Protein AF-0000000076528884 (afdb_homodimer)

Solvent-accessible surface area (backbone atoms only — not comparable to full-atom values): 34694 Å² total; per-residue (Å²): 133,86,79,89,80,88,88,85,83,92,80,84,77,86,91,84,84,88,82,88,82,89,81,87,88,75,88,75,80,78,82,74,80,75,76,77,75,72,71,81,74,72,66,77,65,70,78,60,72,88,64,80,71,42,27,32,26,17,39,66,41,71,64,46,34,29,52,25,36,38,43,45,51,28,34,39,47,72,62,44,55,69,41,83,45,63,52,68,39,55,66,85,62,49,50,61,34,33,61,72,53,73,25,34,35,32,63,40,36,40,32,62,53,30,38,70,65,34,73,82,64,80,64,50,44,66,68,40,30,51,55,50,31,63,71,52,47,56,81,48,39,34,57,50,57,58,15,75,15,35,63,32,84,31,54,28,30,36,46,66,59,27,62,76,65,67,46,57,36,58,50,44,55,36,73,70,75,52,70,40,35,30,23,26,34,66,66,42,66,73,35,73,62,20,38,66,32,33,32,73,75,46,59,24,51,50,45,77,43,70,32,89,54,80,35,32,72,67,24,50,46,34,28,73,71,58,78,24,61,26,20,43,31,45,56,29,42,38,62,38,68,76,66,48,43,38,74,42,40,59,92,83,39,66,59,72,44,20,27,39,19,40,36,28,24,19,69,39,31,26,44,50,45,40,38,42,34,56,50,21,74,68,33,31,30,70,51,45,14,52,54,38,32,41,36,74,73,66,62,48,53,43,68,58,55,26,53,54,50,33,50,76,70,67,52,65,98,139,77,90,82,77,89,81,84,87,80,89,69,84,80,89,77,95,84,77,88,88,78,88,68,81,76,77,79,76,79,77,76,78,74,78,73,76,66,73,78,72,72,64,77,64,69,78,59,70,87,64,78,71,41,28,34,25,18,38,65,40,73,63,45,33,31,52,24,36,38,43,44,51,29,32,41,47,72,61,45,55,69,42,81,46,62,52,68,39,56,67,86,63,50,49,62,34,31,61,72,54,74,26,32,35,31,65,39,37,41,33,62,53,30,38,71,66,35,74,82,65,82,64,50,44,64,68,38,30,52,55,52,30,63,69,51,48,57,84,48,40,34,57,52,58,58,16,75,15,34,64,32,84,31,52,29,30,36,46,65,58,27,62,76,65,68,45,57,35,58,50,44,54,38,74,70,74,51,69,39,36,30,22,25,35,65,66,43,65,72,37,71,61,18,37,65,34,32,33,73,75,46,61,24,51,52,44,77,44,70,31,89,51,81,36,30,72,67,25,49,46,34,29,74,70,57,75,23,60,25,19,42,30,45,56,29,42,39,63,37,70,76,65,49,42,38,72,41,41,60,92,85,39,67,60,72,44,20,28,37,20,40,37,29,24,20,68,38,32,27,44,51,46,40,39,43,35,57,51,21,75,68,33,31,31,69,53,47,15,54,54,39,33,40,37,75,74,66,63,46,54,44,66,59,55,25,51,54,49,33,49,76,71,68,50,64,98

pLDDT: mean 85.41, std 26.11, range [17.08, 98.94]

Radius of gyration: 36.88 Å; Cα contacts (8 Å, |Δi|>4): 1150; chains: 2; bounding box: 79×85×181 Å

Organism: NCBI:txid131109

InterPro domains:
  IPR006311 Twin-arginine translocation pathway, signal sequence [PS51318] (1-44)
  IPR007210 ABC-type glycine betaine transport system, substrate-binding domain [PF04069] (53-311)

Foldseek 3Di:
DDDDDDDDDDDPDDDDDDDDDDDDDDPPPPPPPPPPPPVVPPCVPPPQVPDDAAEFEAALDQLQQLLSLLLQLLCVLLRGHYHYHYRQYDCVRCVVCQLVRVHFKGKFFQQVQLCVQPVPDPFFDPVSSQVSSQVSDDPQKG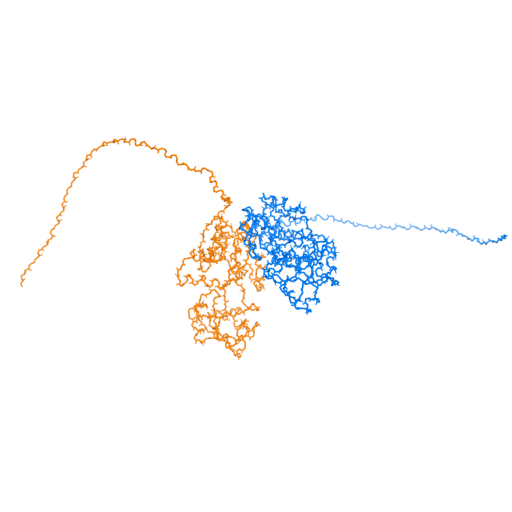WADFAQAFWFWFKKAAPVLCVVQVAAALLSQVVVVDAFEEEAAPCLCPDQLHQVVSCVQRVHHYDYDHDHPGQDPVQLCCRLVPVGGIYTHTLLALVCVVRVMDTHHYVRGSDGTGTTIMMGGPPPDVSSSVSSNLVRHPDHSVNSSVLVCCCPPVVDHSNVSSCVVCVVVVSND/DDDDDDDDDDPPDDDDDDDDDDDPPPPPPDPPPPPPPPVVPPCPPPVQVPDDAAEFEAALDQLQVLLSLLLQLLCVLLRGHYHYHYRQYDCVRCVVCQLVRVHFKGKFFQQVQLCVQPVPDPFFDDVSSQVSSQVSDPPQKGWADFAQAFWFWFKKAAPVLCVVQVAAALLSQVVVVDAFEEEAAPCLCPDQLHQVVSCVQRVHHYDYDHDHPGQDPVQLCCRLVPVGGIYTHTLLALVCVVRVMDTHHYVRGSDGTGTTIMMGGPPPDVSSSVSSNLVRHPDHSVNSSVLVCCCPPVVDHSNVSSCVVCVVVVSND

Structure (mmCIF, N/CA/C/O backbone):
data_AF-0000000076528884-model_v1
#
loop_
_entity.id
_entity.type
_entity.pdbx_description
1 polymer 'ABC transporter substrate-binding protein'
#
loop_
_atom_site.group_PDB
_atom_site.id
_atom_site.type_symbol
_atom_site.label_atom_id
_atom_site.label_alt_id
_atom_site.label_comp_id
_atom_site.label_asym_id
_atom_site.label_entity_id
_atom_site.label_seq_id
_atom_site.pdbx_PDB_ins_code
_atom_site.Cartn_x
_atom_site.Cartn_y
_atom_site.Cartn_z
_atom_site.occupancy
_atom_site.B_iso_or_equiv
_atom_site.auth_seq_id
_atom_site.auth_comp_id
_atom_site.auth_asym_id
_atom_site.auth_atom_id
_atom_site.pdbx_PDB_model_num
ATOM 1 N N . MET A 1 1 ? 0.941 37.281 92.375 1 19.09 1 MET A N 1
ATOM 2 C CA . MET A 1 1 ? 1.126 36.719 93.75 1 19.09 1 MET A CA 1
ATOM 3 C C . MET A 1 1 ? 1.912 35.406 93.688 1 19.09 1 MET A C 1
ATOM 5 O O . MET A 1 1 ? 2.076 34.812 92.625 1 19.09 1 MET A O 1
ATOM 9 N N . SER A 1 2 ? 1.498 34.406 94.25 1 19.16 2 SER A N 1
ATOM 10 C CA . SER A 1 2 ? 2.328 33.562 95.125 1 19.16 2 SER A CA 1
ATOM 11 C C . SER A 1 2 ? 3.031 32.469 94.375 1 19.16 2 SER A C 1
ATOM 13 O O . SER A 1 2 ? 2.672 32.188 93.188 1 19.16 2 SER A O 1
ATOM 15 N N . SER A 1 3 ? 2.775 31.188 94.5 1 19.7 3 SER A N 1
ATOM 16 C CA . SER A 1 3 ? 3.611 30.359 95.375 1 19.7 3 SER A CA 1
ATOM 17 C C . SER A 1 3 ? 4.391 29.328 94.562 1 19.7 3 SER A C 1
ATOM 19 O O . SER A 1 3 ? 5.605 29.188 94.688 1 19.7 3 SER A O 1
ATOM 21 N N . PRO A 1 4 ? 3.943 28.031 94.25 1 19.73 4 PRO A N 1
ATOM 22 C CA . PRO A 1 4 ? 4.641 26.984 95 1 19.73 4 PRO A CA 1
ATOM 23 C C . PRO A 1 4 ? 5.723 26.281 94.188 1 19.73 4 PRO A C 1
ATOM 25 O O . PRO A 1 4 ? 5.746 26.406 92.938 1 19.73 4 PRO A O 1
ATOM 28 N N . HIS A 1 5 ? 6.09 25.016 94.438 1 19.62 5 HIS A N 1
ATOM 29 C CA . HIS A 1 5 ? 7.238 24.344 95.062 1 19.62 5 HIS A CA 1
ATOM 30 C C . HIS A 1 5 ? 7.867 23.359 94.062 1 19.62 5 HIS A C 1
ATOM 32 O O . HIS A 1 5 ? 9.078 23.125 94.125 1 19.62 5 HIS A O 1
ATOM 38 N N . PRO A 1 6 ? 7.23 22.516 93 1 17.08 6 PRO A N 1
ATOM 39 C CA . PRO A 1 6 ? 7.52 21.172 93.5 1 17.08 6 PRO A CA 1
ATOM 40 C C . PRO A 1 6 ? 8.906 20.672 93.125 1 17.08 6 PRO A C 1
ATOM 42 O O . PRO A 1 6 ? 9.531 21.25 92.188 1 17.08 6 PRO A O 1
ATOM 45 N N . ALA A 1 7 ? 8.914 19.219 92.625 1 19.09 7 ALA A N 1
ATOM 46 C CA . ALA A 1 7 ? 9.586 18.047 93.188 1 19.09 7 ALA A CA 1
ATOM 47 C C . ALA A 1 7 ? 10.875 17.75 92.438 1 19.09 7 ALA A C 1
ATOM 49 O O . ALA A 1 7 ? 10.969 18 91.25 1 19.09 7 ALA A O 1
ATOM 50 N N . PRO A 1 8 ? 11.734 16.875 92.875 1 19.48 8 PRO A N 1
ATOM 51 C CA . PRO A 1 8 ? 13.188 16.781 93.062 1 19.48 8 PRO A CA 1
ATOM 52 C C . PRO A 1 8 ? 13.852 15.969 91.938 1 19.48 8 PRO A C 1
ATOM 54 O O . PRO A 1 8 ? 14.906 16.359 91.438 1 19.48 8 PRO A O 1
ATOM 57 N N . VAL A 1 9 ? 13.312 14.789 91.375 1 19.7 9 VAL A N 1
ATOM 58 C CA . VAL A 1 9 ? 14.094 13.68 91.938 1 19.7 9 VAL A CA 1
ATOM 59 C C . VAL A 1 9 ? 15.281 13.406 91 1 19.7 9 VAL A C 1
ATOM 61 O O . VAL A 1 9 ? 15.273 13.805 89.812 1 19.7 9 VAL A O 1
ATOM 64 N N . PRO A 1 10 ? 15.906 12.016 91 1 21.08 10 PRO A N 1
ATOM 65 C CA . PRO A 1 10 ? 17.234 11.555 91.375 1 21.08 10 PRO A CA 1
ATOM 66 C C . PRO A 1 10 ? 18.125 11.227 90.188 1 21.08 10 PRO A C 1
ATOM 68 O O . PRO A 1 10 ? 17.641 11.234 89.062 1 21.08 10 PRO A O 1
ATOM 71 N N . GLY A 1 11 ? 18.734 9.961 90.125 1 20.52 11 GLY A N 1
ATOM 72 C CA . GLY A 1 11 ? 20.078 9.43 90.312 1 20.52 11 GLY A CA 1
ATOM 73 C C . GLY A 1 11 ? 20.688 8.852 89.062 1 20.52 11 GLY A C 1
ATOM 74 O O . GLY A 1 11 ? 20.016 8.172 88.25 1 20.52 11 GLY A O 1
ATOM 75 N N . ALA A 1 12 ? 21.688 9.305 88.375 1 27.41 12 ALA A N 1
ATOM 76 C CA . ALA A 1 12 ? 22.344 9.094 87.125 1 27.41 12 ALA A CA 1
ATOM 77 C C . ALA A 1 12 ? 23.172 7.809 87.125 1 27.41 12 ALA A C 1
ATOM 79 O O . ALA A 1 12 ? 24.047 7.625 86.25 1 27.41 12 ALA A O 1
ATOM 80 N N . PRO A 1 13 ? 22.656 6.59 87.625 1 18.81 13 PRO A N 1
ATOM 81 C CA . PRO A 1 13 ? 23.844 5.824 88.062 1 18.81 13 PRO A CA 1
ATOM 82 C C . PRO A 1 13 ? 24.641 5.309 86.875 1 18.81 13 PRO A C 1
ATOM 84 O O . PRO A 1 13 ? 25.859 5.441 86.812 1 18.81 13 PRO A O 1
ATOM 87 N N . ALA A 1 14 ? 24.266 4.113 86.125 1 18.47 14 ALA A N 1
ATOM 88 C CA . ALA A 1 14 ? 24.812 2.801 86.438 1 18.47 14 ALA A CA 1
ATOM 89 C C . ALA A 1 14 ? 26.094 2.547 85.625 1 18.47 14 ALA A C 1
ATOM 91 O O . ALA A 1 14 ? 26.344 3.176 84.625 1 18.47 14 ALA A O 1
ATOM 92 N N . PRO A 1 15 ? 26.312 1.133 85.188 1 19.97 15 PRO A N 1
ATOM 93 C CA . PRO A 1 15 ? 27.344 0.16 85.625 1 19.97 15 PRO A CA 1
ATOM 94 C C . PRO A 1 15 ? 28.422 -0.014 84.562 1 19.97 15 PRO A C 1
ATOM 96 O O . PRO A 1 15 ? 28.281 0.492 83.438 1 19.97 15 PRO A O 1
ATOM 99 N N . GLY A 1 16 ? 29.031 -1.198 84.562 1 18.42 16 GLY A N 1
ATOM 100 C CA . GLY A 1 16 ? 30.281 -1.919 84.688 1 18.42 16 GLY A CA 1
ATOM 101 C C . GLY A 1 16 ? 30.875 -2.348 83.375 1 18.42 16 GLY A C 1
ATOM 102 O O . GLY A 1 16 ? 32.031 -2.041 83.062 1 18.42 16 GLY A O 1
ATOM 103 N N . ARG A 1 17 ? 30.703 -3.762 83.062 1 18.7 17 ARG A N 1
ATOM 104 C CA . ARG A 1 17 ? 31.734 -4.793 83 1 18.7 17 ARG A CA 1
ATOM 105 C C . ARG A 1 17 ? 32.312 -4.953 81.625 1 18.7 17 ARG A C 1
ATOM 107 O O . ARG A 1 17 ? 33.531 -4.949 81.438 1 18.7 17 ARG A O 1
ATOM 114 N N . ARG A 1 18 ? 31.734 -5.945 80.75 1 18.72 18 ARG A N 1
ATOM 115 C CA . ARG A 1 18 ? 32.344 -7.25 80.562 1 18.72 18 ARG A CA 1
ATOM 116 C C . ARG A 1 18 ? 33.281 -7.215 79.375 1 18.72 18 ARG A C 1
ATOM 118 O O . ARG A 1 18 ? 33.156 -6.363 78.5 1 18.72 18 ARG A O 1
ATOM 125 N N . SER A 1 19 ? 34 -8.312 79.188 1 19.52 19 SER A N 1
ATOM 126 C CA . SER A 1 19 ? 35.281 -8.977 78.875 1 19.52 19 SER A CA 1
ATOM 127 C C . SER A 1 19 ? 35.406 -9.266 77.375 1 19.52 19 SER A C 1
ATOM 129 O O . SER A 1 19 ? 36.469 -9.078 76.812 1 19.52 19 SER A O 1
ATOM 131 N N . LEU A 1 20 ? 34.469 -9.992 76.688 1 20.36 20 LEU A N 1
ATOM 132 C CA . LEU A 1 20 ? 34.906 -11.297 76.188 1 20.36 20 LEU A CA 1
ATOM 133 C C . LEU A 1 20 ? 35.688 -11.156 74.875 1 20.36 20 LEU A C 1
ATOM 135 O O . LEU A 1 20 ? 35.531 -10.18 74.188 1 20.36 20 LEU A O 1
ATOM 139 N N . LEU A 1 21 ? 36.438 -12.297 74.5 1 21.06 21 LEU A N 1
ATOM 140 C CA . LEU A 1 21 ? 37.625 -12.977 73.938 1 21.06 21 LEU A CA 1
ATOM 141 C C . LEU A 1 21 ? 37.5 -13.156 72.438 1 21.06 21 LEU A C 1
ATOM 143 O O . LEU A 1 21 ? 38.5 -13.047 71.75 1 21.06 21 LEU A O 1
ATOM 147 N N . ALA A 1 22 ? 36.344 -13.383 71.75 1 20.62 22 ALA A N 1
ATOM 148 C CA . ALA A 1 22 ? 36.438 -14.617 70.938 1 20.62 22 ALA A CA 1
ATOM 149 C C . ALA A 1 22 ? 37.312 -14.422 69.75 1 20.62 22 ALA A C 1
ATOM 151 O O . ALA A 1 22 ? 37.375 -13.32 69.188 1 20.62 22 ALA A O 1
ATOM 152 N N . LEU A 1 23 ? 37.719 -15.633 69 1 21.98 23 LEU A N 1
ATOM 153 C CA . LEU A 1 23 ? 38.719 -16.469 68.375 1 21.98 23 LEU A CA 1
ATOM 154 C C . LEU A 1 23 ? 38.688 -16.25 66.875 1 21.98 23 LEU A C 1
ATOM 156 O O . LEU A 1 23 ? 39.75 -16.25 66.188 1 21.98 23 LEU A O 1
ATOM 160 N N . GLY A 1 24 ? 37.531 -16.203 66.062 1 20 24 GLY A N 1
ATOM 161 C CA . GLY A 1 24 ? 37.5 -17.25 65.062 1 20 24 GLY A CA 1
ATOM 162 C C . GLY A 1 24 ? 38.406 -16.984 63.875 1 20 24 GLY A C 1
ATOM 163 O O . GLY A 1 24 ? 38.844 -15.844 63.656 1 20 24 GLY A O 1
ATOM 164 N N . GLY A 1 25 ? 38.406 -18.031 62.75 1 22.3 25 GLY A N 1
ATOM 165 C CA . GLY A 1 25 ? 39.125 -18.891 61.812 1 22.3 25 GLY A CA 1
ATOM 166 C C . GLY A 1 25 ? 39.438 -18.219 60.5 1 22.3 25 GLY A C 1
ATOM 167 O O . GLY A 1 25 ? 38.906 -17.156 60.188 1 22.3 25 GLY A O 1
ATOM 168 N N . ALA A 1 26 ? 39.719 -19.125 59.438 1 24.5 26 ALA A N 1
ATOM 169 C CA . ALA A 1 26 ? 40.719 -19.531 58.438 1 24.5 26 ALA A CA 1
ATOM 170 C C . ALA A 1 26 ? 40.344 -19 57.031 1 24.5 26 ALA A C 1
ATOM 172 O O . ALA A 1 26 ? 41.156 -19.078 56.125 1 24.5 26 ALA A O 1
ATOM 173 N N . LEU A 1 27 ? 39.188 -18.453 56.594 1 24.31 27 LEU A N 1
ATOM 174 C CA . LEU A 1 27 ? 38.781 -18.953 55.281 1 24.31 27 LEU A CA 1
ATOM 175 C C . LEU A 1 27 ? 39.656 -18.375 54.188 1 24.31 27 LEU A C 1
ATOM 177 O O . LEU A 1 27 ? 39.781 -17.141 54.031 1 24.31 27 LEU A O 1
ATOM 181 N N . ALA A 1 28 ? 40.625 -19.219 53.688 1 25.8 28 ALA A N 1
ATOM 182 C CA . ALA A 1 28 ? 41.594 -19.125 52.594 1 25.8 28 ALA A CA 1
ATOM 183 C C . ALA A 1 28 ? 40.906 -18.953 51.25 1 25.8 28 ALA A C 1
ATOM 185 O O . ALA A 1 28 ? 40.375 -19.906 50.688 1 25.8 28 ALA A O 1
ATOM 186 N N . LEU A 1 29 ? 39.969 -18.062 50.969 1 27.11 29 LEU A N 1
ATOM 187 C CA . LEU A 1 29 ? 39.281 -18.109 49.688 1 27.11 29 LEU A CA 1
ATOM 188 C C . LEU A 1 29 ? 40.25 -17.938 48.531 1 27.11 29 LEU A C 1
ATOM 190 O O . LEU A 1 29 ? 40.969 -16.938 48.469 1 27.11 29 LEU A O 1
ATOM 194 N N . GLY A 1 30 ? 40.688 -19.109 47.906 1 27.39 30 GLY A N 1
ATOM 195 C CA . GLY A 1 30 ? 41.5 -19.344 46.719 1 27.39 30 GLY A CA 1
ATOM 196 C C . GLY A 1 30 ? 40.938 -18.641 45.469 1 27.39 30 GLY A C 1
ATOM 197 O O . GLY A 1 30 ? 39.75 -18.766 45.156 1 27.39 30 GLY A O 1
ATOM 198 N N . ALA A 1 31 ? 41.5 -17.531 45.062 1 31.42 31 ALA A N 1
ATOM 199 C CA . ALA A 1 31 ? 41.219 -16.719 43.875 1 31.42 31 ALA A CA 1
ATOM 200 C C . ALA A 1 31 ? 41.438 -17.5 42.594 1 31.42 31 ALA A C 1
ATOM 202 O O . ALA A 1 31 ? 42.562 -17.828 42.219 1 31.42 31 ALA A O 1
ATOM 203 N N . ALA A 1 32 ? 40.625 -18.641 42.344 1 29.02 32 ALA A N 1
ATOM 204 C CA . ALA A 1 32 ? 40.719 -19.406 41.125 1 29.02 32 ALA A CA 1
ATOM 205 C C . ALA A 1 32 ? 40.656 -18.484 39.906 1 29.02 32 ALA A C 1
ATOM 207 O O . ALA A 1 32 ? 39.906 -17.516 39.875 1 29.02 32 ALA A O 1
ATOM 208 N N . ALA A 1 33 ? 41.719 -18.5 39.062 1 34.47 33 ALA A N 1
ATOM 209 C CA . ALA A 1 33 ? 42.031 -18.016 37.719 1 34.47 33 ALA A CA 1
ATOM 210 C C . ALA A 1 33 ? 40.969 -18.391 36.719 1 34.47 33 ALA A C 1
ATOM 212 O O . ALA A 1 33 ? 40.844 -19.578 36.375 1 34.47 33 ALA A O 1
ATOM 213 N N . ALA A 1 34 ? 39.688 -18 36.906 1 30.31 34 ALA A N 1
ATOM 214 C CA . ALA A 1 34 ? 38.656 -18.344 35.938 1 30.31 34 ALA A CA 1
ATOM 215 C C . ALA A 1 34 ? 39.094 -18.047 34.5 1 30.31 34 ALA A C 1
ATOM 217 O O . ALA A 1 34 ? 39.5 -16.922 34.188 1 30.31 34 ALA A O 1
ATOM 218 N N . CYS A 1 35 ? 39.656 -19 33.781 1 32.31 35 CYS A N 1
ATOM 219 C CA . CYS A 1 35 ? 39.906 -19.141 32.344 1 32.31 35 CYS A CA 1
ATOM 220 C C . CYS A 1 35 ? 38.688 -18.672 31.547 1 32.31 35 CYS A C 1
ATOM 222 O O . CYS A 1 35 ? 37.625 -19.266 31.625 1 32.31 35 CYS A O 1
ATOM 224 N N . SER A 1 36 ? 38.469 -17.344 31.484 1 32.06 36 SER A N 1
ATOM 225 C CA . SER A 1 36 ? 37.438 -16.719 30.641 1 32.06 36 SER A CA 1
ATOM 226 C C . SER A 1 36 ? 37.438 -17.312 29.25 1 32.06 36 SER A C 1
ATOM 228 O O . SER A 1 36 ? 38.406 -17.203 28.5 1 32.06 36 SER A O 1
ATOM 230 N N . ASN A 1 37 ? 36.875 -18.516 29.141 1 28.45 37 ASN A N 1
ATOM 231 C CA . ASN A 1 37 ? 36.656 -19.172 27.859 1 28.45 37 ASN A CA 1
ATOM 232 C C . ASN A 1 37 ? 35.875 -18.266 26.906 1 28.45 37 ASN A C 1
ATOM 234 O O . ASN A 1 37 ? 34.625 -18.141 27.031 1 28.45 37 ASN A O 1
ATOM 238 N N . ARG A 1 38 ? 36.344 -17.078 26.625 1 33.62 38 ARG A N 1
ATOM 239 C CA . ARG A 1 38 ? 35.75 -16.312 25.516 1 33.62 38 ARG A CA 1
ATOM 240 C C . ARG A 1 38 ? 35.594 -17.188 24.281 1 33.62 38 ARG A C 1
ATOM 242 O O . ARG A 1 38 ? 36.562 -17.766 23.797 1 33.62 38 ARG A O 1
ATOM 249 N N . ASP A 1 39 ? 34.375 -17.844 24.188 1 32.03 39 ASP A N 1
ATOM 250 C CA . ASP A 1 39 ? 34.094 -18.594 22.969 1 32.03 39 ASP A CA 1
ATOM 251 C C . ASP A 1 39 ? 34.344 -17.75 21.734 1 32.03 39 ASP A C 1
ATOM 253 O O . ASP A 1 39 ? 33.688 -16.719 21.547 1 32.03 39 ASP A O 1
ATOM 257 N N . PRO A 1 40 ? 35.438 -17.75 21.062 1 32.62 40 PRO A N 1
ATOM 258 C CA . PRO A 1 40 ? 35.812 -16.969 19.891 1 32.62 40 PRO A CA 1
ATOM 259 C C . PRO A 1 40 ? 34.844 -17.094 18.734 1 32.62 40 PRO A C 1
ATOM 261 O O . PRO A 1 40 ? 34.938 -16.391 17.734 1 32.62 40 PRO A O 1
ATOM 264 N N . PHE A 1 41 ? 34.062 -18.172 18.688 1 32.5 41 PHE A N 1
ATOM 265 C CA . PHE A 1 41 ? 33.281 -18.469 17.5 1 32.5 41 PHE A CA 1
ATOM 266 C C . PHE A 1 41 ? 31.984 -17.641 17.484 1 32.5 41 PHE A C 1
ATOM 268 O O . PHE A 1 41 ? 31.141 -17.828 16.609 1 32.5 41 PHE A O 1
ATOM 275 N N . ALA A 1 42 ? 31.547 -17.109 18.469 1 32.53 42 ALA A N 1
ATOM 276 C CA . ALA A 1 42 ? 30.281 -16.406 18.297 1 32.53 42 ALA A CA 1
ATOM 277 C C . ALA A 1 42 ? 30.422 -15.258 17.312 1 32.53 42 ALA A C 1
ATOM 279 O O . ALA A 1 42 ? 30.906 -14.188 17.672 1 32.53 42 ALA A O 1
ATOM 280 N N . GLN A 1 43 ? 30.719 -15.602 16.078 1 29.06 43 GLN A N 1
ATOM 281 C CA . GLN A 1 43 ? 30.625 -14.562 15.055 1 29.06 43 GLN A CA 1
ATOM 282 C C . GLN A 1 43 ? 29.266 -13.859 15.102 1 29.06 43 GLN A C 1
ATOM 284 O O . GLN A 1 43 ? 28.234 -14.469 14.805 1 29.06 43 GLN A O 1
ATOM 289 N N . GLU A 1 44 ? 29 -13.094 16.062 1 33.25 44 GLU A N 1
ATOM 290 C CA . GLU A 1 44 ? 27.812 -12.234 15.984 1 33.25 44 GLU A CA 1
ATOM 291 C C . GLU A 1 44 ? 27.719 -11.547 14.625 1 33.25 44 GLU A C 1
ATOM 293 O O . GLU A 1 44 ? 28.344 -10.5 14.406 1 33.25 44 GLU A O 1
ATOM 298 N N . GLY A 1 45 ? 27.938 -12.305 13.555 1 30.16 45 GLY A N 1
ATOM 299 C CA . GLY A 1 45 ? 27.922 -11.797 12.195 1 30.16 45 GLY A CA 1
ATOM 300 C C . GLY A 1 45 ? 26.641 -11.055 11.852 1 30.16 45 GLY A C 1
ATOM 301 O O . GLY A 1 45 ? 25.766 -11.594 11.172 1 30.16 45 GLY A O 1
ATOM 302 N N . GLY A 1 46 ? 25.922 -10.508 12.789 1 33.53 46 GLY A N 1
ATOM 303 C CA . GLY A 1 46 ? 24.891 -9.75 12.094 1 33.53 46 GLY A CA 1
ATOM 304 C C . GLY A 1 46 ? 25.438 -8.875 10.984 1 33.53 46 GLY A C 1
ATOM 305 O O . GLY A 1 46 ? 26.438 -8.18 11.18 1 33.53 46 GLY A O 1
ATOM 306 N N . ALA A 1 47 ? 25.484 -9.25 9.727 1 31.41 47 ALA A N 1
ATOM 307 C CA . ALA A 1 47 ? 25.906 -8.484 8.555 1 31.41 47 ALA A CA 1
ATOM 308 C C . ALA A 1 47 ? 25.5 -7.016 8.688 1 31.41 47 ALA A C 1
ATOM 310 O O . ALA A 1 47 ? 24.328 -6.68 8.594 1 31.41 47 ALA A O 1
ATOM 311 N N . VAL A 1 48 ? 26.016 -6.211 9.508 1 35.12 48 VAL A N 1
ATOM 312 C CA . VAL A 1 48 ? 25.953 -4.758 9.414 1 35.12 48 VAL A CA 1
ATOM 313 C C . VAL A 1 48 ? 26.188 -4.324 7.965 1 35.12 48 VAL A C 1
ATOM 315 O O . VAL A 1 48 ? 27.219 -4.633 7.375 1 35.12 48 VAL A O 1
ATOM 318 N N . VAL A 1 49 ? 25.234 -4.27 7.051 1 38.47 49 VAL A N 1
ATOM 319 C CA . VAL A 1 49 ? 25.453 -3.541 5.809 1 38.47 49 VAL A CA 1
ATOM 320 C C . VAL A 1 49 ? 26.391 -2.359 6.059 1 38.47 49 VAL A C 1
ATOM 322 O O . VAL A 1 49 ? 26.109 -1.516 6.918 1 38.47 49 VAL A O 1
ATOM 325 N N . GLU A 1 50 ? 27.531 -2.389 6.086 1 45.06 50 GLU A N 1
ATOM 326 C CA . GLU A 1 50 ? 28.516 -1.314 6.191 1 45.06 50 GLU A CA 1
ATOM 327 C C . GLU A 1 50 ? 27.953 -0 5.652 1 45.06 50 GLU A C 1
ATOM 329 O O . GLU A 1 50 ? 28.25 0.387 4.52 1 45.06 50 GLU A O 1
ATOM 334 N N . GLY A 1 51 ? 26.578 0.198 5.457 1 56 51 GLY A N 1
ATOM 335 C CA . GLY A 1 51 ? 26 1.351 4.793 1 56 51 GLY A CA 1
ATOM 336 C C . GLY A 1 51 ? 26.141 2.637 5.586 1 56 51 GLY A C 1
ATOM 337 O O . GLY A 1 51 ? 26.516 2.607 6.762 1 56 51 GLY A O 1
ATOM 338 N N . ARG A 1 52 ? 26.203 3.908 4.961 1 77.5 52 ARG A N 1
ATOM 339 C CA . ARG A 1 52 ? 26.188 5.297 5.414 1 77.5 52 ARG A CA 1
ATOM 340 C C . ARG A 1 52 ? 25.047 5.551 6.383 1 77.5 52 ARG A C 1
ATOM 342 O O . ARG A 1 52 ? 23.984 4.941 6.266 1 77.5 52 ARG A O 1
ATOM 349 N N . THR A 1 53 ? 25.375 6.141 7.555 1 96 53 THR A N 1
ATOM 350 C CA . THR A 1 53 ? 24.406 6.613 8.531 1 96 53 THR A CA 1
ATOM 351 C C . THR A 1 53 ? 23.25 7.344 7.844 1 96 53 THR A C 1
ATOM 353 O O . THR A 1 53 ? 23.484 8.18 6.969 1 96 53 THR A O 1
ATOM 356 N N . ILE A 1 54 ? 22.047 6.871 8.086 1 98.5 54 ILE A N 1
ATOM 357 C CA . ILE A 1 54 ? 20.859 7.535 7.547 1 98.5 54 ILE A CA 1
ATOM 358 C C . ILE A 1 54 ? 20.438 8.656 8.492 1 98.5 54 ILE A C 1
ATOM 360 O O . ILE A 1 54 ? 20.188 8.422 9.672 1 98.5 54 ILE A O 1
ATOM 364 N N . VAL A 1 55 ? 20.359 9.875 8.016 1 98.81 55 VAL A N 1
ATOM 365 C CA . VAL A 1 55 ? 19.891 11.008 8.805 1 98.81 55 VAL A CA 1
ATOM 366 C C . VAL A 1 55 ? 18.391 11.203 8.609 1 98.81 55 VAL A C 1
ATOM 368 O O . VAL A 1 55 ? 17.922 11.367 7.477 1 98.81 55 VAL A O 1
ATOM 371 N N . VAL A 1 56 ? 17.625 11.117 9.703 1 98.88 56 VAL A N 1
ATOM 372 C CA . VAL A 1 56 ? 16.188 11.359 9.711 1 98.88 56 VAL A CA 1
ATOM 373 C C . VAL A 1 56 ? 15.898 12.734 10.305 1 98.88 56 VAL A C 1
ATOM 375 O O . VAL A 1 56 ? 16.344 13.047 11.406 1 98.88 56 VAL A O 1
ATOM 378 N N . GLY A 1 57 ? 15.188 13.562 9.539 1 98.62 57 GLY A N 1
ATOM 379 C CA . GLY A 1 57 ? 14.828 14.898 10.008 1 98.62 57 GLY A CA 1
ATOM 380 C C . GLY A 1 57 ? 13.352 15.031 10.328 1 98.62 57 GLY A C 1
ATOM 381 O O . GLY A 1 57 ? 12.555 14.156 9.984 1 98.62 57 GLY A O 1
ATOM 382 N N . SER A 1 58 ? 13.016 16.156 11.039 1 98.12 58 SER A N 1
ATOM 383 C CA . SER A 1 58 ? 11.617 16.5 11.266 1 98.12 58 SER A CA 1
ATOM 384 C C . SER A 1 58 ? 11.414 18.016 11.211 1 98.12 58 SER A C 1
ATOM 386 O O . SER A 1 58 ? 12.359 18.781 11.398 1 98.12 58 SER A O 1
ATOM 388 N N . GLN A 1 59 ? 10.188 18.359 10.883 1 95 59 GLN A N 1
ATOM 389 C CA . GLN A 1 59 ? 9.75 19.734 11.07 1 95 59 GLN A CA 1
ATOM 390 C C . GLN A 1 59 ? 9.703 20.094 12.555 1 95 59 GLN A C 1
ATOM 392 O O . GLN A 1 59 ? 9.75 19.219 13.414 1 95 59 GLN A O 1
ATOM 397 N N . GLN A 1 60 ? 9.734 21.438 12.773 1 91.69 60 GLN A N 1
ATOM 398 C CA . GLN A 1 60 ? 9.516 21.906 14.141 1 91.69 60 GLN A CA 1
ATOM 399 C C . GLN A 1 60 ? 8.031 21.859 14.5 1 91.6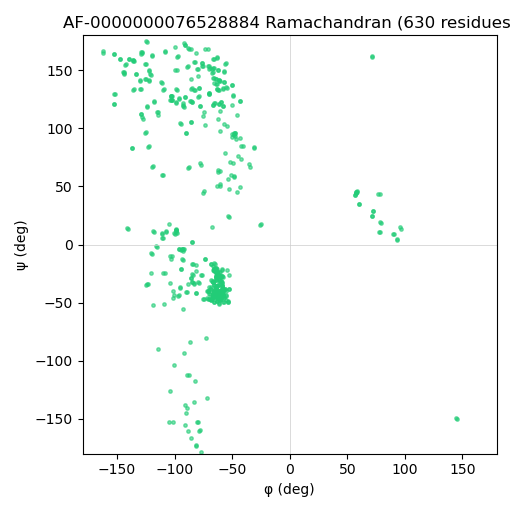9 60 GLN A C 1
ATOM 401 O O . GLN A 1 60 ? 7.383 22.906 14.633 1 91.69 60 GLN A O 1
ATOM 406 N N . TYR A 1 61 ? 7.496 20.734 14.641 1 91.75 61 TYR A N 1
ATOM 407 C CA . TYR A 1 61 ? 6.117 20.375 14.945 1 91.75 61 TYR A CA 1
ATOM 408 C C . TYR A 1 61 ? 6.047 19.031 15.656 1 91.75 61 TYR A C 1
ATO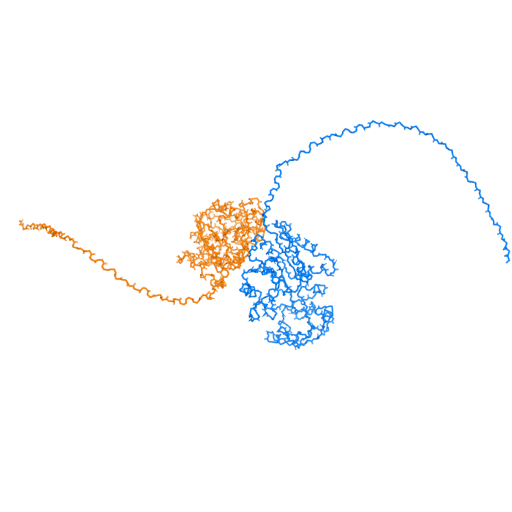M 410 O O . TYR A 1 61 ? 6.547 18.031 15.148 1 91.75 61 TYR A O 1
ATOM 418 N N . TYR A 1 62 ? 5.523 18.953 16.812 1 94.19 62 TYR A N 1
ATOM 419 C CA . TYR A 1 62 ? 5.613 17.797 17.703 1 94.19 62 TYR A CA 1
ATOM 420 C C . TYR A 1 62 ? 5.109 16.531 17 1 94.19 62 TYR A C 1
ATOM 422 O O . TYR A 1 62 ? 5.711 15.469 17.125 1 94.19 62 TYR A O 1
ATOM 430 N N . SER A 1 63 ? 3.984 16.688 16.312 1 97.12 63 SER A N 1
ATOM 431 C CA . SER A 1 63 ? 3.414 15.523 15.633 1 97.12 63 SER A CA 1
ATOM 432 C C . SER A 1 63 ? 4.352 15 14.547 1 97.12 63 SER A C 1
ATOM 434 O O . SER A 1 63 ? 4.543 13.797 14.414 1 97.12 63 SER A O 1
ATOM 436 N N . ASN A 1 64 ? 4.902 15.906 13.828 1 97.94 64 ASN A N 1
ATOM 437 C CA . ASN A 1 64 ? 5.867 15.547 12.797 1 97.94 64 ASN A CA 1
ATOM 438 C C . ASN A 1 64 ? 7.094 14.859 13.391 1 97.94 64 ASN A C 1
ATOM 440 O O . ASN A 1 64 ? 7.613 13.898 12.82 1 97.94 64 ASN A O 1
ATOM 444 N N . GLU A 1 65 ? 7.551 15.359 14.523 1 98.06 65 GLU A N 1
ATOM 445 C CA . GLU A 1 65 ? 8.695 14.758 15.203 1 98.06 65 GLU A CA 1
ATOM 446 C C . GLU A 1 65 ? 8.391 13.328 15.633 1 98.06 65 GLU A C 1
ATOM 448 O O . GLU A 1 65 ? 9.25 12.453 15.547 1 98.06 65 GLU A O 1
ATOM 453 N N . ILE A 1 66 ? 7.207 13.062 16.109 1 98.75 66 ILE A N 1
ATOM 454 C CA . ILE A 1 66 ? 6.805 11.719 16.5 1 98.75 66 ILE A CA 1
ATOM 455 C C . ILE A 1 66 ? 6.863 10.789 15.297 1 98.75 66 ILE A C 1
ATOM 457 O O . ILE A 1 66 ? 7.379 9.672 15.391 1 98.75 66 ILE A O 1
ATOM 461 N N . ILE A 1 67 ? 6.379 11.234 14.164 1 98.88 67 ILE A N 1
ATOM 462 C CA . ILE A 1 67 ? 6.402 10.445 12.938 1 98.88 67 ILE A CA 1
ATOM 463 C C . ILE A 1 67 ? 7.848 10.172 12.523 1 98.88 67 ILE A C 1
ATOM 465 O O . ILE A 1 67 ? 8.195 9.047 12.148 1 98.88 67 ILE A O 1
ATOM 469 N N . ALA A 1 68 ? 8.688 11.219 12.617 1 98.88 68 ALA A N 1
ATOM 470 C CA . ALA A 1 68 ? 10.102 11.062 12.289 1 98.88 68 ALA A CA 1
ATOM 471 C C . ALA A 1 68 ? 10.758 10.023 13.195 1 98.88 68 ALA A C 1
ATOM 473 O O . ALA A 1 68 ? 11.578 9.219 12.742 1 98.88 68 ALA A O 1
ATOM 474 N N . GLU A 1 69 ? 10.383 10.07 14.422 1 98.88 69 GLU A N 1
ATOM 475 C CA . GLU A 1 69 ? 10.914 9.094 15.367 1 98.88 69 GLU A CA 1
ATOM 476 C C . GLU A 1 69 ? 10.453 7.684 15.023 1 98.88 69 GLU A C 1
ATOM 478 O O . GLU A 1 69 ? 11.219 6.727 15.148 1 98.88 69 GLU A O 1
ATOM 483 N N . LEU A 1 70 ? 9.211 7.512 14.609 1 98.94 70 LEU A N 1
ATOM 484 C CA . LEU A 1 70 ? 8.742 6.223 14.125 1 98.94 70 LEU A CA 1
ATOM 485 C C . LEU A 1 70 ? 9.641 5.699 13.008 1 98.94 70 LEU A C 1
ATOM 487 O O . LEU A 1 70 ? 10.047 4.535 13.031 1 98.94 70 LEU A O 1
ATOM 491 N N . TYR A 1 71 ? 9.922 6.559 12.047 1 98.88 71 TYR A N 1
ATOM 492 C CA . TYR A 1 71 ? 10.781 6.164 10.938 1 98.88 71 TYR A CA 1
ATOM 493 C C . TYR A 1 71 ? 12.172 5.789 11.43 1 98.88 71 TYR A C 1
ATOM 495 O O . TYR A 1 71 ? 12.727 4.77 11.016 1 98.88 71 TYR A O 1
ATOM 503 N N . ALA A 1 72 ? 12.75 6.621 12.305 1 98.81 72 ALA A N 1
ATOM 504 C CA . ALA A 1 72 ? 14.094 6.387 12.82 1 98.81 72 ALA A CA 1
ATOM 505 C C . ALA A 1 72 ? 14.195 5.02 13.492 1 98.81 72 ALA A C 1
ATOM 507 O O . ALA A 1 72 ? 15.102 4.238 13.195 1 98.81 72 ALA A O 1
ATOM 508 N N . GLN A 1 73 ? 13.281 4.738 14.359 1 98.81 73 GLN A N 1
ATOM 509 C CA . GLN A 1 73 ? 13.32 3.477 15.086 1 98.81 73 GLN A CA 1
ATOM 510 C C . GLN A 1 73 ? 13.039 2.295 14.164 1 98.81 73 GLN A C 1
ATOM 512 O O . GLN A 1 73 ? 13.641 1.227 14.312 1 98.81 73 GLN A O 1
ATOM 517 N N . ALA A 1 74 ? 12.133 2.459 13.242 1 98.56 74 ALA A N 1
ATOM 518 C CA . ALA A 1 74 ? 11.891 1.397 12.266 1 98.56 74 ALA A CA 1
ATOM 519 C C . ALA A 1 74 ? 13.164 1.069 11.492 1 98.56 74 ALA A C 1
ATOM 521 O O . ALA A 1 74 ? 13.461 -0.101 11.234 1 98.56 74 ALA A O 1
ATOM 522 N N . LEU A 1 75 ? 13.906 2.088 11.078 1 98.44 75 LEU A N 1
ATOM 523 C CA . LEU A 1 75 ? 15.172 1.901 10.383 1 98.44 75 LEU A CA 1
ATOM 524 C C . LEU A 1 75 ? 16.172 1.175 11.266 1 98.44 75 LEU A C 1
ATOM 526 O O . LEU A 1 75 ? 16.875 0.274 10.805 1 98.44 75 LEU A O 1
ATOM 530 N N . GLU A 1 76 ? 16.234 1.584 12.523 1 98.12 76 GLU A N 1
ATOM 531 C CA . GLU A 1 76 ? 17.141 0.934 13.461 1 98.12 76 GLU A CA 1
ATOM 532 C C . GLU A 1 76 ? 16.781 -0.538 13.648 1 98.12 76 GLU A C 1
ATOM 534 O O . GLU A 1 76 ? 17.672 -1.397 13.68 1 98.12 76 GLU A O 1
ATOM 539 N N . HIS A 1 77 ? 15.5 -0.818 13.758 1 96.44 77 HIS A N 1
ATOM 540 C CA . HIS A 1 77 ? 15.055 -2.201 13.883 1 96.44 77 HIS A CA 1
ATOM 541 C C . HIS A 1 77 ? 15.414 -3.01 12.641 1 96.44 77 HIS A C 1
ATOM 543 O O . HIS A 1 77 ? 15.609 -4.223 12.719 1 96.44 77 HIS A O 1
ATOM 549 N N . ALA A 1 78 ? 15.539 -2.352 11.523 1 94.69 78 ALA A N 1
ATOM 550 C CA . ALA A 1 78 ? 15.922 -3.002 10.273 1 94.69 78 ALA A CA 1
ATOM 551 C C . ALA A 1 78 ? 17.438 -3.111 10.148 1 94.69 78 ALA A C 1
ATOM 553 O O . ALA A 1 78 ? 17.953 -3.5 9.102 1 94.69 78 ALA A O 1
ATOM 554 N N . GLY A 1 79 ? 18.188 -2.67 11.164 1 94.38 79 GLY A N 1
ATOM 555 C CA . GLY A 1 79 ? 19.625 -2.889 11.234 1 94.38 79 GLY A CA 1
ATOM 556 C C . GLY A 1 79 ? 20.438 -1.715 10.719 1 94.38 79 GLY A C 1
ATOM 557 O O . GLY A 1 79 ? 21.641 -1.835 10.5 1 94.38 79 GLY A O 1
ATOM 558 N N . MET A 1 80 ? 19.844 -0.578 10.523 1 96.81 80 MET A N 1
ATOM 559 C CA . MET A 1 80 ? 20.547 0.574 9.969 1 96.81 80 MET A CA 1
ATOM 560 C C . MET A 1 80 ? 21 1.527 11.07 1 96.81 80 MET A C 1
ATOM 562 O O . MET A 1 80 ? 20.344 1.623 12.117 1 96.81 80 MET A O 1
ATOM 566 N N . GLU A 1 81 ? 22.062 2.199 10.836 1 97.5 81 GLU A N 1
ATOM 567 C CA . GLU A 1 81 ? 22.484 3.287 11.711 1 97.5 81 GLU A CA 1
ATOM 568 C C . GLU A 1 81 ? 21.75 4.582 11.375 1 97.5 81 GLU A C 1
ATOM 570 O O . GLU A 1 81 ? 21.672 4.98 10.211 1 97.5 81 GLU A O 1
ATOM 575 N N . VAL A 1 82 ? 21.25 5.223 12.445 1 98.5 82 VAL A N 1
ATOM 576 C CA . VAL A 1 82 ? 20.406 6.387 12.219 1 98.5 82 VAL A CA 1
ATOM 577 C C . VAL A 1 82 ? 20.906 7.562 13.055 1 98.5 82 VAL A C 1
ATOM 579 O O . VAL A 1 82 ? 21.281 7.395 14.219 1 98.5 82 VAL A O 1
ATOM 582 N N . GLN A 1 83 ? 21 8.68 12.445 1 98.69 83 GLN A N 1
ATOM 583 C CA . GLN A 1 83 ? 21.188 9.953 13.141 1 98.69 83 GLN A CA 1
ATOM 584 C C . GLN A 1 83 ? 19.922 10.805 13.055 1 98.69 83 GLN A C 1
ATOM 586 O O . GLN A 1 83 ? 19.312 10.922 11.992 1 98.69 83 GLN A O 1
ATOM 591 N N . ARG A 1 84 ? 19.531 11.359 14.211 1 98.56 84 ARG A N 1
ATOM 592 C CA . ARG A 1 84 ? 18.328 12.195 14.281 1 98.56 84 ARG A CA 1
ATOM 593 C C . ARG A 1 84 ? 18.688 13.672 14.18 1 98.56 84 ARG A C 1
ATOM 595 O O . ARG A 1 84 ? 19.594 14.148 14.875 1 98.56 84 ARG A O 1
ATOM 602 N N . GLN A 1 85 ? 18.109 14.359 13.289 1 98.12 85 GLN A N 1
ATOM 603 C CA . GLN A 1 85 ? 18.109 15.82 13.211 1 98.12 85 GLN A CA 1
ATOM 604 C C . GLN A 1 85 ? 16.688 16.359 13.219 1 98.12 85 GLN A C 1
ATOM 606 O O . GLN A 1 85 ? 16.141 16.688 12.164 1 98.12 85 GLN A O 1
ATOM 611 N N . PHE A 1 86 ? 16.219 16.5 14.406 1 97.69 86 PHE A N 1
ATOM 612 C CA . PHE A 1 86 ? 14.805 16.828 14.555 1 97.69 86 PHE A CA 1
ATOM 613 C C . PHE A 1 86 ? 14.633 18.328 14.766 1 97.69 86 PHE A C 1
ATOM 615 O O . PHE A 1 86 ? 15.602 19.047 15.062 1 97.69 86 PHE A O 1
ATOM 622 N N . GLN A 1 87 ? 13.422 18.734 14.531 1 95.81 87 GLN A N 1
ATOM 623 C CA . GLN A 1 87 ? 13 20.109 14.789 1 95.81 87 GLN A CA 1
ATOM 624 C C . GLN A 1 87 ? 13.852 21.094 14.016 1 95.81 87 GLN A C 1
ATOM 626 O O . GLN A 1 87 ? 14.336 22.078 14.578 1 95.81 87 GLN A O 1
ATOM 631 N N . ILE A 1 88 ? 14.086 20.797 12.797 1 93.5 88 ILE A N 1
ATOM 632 C CA . ILE A 1 88 ? 14.977 21.578 11.945 1 93.5 88 ILE A CA 1
ATOM 633 C C . ILE A 1 88 ? 14.375 22.969 11.703 1 93.5 88 ILE A C 1
ATOM 635 O O . ILE A 1 88 ? 15.086 23.969 11.695 1 93.5 88 ILE A O 1
ATOM 639 N N . GLY A 1 89 ? 13.148 23.125 11.453 1 90.31 89 GLY A N 1
ATOM 640 C CA . GLY A 1 89 ? 12.453 24.359 11.109 1 90.31 89 GLY A CA 1
ATOM 641 C C . GLY A 1 89 ? 11.328 24.141 10.109 1 90.31 89 GLY A C 1
ATOM 642 O O . GLY A 1 89 ? 10.648 23.125 10.141 1 90.31 89 GLY A O 1
ATOM 643 N N . GLN A 1 90 ? 11.141 25.219 9.32 1 87.81 90 GLN A N 1
ATOM 644 C CA . GLN A 1 90 ? 10.078 25.172 8.328 1 87.81 90 GLN A CA 1
ATOM 645 C C . GLN A 1 90 ? 10.578 24.578 7.012 1 87.81 90 GLN A C 1
ATOM 647 O O . GLN A 1 90 ? 11.781 24.344 6.848 1 87.81 90 GLN A O 1
ATOM 652 N N . ARG A 1 91 ? 9.734 24.266 6.109 1 91.31 91 ARG A N 1
ATOM 653 C CA . ARG A 1 91 ? 9.992 23.531 4.871 1 91.31 91 ARG A CA 1
ATOM 654 C C . ARG A 1 91 ? 11.133 24.172 4.082 1 91.31 91 ARG A C 1
ATOM 656 O O . ARG A 1 91 ? 12 23.469 3.564 1 91.31 91 ARG A O 1
ATOM 663 N N . GLU A 1 92 ? 11.195 25.469 4.074 1 90.62 92 GLU A N 1
ATOM 664 C CA . GLU A 1 92 ? 12.203 26.188 3.303 1 90.62 92 GLU A CA 1
ATOM 665 C C . GLU A 1 92 ? 13.609 25.922 3.844 1 90.62 92 GLU A C 1
ATOM 667 O O . GLU A 1 92 ? 14.594 26.078 3.123 1 90.62 92 GLU A O 1
ATOM 672 N N . VAL A 1 93 ? 13.602 25.484 5.082 1 90.44 93 VAL A N 1
ATOM 673 C CA . VAL A 1 93 ? 14.891 25.234 5.727 1 90.44 93 VAL A CA 1
ATOM 674 C C . VAL A 1 93 ? 15.328 23.797 5.473 1 90.44 93 VAL A C 1
ATOM 676 O O . VAL A 1 93 ? 16.484 23.547 5.121 1 90.44 93 VAL A O 1
ATOM 679 N N . TYR A 1 94 ? 14.391 22.828 5.543 1 94.94 94 TYR A N 1
ATOM 680 C CA . TYR A 1 94 ? 14.836 21.438 5.527 1 94.94 94 TYR A CA 1
ATOM 681 C C . TYR A 1 94 ? 14.797 20.875 4.109 1 94.94 94 TYR A C 1
ATOM 683 O O . TYR A 1 94 ? 15.438 19.859 3.824 1 94.94 94 TYR A O 1
ATOM 691 N N . LEU A 1 95 ? 14.047 21.438 3.191 1 95.81 95 LEU A N 1
ATOM 692 C CA . LEU A 1 95 ? 13.922 20.844 1.864 1 95.81 95 LEU A CA 1
ATOM 693 C C . LEU A 1 95 ? 15.258 20.891 1.126 1 95.81 95 LEU A C 1
ATOM 695 O O . LEU A 1 95 ? 15.656 19.906 0.504 1 95.81 95 LEU A O 1
ATOM 699 N N . PRO A 1 96 ? 16 22.062 1.21 1 95.19 96 PRO A N 1
ATOM 700 C CA . PRO A 1 96 ? 17.328 22.062 0.596 1 95.19 96 PRO A CA 1
ATOM 701 C C . PRO A 1 96 ? 18.25 20.984 1.188 1 95.19 96 PRO A C 1
ATOM 703 O O . PRO A 1 96 ? 19.078 20.422 0.478 1 95.19 96 PRO A O 1
ATOM 706 N N . GLU A 1 97 ? 18.078 20.703 2.459 1 95.69 97 GLU A N 1
ATOM 707 C CA . GLU A 1 97 ? 18.875 19.656 3.104 1 95.69 97 GLU A CA 1
ATOM 708 C C . GLU A 1 97 ? 18.516 18.281 2.584 1 95.69 97 GLU A C 1
ATOM 710 O O . GLU A 1 97 ? 19.375 17.406 2.43 1 95.69 97 GLU A O 1
ATOM 715 N N . LEU A 1 98 ? 17.297 18 2.297 1 96.75 98 LEU A N 1
ATOM 716 C CA . LEU A 1 98 ? 16.844 16.766 1.684 1 96.75 98 LEU A CA 1
ATOM 717 C C . LEU A 1 98 ? 17.391 16.625 0.264 1 96.75 98 LEU A C 1
ATOM 719 O O . LEU A 1 98 ? 17.906 15.578 -0.113 1 96.75 98 LEU A O 1
ATOM 723 N N . GLU A 1 99 ? 17.312 17.719 -0.472 1 96.62 99 GLU A N 1
ATOM 724 C CA . GLU A 1 99 ? 17.703 17.719 -1.877 1 96.62 99 GLU A CA 1
ATOM 725 C C . GLU A 1 99 ? 19.219 17.516 -2.025 1 96.62 99 GLU A C 1
ATOM 727 O O . GLU A 1 99 ? 19.672 16.906 -2.986 1 96.62 99 GLU A O 1
ATOM 732 N N . SER A 1 100 ? 19.938 18 -1.043 1 95.69 100 SER A N 1
ATOM 733 C CA . SER A 1 100 ? 21.391 17.891 -1.101 1 95.69 100 SER A CA 1
ATOM 734 C C . SER A 1 100 ? 21.875 16.547 -0.579 1 95.69 100 SER A C 1
ATOM 736 O O . SER A 1 100 ? 23.031 16.172 -0.754 1 95.69 100 SER A O 1
ATOM 738 N N . GLY A 1 101 ? 20.969 15.883 0.14 1 95 101 GLY A N 1
ATOM 739 C CA . GLY A 1 101 ? 21.328 14.586 0.685 1 95 101 GLY A CA 1
ATOM 740 C C . GLY A 1 101 ? 21.875 14.664 2.098 1 95 101 GLY A C 1
ATOM 741 O O . GLY A 1 101 ? 22.281 13.648 2.672 1 95 101 GLY A O 1
ATOM 742 N N . THR A 1 102 ? 21.875 15.852 2.695 1 96.06 102 THR A N 1
ATOM 743 C CA . THR A 1 102 ? 22.266 16 4.09 1 96.06 102 THR A CA 1
ATOM 744 C C . THR A 1 102 ? 21.312 15.242 5.008 1 96.06 102 THR A C 1
ATOM 746 O O . THR A 1 102 ? 21.734 14.648 6.004 1 96.06 102 THR A O 1
ATOM 749 N N . ILE A 1 103 ? 20.062 15.312 4.695 1 97.69 103 ILE A N 1
ATOM 750 C CA . ILE A 1 103 ? 19 14.531 5.301 1 97.69 103 ILE A CA 1
ATOM 751 C C . ILE A 1 103 ? 18.453 13.539 4.277 1 97.69 103 ILE A C 1
ATOM 753 O O . ILE A 1 103 ? 18.281 13.875 3.102 1 97.69 103 ILE A O 1
ATOM 757 N N . GLN A 1 104 ? 18.156 12.32 4.734 1 98.62 104 GLN A N 1
ATOM 758 C CA . GLN A 1 104 ? 17.75 11.312 3.76 1 98.62 104 GLN A CA 1
ATOM 759 C C . GLN A 1 104 ? 16.266 10.984 3.904 1 98.62 104 GLN A C 1
ATOM 761 O O . GLN A 1 104 ? 15.656 10.438 2.982 1 98.62 104 GLN A O 1
ATOM 766 N N . VAL A 1 105 ? 15.75 11.219 5.109 1 98.88 105 VAL A N 1
ATOM 767 C CA . VAL A 1 105 ? 14.359 10.844 5.371 1 98.88 105 VAL A CA 1
ATOM 768 C C . VAL A 1 105 ? 13.656 11.977 6.121 1 98.88 105 VAL A C 1
ATOM 770 O O . VAL A 1 105 ? 14.188 12.508 7.098 1 98.88 105 VAL A O 1
ATOM 773 N N . LEU A 1 106 ? 12.484 12.336 5.703 1 98.75 106 LEU A N 1
ATOM 774 C CA . LEU A 1 106 ? 11.664 13.336 6.383 1 98.75 106 LEU A CA 1
ATOM 775 C C . LEU A 1 106 ? 10.18 13.086 6.125 1 98.75 106 LEU A C 1
ATOM 777 O O . LEU A 1 106 ? 9.773 12.859 4.984 1 98.75 106 LEU A O 1
ATOM 781 N N . PRO A 1 107 ? 9.352 13.055 7.18 1 98.81 107 PRO A N 1
ATOM 782 C CA . PRO A 1 107 ? 7.91 13.031 6.945 1 98.81 107 PRO A CA 1
ATOM 783 C C . PRO A 1 107 ? 7.383 14.352 6.398 1 98.81 107 PRO A C 1
ATOM 785 O O . PRO A 1 107 ? 7.734 15.422 6.906 1 98.81 107 PRO A O 1
ATOM 788 N N . GLU A 1 108 ? 6.633 14.266 5.367 1 98.5 108 GLU A N 1
ATOM 789 C CA . GLU A 1 108 ? 5.965 15.414 4.758 1 98.5 108 GLU A CA 1
ATOM 790 C C . GLU A 1 108 ? 4.461 15.188 4.66 1 98.5 108 GLU A C 1
ATOM 792 O O . GLU A 1 108 ? 3.959 14.125 5.047 1 98.5 108 GLU A O 1
ATOM 797 N N . TYR A 1 109 ? 3.811 16.188 4.238 1 98.06 109 TYR A N 1
ATOM 798 C CA . TYR A 1 109 ? 2.379 16.172 3.961 1 98.06 109 TYR A CA 1
ATOM 799 C C . TYR A 1 109 ? 2.109 16.391 2.477 1 98.06 109 TYR A C 1
ATOM 801 O O . TYR A 1 109 ? 2.379 17.469 1.94 1 98.06 109 TYR A O 1
ATOM 809 N N . GLY A 1 110 ? 1.59 15.375 1.851 1 98.12 110 GLY A N 1
ATOM 810 C CA . GLY A 1 110 ? 1.619 15.211 0.406 1 98.12 110 GLY A CA 1
ATOM 811 C C . GLY A 1 110 ? 1.054 16.406 -0.341 1 98.12 110 GLY A C 1
ATOM 812 O O . GLY A 1 110 ? 1.685 16.922 -1.267 1 98.12 110 GLY A O 1
ATOM 813 N N . GLY A 1 111 ? -0.114 16.859 0.058 1 96.75 111 GLY A N 1
ATOM 814 C CA . GLY A 1 111 ? -0.766 17.953 -0.644 1 96.75 111 GLY A CA 1
ATOM 815 C C . GLY A 1 111 ? 0.023 19.25 -0.593 1 96.75 111 GLY A C 1
ATOM 816 O O . GLY A 1 111 ? 0.25 19.891 -1.625 1 96.75 111 GLY A O 1
ATOM 817 N N . ASN A 1 112 ? 0.457 19.625 0.622 1 93.31 112 ASN A N 1
ATOM 818 C CA . ASN A 1 112 ? 1.248 20.844 0.799 1 93.31 112 ASN A CA 1
ATOM 819 C C . ASN A 1 112 ? 2.574 20.766 0.05 1 93.31 112 ASN A C 1
ATOM 821 O O . ASN A 1 112 ? 2.998 21.734 -0.579 1 93.31 112 ASN A O 1
ATOM 825 N N . LEU A 1 113 ? 3.189 19.594 0.119 1 97.25 113 LEU A N 1
ATOM 826 C CA . LEU A 1 113 ? 4.461 19.438 -0.578 1 97.25 113 LEU A CA 1
ATOM 827 C C . LEU A 1 113 ? 4.27 19.547 -2.088 1 97.25 113 LEU A C 1
ATOM 829 O O . LEU A 1 113 ? 5.082 20.156 -2.779 1 97.25 113 LEU A O 1
ATOM 833 N N . LEU A 1 114 ? 3.17 18.922 -2.578 1 98.06 114 LEU A N 1
ATOM 834 C CA . LEU A 1 114 ? 2.875 19.016 -4.004 1 98.06 114 LEU A CA 1
ATOM 835 C C . LEU A 1 114 ? 2.699 20.469 -4.426 1 98.06 114 LEU A C 1
ATOM 837 O O . LEU A 1 114 ? 3.262 20.906 -5.434 1 98.06 114 LEU A O 1
ATOM 841 N N . GLN A 1 115 ? 2.012 21.234 -3.645 1 94.31 115 GLN A N 1
ATOM 842 C CA . GLN A 1 115 ? 1.782 22.641 -3.969 1 94.31 115 GLN A CA 1
ATOM 843 C C . GLN A 1 115 ? 3.084 23.438 -3.92 1 94.31 115 GLN A C 1
ATOM 845 O O . GLN A 1 115 ? 3.256 24.406 -4.664 1 94.31 115 GLN A O 1
ATOM 850 N N . TYR A 1 116 ? 3.982 23.062 -3.074 1 94.56 116 TYR A N 1
ATOM 851 C CA . TYR A 1 116 ? 5.293 23.703 -3.021 1 94.56 116 TYR A CA 1
ATOM 852 C C . TYR A 1 116 ? 6.031 23.531 -4.348 1 94.56 116 TYR A C 1
ATOM 854 O O . TYR A 1 116 ? 6.566 24.516 -4.883 1 94.56 116 TYR A O 1
ATOM 862 N N . TYR A 1 117 ? 6.031 22.328 -4.898 1 97 117 TYR A N 1
ATOM 863 C CA . TYR A 1 117 ? 6.789 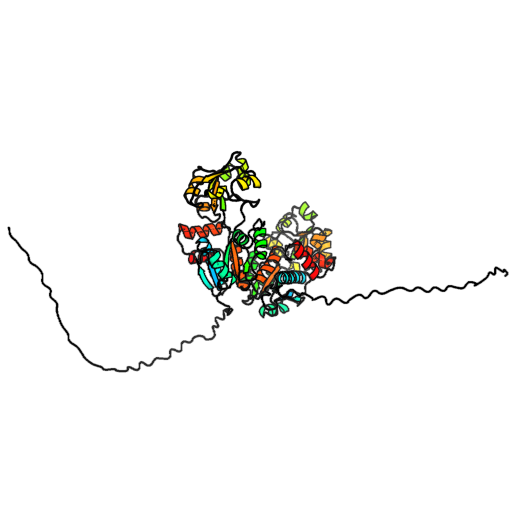22.031 -6.109 1 97 117 TYR A CA 1
ATOM 864 C C . TYR A 1 117 ? 5.98 22.375 -7.355 1 97 117 TYR A C 1
ATOM 866 O O . TYR A 1 117 ? 6.551 22.656 -8.414 1 97 117 TYR A O 1
ATOM 874 N N . ASP A 1 118 ? 4.68 22.297 -7.242 1 96.94 118 ASP A N 1
ATOM 875 C CA . ASP A 1 118 ? 3.768 22.594 -8.344 1 96.94 118 ASP A CA 1
ATOM 876 C C . ASP A 1 118 ? 2.58 23.422 -7.863 1 96.94 118 ASP A C 1
ATOM 878 O O . ASP A 1 118 ? 1.477 22.891 -7.699 1 96.94 118 ASP A O 1
ATOM 882 N N . PRO A 1 119 ? 2.725 24.703 -7.766 1 92.12 119 PRO A N 1
ATOM 883 C CA . PRO A 1 119 ? 1.679 25.578 -7.23 1 92.12 119 PRO A CA 1
ATOM 884 C C . PRO A 1 119 ? 0.415 25.578 -8.094 1 92.12 119 PRO A C 1
ATOM 886 O O . PRO A 1 119 ? -0.648 26 -7.629 1 92.12 119 PRO A O 1
ATOM 889 N N . ARG A 1 120 ? 0.472 25.188 -9.375 1 94.12 120 ARG A N 1
ATOM 890 C CA . ARG A 1 120 ? -0.674 25.219 -10.273 1 94.12 120 ARG A CA 1
ATOM 891 C C . ARG A 1 120 ? -1.327 23.859 -10.398 1 94.12 120 ARG A C 1
ATOM 893 O O . ARG A 1 120 ? -2.156 23.625 -11.281 1 94.12 120 ARG A O 1
ATOM 900 N N . THR A 1 121 ? -0.961 22.953 -9.516 1 94.69 121 THR A N 1
ATOM 901 C CA . THR A 1 121 ? -1.472 21.594 -9.594 1 94.69 121 THR A CA 1
ATOM 902 C C . THR A 1 121 ? -2.998 21.578 -9.547 1 94.69 121 THR A C 1
ATOM 904 O O . THR A 1 121 ? -3.607 22.406 -8.875 1 94.69 121 THR A O 1
ATOM 907 N N . THR A 1 122 ? -3.6 20.609 -10.219 1 94 122 THR A N 1
ATOM 908 C CA . THR A 1 122 ? -5.039 20.359 -10.18 1 94 122 THR A CA 1
ATOM 909 C C . THR A 1 122 ? -5.344 18.984 -9.602 1 94 122 THR A C 1
ATOM 911 O O . THR A 1 122 ? -6.473 18.5 -9.711 1 94 122 THR A O 1
ATOM 914 N N . ALA A 1 123 ? -4.273 18.406 -9.047 1 94.38 123 ALA A N 1
ATOM 915 C CA . ALA A 1 123 ? -4.438 17.078 -8.477 1 94.38 123 ALA A CA 1
ATOM 916 C C . ALA A 1 123 ? -5.449 17.094 -7.332 1 94.38 123 ALA A C 1
ATOM 918 O O . ALA A 1 123 ? -5.547 18.062 -6.594 1 94.38 123 ALA A O 1
ATOM 919 N N . SER A 1 124 ? -6.207 16.078 -7.277 1 92.12 124 SER A N 1
ATOM 920 C CA . SER A 1 124 ? -7.176 15.883 -6.203 1 92.12 124 SER A CA 1
ATOM 921 C C . SER A 1 124 ? -7.168 14.445 -5.695 1 92.12 124 SER A C 1
ATOM 923 O O . SER A 1 124 ? -6.676 13.547 -6.375 1 92.12 124 SER A O 1
ATOM 925 N N . GLY A 1 125 ? -7.656 14.336 -4.504 1 93.88 125 GLY A N 1
ATOM 926 C CA . GLY A 1 125 ? -7.66 13.008 -3.916 1 93.88 125 GLY A CA 1
ATOM 927 C C . GLY A 1 125 ? -6.273 12.523 -3.531 1 93.88 125 GLY A C 1
ATOM 928 O O . GLY A 1 125 ? -5.27 13.039 -4.027 1 93.88 125 GLY A O 1
ATOM 929 N N . SER A 1 126 ? -6.227 11.547 -2.693 1 95.38 126 SER A N 1
ATOM 930 C CA . SER A 1 126 ? -4.953 11.062 -2.162 1 95.38 126 SER A CA 1
ATOM 931 C C . SER A 1 126 ? -4.094 10.453 -3.26 1 95.38 126 SER A C 1
ATOM 933 O O . SER A 1 126 ? -2.896 10.734 -3.35 1 95.38 126 SER A O 1
ATOM 935 N N . SER A 1 127 ? -4.652 9.617 -4.145 1 94.62 127 SER A N 1
ATOM 936 C CA . SER A 1 127 ? -3.898 8.977 -5.219 1 94.62 127 SER A CA 1
ATOM 937 C C . SER A 1 127 ? -3.408 10 -6.234 1 94.62 127 SER A C 1
ATOM 939 O O . SER A 1 127 ? -2.275 9.914 -6.715 1 94.62 127 SER A O 1
ATOM 941 N N . GLY A 1 128 ? -4.289 10.93 -6.559 1 95.88 128 GLY A N 1
ATOM 942 C CA . GLY A 1 128 ? -3.898 11.984 -7.48 1 95.88 128 GLY A CA 1
ATOM 943 C C . GLY A 1 128 ? -2.758 12.836 -6.961 1 95.88 128 GLY A C 1
ATOM 944 O O . GLY A 1 128 ? -1.829 13.164 -7.703 1 95.88 128 GLY A O 1
ATOM 945 N N . VAL A 1 129 ? -2.846 13.172 -5.715 1 97.5 129 VAL A N 1
ATOM 946 C CA . VAL A 1 129 ? -1.797 13.961 -5.078 1 97.5 129 VAL A CA 1
ATOM 947 C C . VAL A 1 129 ? -0.48 13.188 -5.105 1 97.5 129 VAL A C 1
ATOM 949 O O . VAL A 1 129 ? 0.566 13.75 -5.445 1 97.5 129 VAL A O 1
ATOM 952 N N . TYR A 1 130 ? -0.518 11.93 -4.781 1 97.88 130 TYR A N 1
ATOM 953 C CA . TYR A 1 130 ? 0.693 11.117 -4.762 1 97.88 130 TYR A CA 1
ATOM 954 C C . TYR A 1 130 ? 1.311 11.023 -6.152 1 97.88 130 TYR A C 1
ATOM 956 O O . TYR A 1 130 ? 2.52 11.211 -6.316 1 97.88 130 TYR A O 1
ATOM 964 N N . ASP A 1 131 ? 0.479 10.781 -7.148 1 95.44 131 ASP A N 1
ATOM 965 C CA . ASP A 1 131 ? 0.964 10.672 -8.523 1 95.44 131 ASP A CA 1
ATOM 966 C C . ASP A 1 131 ? 1.603 11.977 -8.992 1 95.44 131 ASP A C 1
ATOM 968 O O . ASP A 1 131 ? 2.695 11.969 -9.555 1 95.44 131 ASP A O 1
ATOM 972 N N . ALA A 1 132 ? 0.941 13.031 -8.75 1 96.94 132 ALA A N 1
ATOM 973 C CA . ALA A 1 132 ? 1.457 14.336 -9.148 1 96.94 132 ALA A CA 1
ATOM 974 C C . ALA A 1 132 ? 2.746 14.672 -8.406 1 96.94 132 ALA A C 1
ATOM 976 O O . ALA A 1 132 ? 3.66 15.266 -8.977 1 96.94 132 ALA A O 1
ATOM 977 N N . LEU A 1 133 ? 2.768 14.266 -7.145 1 98.06 133 LEU A N 1
ATOM 978 C CA . LEU A 1 133 ? 3.949 14.531 -6.332 1 98.06 133 LEU A CA 1
ATOM 979 C C . LEU A 1 133 ? 5.168 13.812 -6.895 1 98.06 133 LEU A C 1
ATOM 981 O O . LEU A 1 133 ? 6.254 14.391 -6.98 1 98.06 133 LEU A O 1
ATOM 985 N N . LEU A 1 134 ? 5.027 12.578 -7.262 1 96.62 134 LEU A N 1
ATOM 986 C CA . LEU A 1 134 ? 6.133 11.805 -7.812 1 96.62 134 LEU A CA 1
ATOM 987 C C . LEU A 1 134 ? 6.672 12.461 -9.086 1 96.62 134 LEU A C 1
ATOM 989 O O . LEU A 1 134 ? 7.871 12.383 -9.367 1 96.62 134 LEU A O 1
ATOM 993 N N . THR A 1 135 ? 5.828 13.117 -9.82 1 94.88 135 THR A N 1
ATOM 994 C CA . THR A 1 135 ? 6.234 13.789 -11.047 1 94.88 135 THR A CA 1
ATOM 995 C C . THR A 1 135 ? 6.906 15.125 -10.734 1 94.88 135 THR A C 1
ATOM 997 O O . THR A 1 135 ? 7.852 15.523 -11.422 1 94.88 135 THR A O 1
ATOM 1000 N N . ALA A 1 136 ? 6.473 15.758 -9.68 1 97.31 136 ALA A N 1
ATOM 1001 C CA . ALA A 1 136 ? 6.902 17.125 -9.367 1 97.31 136 ALA A CA 1
ATOM 1002 C C . ALA A 1 136 ? 8.227 17.125 -8.602 1 97.31 136 ALA A C 1
ATOM 1004 O O . ALA A 1 136 ? 8.969 18.109 -8.633 1 97.31 136 ALA A O 1
ATOM 1005 N N . LEU A 1 137 ? 8.508 16.047 -7.91 1 97.69 137 LEU A N 1
ATOM 1006 C CA . LEU A 1 137 ? 9.703 16 -7.074 1 97.69 137 LEU A CA 1
ATOM 1007 C C . LEU A 1 137 ? 10.969 16.047 -7.926 1 97.69 137 LEU A C 1
ATOM 1009 O O . LEU A 1 137 ? 11.008 15.461 -9.016 1 97.69 137 LEU A O 1
ATOM 1013 N N . PRO A 1 138 ? 12 16.75 -7.398 1 96.88 138 PRO A N 1
ATOM 1014 C CA . PRO A 1 138 ? 13.289 16.656 -8.086 1 96.88 138 PRO A CA 1
ATOM 1015 C C . PRO A 1 138 ? 13.859 15.234 -8.086 1 96.88 138 PRO A C 1
ATOM 1017 O O . PRO A 1 138 ? 13.492 14.422 -7.238 1 96.88 138 PRO A O 1
ATOM 1020 N N . ALA A 1 139 ? 14.766 14.945 -8.945 1 94.62 139 ALA A N 1
ATOM 1021 C CA . ALA A 1 139 ? 15.297 13.602 -9.18 1 94.62 139 ALA A CA 1
ATOM 1022 C C . ALA A 1 139 ? 16.016 13.07 -7.941 1 94.62 139 ALA A C 1
ATOM 1024 O O . ALA A 1 139 ? 16.094 11.859 -7.738 1 94.62 139 ALA A O 1
ATOM 1025 N N . ALA A 1 140 ? 16.484 13.93 -7.117 1 97.25 140 ALA A N 1
ATOM 1026 C CA . ALA A 1 140 ? 17.25 13.539 -5.93 1 97.25 140 ALA A CA 1
ATOM 1027 C C . ALA A 1 140 ? 16.328 12.945 -4.863 1 97.25 140 ALA A C 1
ATOM 1029 O O . ALA A 1 140 ? 16.812 12.336 -3.9 1 97.25 140 ALA A O 1
ATOM 1030 N N . LEU A 1 141 ? 15.031 13.133 -5.094 1 98.56 141 LEU A N 1
ATOM 1031 C CA . LEU A 1 141 ? 14.07 12.711 -4.074 1 98.56 141 LEU A CA 1
ATOM 1032 C C . LEU A 1 141 ? 13.031 11.766 -4.664 1 98.56 141 LEU A C 1
ATOM 1034 O O . LEU A 1 141 ? 12.805 11.758 -5.879 1 98.56 141 LEU A O 1
ATOM 1038 N N . THR A 1 142 ? 12.477 10.977 -3.832 1 98.38 142 THR A N 1
ATOM 1039 C CA . THR A 1 142 ? 11.258 10.242 -4.125 1 98.38 142 THR A CA 1
ATOM 1040 C C . THR A 1 142 ? 10.336 10.219 -2.908 1 98.38 142 THR A C 1
ATOM 1042 O O . THR A 1 142 ? 10.75 10.57 -1.803 1 98.38 142 THR A O 1
ATOM 1045 N N . ALA A 1 143 ? 9.086 9.969 -3.17 1 98.81 143 ALA A N 1
ATOM 1046 C CA . ALA A 1 143 ? 8.102 9.781 -2.104 1 98.81 143 ALA A CA 1
ATOM 1047 C C . ALA A 1 143 ? 7.766 8.305 -1.923 1 98.81 143 ALA A C 1
ATOM 1049 O O . ALA A 1 143 ? 7.531 7.586 -2.9 1 98.81 143 ALA A O 1
ATOM 1050 N N . LEU A 1 144 ? 7.875 7.848 -0.661 1 98.81 144 LEU A N 1
ATOM 1051 C CA . LEU A 1 144 ? 7.449 6.484 -0.36 1 98.81 144 LEU A CA 1
ATOM 1052 C C . LEU A 1 144 ? 5.938 6.418 -0.166 1 98.81 144 LEU A C 1
ATOM 1054 O O . LEU A 1 144 ? 5.223 7.371 -0.484 1 98.81 144 LEU A O 1
ATOM 1058 N N . THR A 1 145 ? 5.438 5.289 0.25 1 97.38 145 THR A N 1
ATOM 1059 C CA . THR A 1 145 ? 4 5.074 0.368 1 97.38 145 THR A CA 1
ATOM 1060 C C . THR A 1 145 ? 3.387 6.043 1.374 1 97.38 145 THR A C 1
ATOM 1062 O O . THR A 1 145 ? 3.781 6.066 2.543 1 97.38 145 THR A O 1
ATOM 1065 N N . PRO A 1 146 ? 2.441 6.844 0.91 1 98.5 146 PRO A N 1
ATOM 1066 C CA . PRO A 1 146 ? 1.749 7.691 1.884 1 98.5 146 PRO A CA 1
ATOM 1067 C C . PRO A 1 146 ? 0.961 6.887 2.914 1 98.5 146 PRO A C 1
ATOM 1069 O O . PRO A 1 146 ? 0.374 5.855 2.576 1 98.5 146 PRO A O 1
ATOM 1072 N N . ALA A 1 147 ? 0.978 7.379 4.145 1 98.75 147 ALA A N 1
ATOM 1073 C CA . ALA A 1 147 ? 0.112 6.789 5.16 1 98.75 147 ALA A CA 1
ATOM 1074 C C . ALA A 1 147 ? -1.338 7.227 4.965 1 98.75 147 ALA A C 1
ATOM 1076 O O . ALA A 1 147 ? -1.604 8.289 4.398 1 98.75 147 ALA A O 1
ATOM 1077 N N . PRO A 1 148 ? -2.271 6.367 5.449 1 97.88 148 PRO A N 1
ATOM 1078 C CA . PRO A 1 148 ? -3.646 6.871 5.535 1 97.88 148 PRO A CA 1
ATOM 1079 C C . PRO A 1 148 ? -3.777 8.07 6.465 1 97.88 148 PRO A C 1
ATOM 1081 O O . PRO A 1 148 ? -4.684 8.891 6.301 1 97.88 148 PRO A O 1
ATOM 1084 N N . ALA A 1 149 ? -2.914 8.219 7.367 1 98.56 149 ALA A N 1
ATOM 1085 C CA . ALA A 1 149 ? -2.945 9.32 8.32 1 98.56 149 ALA A CA 1
ATOM 1086 C C . ALA A 1 149 ? -2.811 10.664 7.613 1 98.56 149 ALA A C 1
ATOM 1088 O O . ALA A 1 149 ? -1.973 10.82 6.723 1 98.56 149 ALA A O 1
ATOM 1089 N N . THR A 1 150 ? -3.68 11.508 8.031 1 98.12 150 THR A N 1
ATOM 1090 C CA . THR A 1 150 ? -3.594 12.883 7.539 1 98.12 150 THR A CA 1
ATOM 1091 C C . THR A 1 150 ? -3.451 13.859 8.703 1 98.12 150 THR A C 1
ATOM 1093 O O . THR A 1 150 ? -3.834 13.555 9.828 1 98.12 150 THR A O 1
ATOM 1096 N N . ASP A 1 151 ? -2.824 14.891 8.469 1 97 151 ASP A N 1
ATOM 1097 C CA . ASP A 1 151 ? -2.836 16.094 9.289 1 97 151 ASP A CA 1
ATOM 1098 C C . ASP A 1 151 ? -3.205 17.328 8.453 1 97 151 ASP A C 1
ATOM 1100 O O . ASP A 1 151 ? -2.338 17.938 7.828 1 97 151 ASP A O 1
ATOM 1104 N N . GLN A 1 152 ? -4.465 17.641 8.516 1 96.25 152 GLN A N 1
ATOM 1105 C CA . GLN A 1 152 ? -5.086 18.625 7.625 1 96.25 152 GLN A CA 1
ATOM 1106 C C . GLN A 1 152 ? -6.289 19.281 8.297 1 96.25 152 GLN A C 1
ATOM 1108 O O . GLN A 1 152 ? -6.773 18.812 9.32 1 96.25 152 GLN A O 1
ATOM 1113 N N . ASP A 1 153 ? -6.66 20.406 7.668 1 95.56 153 ASP A N 1
ATOM 1114 C CA . ASP A 1 153 ? -7.957 20.953 8.07 1 95.56 153 ASP A CA 1
ATOM 1115 C C . ASP A 1 153 ? -9.062 19.906 7.879 1 95.56 153 ASP A C 1
ATOM 1117 O O . ASP A 1 153 ? -9.055 19.156 6.902 1 95.56 153 ASP A O 1
ATOM 1121 N N . SER A 1 154 ? -9.953 19.875 8.82 1 97.81 154 SER A N 1
ATOM 1122 C CA . SER A 1 154 ? -11.117 19 8.719 1 97.81 154 SER A CA 1
ATOM 1123 C C . SER A 1 154 ? -12.352 19.656 9.328 1 97.81 154 SER A C 1
ATOM 1125 O O . SER A 1 154 ? -12.234 20.547 10.172 1 97.81 154 SER A O 1
ATOM 1127 N N . LEU A 1 155 ? -13.461 19.328 8.766 1 98.56 155 LEU A N 1
ATOM 1128 C CA . LEU A 1 155 ? -14.734 19.781 9.305 1 98.56 155 LEU A CA 1
ATOM 1129 C C . LEU A 1 155 ? -15.305 18.75 10.281 1 98.56 155 LEU A C 1
ATOM 1131 O O . LEU A 1 155 ? -15.602 17.625 9.898 1 98.56 155 LEU A O 1
ATOM 1135 N N . VAL A 1 156 ? -15.469 19.219 11.531 1 98.62 156 VAL A N 1
ATOM 1136 C CA . VAL A 1 156 ? -15.828 18.281 12.594 1 98.62 156 VAL A CA 1
ATOM 1137 C C . VAL A 1 156 ? -17.156 18.719 13.227 1 98.62 156 VAL A C 1
ATOM 1139 O O . VAL A 1 156 ? -17.438 19.906 13.32 1 98.62 156 VAL A O 1
ATOM 1142 N N . VAL A 1 157 ? -17.953 17.781 13.656 1 98.75 157 VAL A N 1
ATOM 1143 C CA . VAL A 1 157 ? -19.203 17.969 14.391 1 98.75 157 VAL A CA 1
ATOM 1144 C C . VAL A 1 157 ? -19.203 17.094 15.641 1 98.75 157 VAL A C 1
ATOM 1146 O O . VAL A 1 157 ? -18.344 16.219 15.797 1 98.75 157 VAL A O 1
ATOM 1149 N N . THR A 1 158 ? -20.094 17.391 16.547 1 98.44 158 THR A N 1
ATOM 1150 C CA . THR A 1 158 ? -20.25 16.484 17.672 1 98.44 158 THR A CA 1
ATOM 1151 C C . THR A 1 158 ? -20.875 15.172 17.25 1 98.44 158 THR A C 1
ATOM 1153 O O . THR A 1 158 ? -21.578 15.117 16.234 1 98.44 158 THR A O 1
ATOM 1156 N N . ARG A 1 159 ? -20.594 14.109 18 1 98.31 159 ARG A N 1
ATOM 1157 C CA . ARG A 1 159 ? -21.234 12.828 17.734 1 98.31 159 ARG A CA 1
ATOM 1158 C C . ARG A 1 159 ? -22.75 12.961 17.797 1 98.31 159 ARG A C 1
ATOM 1160 O O . ARG A 1 159 ? -23.453 12.367 16.969 1 98.31 159 ARG A O 1
ATOM 1167 N N . ALA A 1 160 ? -23.266 13.719 18.703 1 97.69 160 ALA A N 1
ATOM 1168 C CA . ALA A 1 160 ? -24.703 13.945 18.844 1 97.69 160 ALA A CA 1
ATOM 1169 C C . ALA A 1 160 ? -25.281 14.586 17.578 1 97.69 160 ALA A C 1
ATOM 1171 O O . ALA A 1 160 ? -26.328 14.156 17.078 1 97.69 160 ALA A O 1
ATOM 1172 N N . THR A 1 161 ? -24.625 15.602 17.125 1 97.44 161 THR A N 1
ATOM 1173 C CA . THR A 1 161 ? -25.078 16.297 15.922 1 97.44 161 THR A CA 1
ATOM 1174 C C . THR A 1 161 ? -25.047 15.352 14.719 1 97.44 161 THR A C 1
ATOM 1176 O O . THR A 1 161 ? -25.984 15.344 13.914 1 97.44 161 THR A O 1
ATOM 1179 N N . ALA A 1 162 ? -23.953 14.555 14.531 1 98.38 162 ALA A N 1
ATOM 1180 C CA . ALA A 1 162 ? -23.828 13.609 13.43 1 98.38 162 ALA A CA 1
ATOM 1181 C C . ALA A 1 162 ? -24.969 12.594 13.445 1 98.38 162 ALA A C 1
ATOM 1183 O O . ALA A 1 162 ? -25.547 12.289 12.406 1 98.38 162 ALA A O 1
ATOM 1184 N N . GLN A 1 163 ? -25.281 12.086 14.609 1 97.88 163 GLN A N 1
ATOM 1185 C CA . GLN A 1 163 ? -26.328 11.07 14.758 1 97.88 163 GLN A CA 1
ATOM 1186 C C . GLN A 1 163 ? -27.719 11.664 14.539 1 97.88 163 GLN A C 1
ATOM 1188 O O . GLN A 1 163 ? -28.531 11.07 13.836 1 97.88 163 GLN A O 1
ATOM 1193 N N . GLU A 1 164 ? -27.969 12.766 15.141 1 96.94 164 GLU A N 1
ATOM 1194 C CA . GLU A 1 164 ? -29.266 13.414 15.047 1 96.94 164 GLU A CA 1
ATOM 1195 C C . GLU A 1 164 ? -29.625 13.711 13.594 1 96.94 164 GLU A C 1
ATOM 1197 O O . GLU A 1 164 ? -30.781 13.562 13.195 1 96.94 164 GLU A O 1
ATOM 1202 N N . HIS A 1 165 ? -28.641 14.102 12.859 1 97.31 165 HIS A N 1
ATOM 1203 C CA . HIS A 1 165 ? -28.922 14.57 11.508 1 97.31 165 HIS A CA 1
ATOM 1204 C C . HIS A 1 165 ? -28.375 13.602 10.469 1 97.31 165 HIS A C 1
ATOM 1206 O O . HIS A 1 165 ? -28.344 13.914 9.273 1 97.31 165 HIS A O 1
ATOM 1212 N N . SER A 1 166 ? -27.828 12.438 10.836 1 97.88 166 SER A N 1
ATOM 1213 C CA . SER A 1 166 ? -27.297 11.406 9.961 1 97.88 166 SER A CA 1
ATOM 1214 C C . SER A 1 166 ? -26.188 11.961 9.062 1 97.88 166 SER A C 1
ATOM 1216 O O . SER A 1 166 ? -26.203 11.766 7.852 1 97.88 166 SER A O 1
ATOM 1218 N N . LEU A 1 167 ? -25.281 12.734 9.68 1 98.31 167 LEU A N 1
ATOM 1219 C CA . LEU A 1 167 ? -24.172 13.344 8.953 1 98.31 167 LEU A CA 1
ATOM 1220 C C . LEU A 1 167 ? -22.984 12.375 8.867 1 98.31 167 LEU A C 1
ATOM 1222 O O . LEU A 1 167 ? -22.484 11.922 9.891 1 98.31 167 LEU A O 1
ATOM 1226 N N . THR A 1 168 ? -22.547 12.102 7.586 1 98.44 168 THR A N 1
ATOM 1227 C CA . THR A 1 168 ? -21.359 11.289 7.359 1 98.44 168 THR A CA 1
ATOM 1228 C C . THR A 1 168 ? -20.344 12.047 6.492 1 98.44 168 THR A C 1
ATOM 1230 O O . THR A 1 168 ? -19.141 11.938 6.699 1 98.44 168 THR A O 1
ATOM 1233 N N . THR A 1 169 ? -20.859 12.82 5.574 1 98.56 169 THR A N 1
ATOM 1234 C CA . THR A 1 169 ? -20.031 13.57 4.641 1 98.56 169 THR A CA 1
ATOM 1235 C C . THR A 1 169 ? -20.281 15.07 4.785 1 98.56 169 THR A C 1
ATOM 1237 O O . THR A 1 169 ? -21.297 15.484 5.367 1 98.56 169 THR A O 1
ATOM 1240 N N . ILE A 1 170 ? -19.375 15.852 4.266 1 98.56 170 ILE A N 1
ATOM 1241 C CA . ILE A 1 170 ? -19.531 17.297 4.254 1 98.56 170 ILE A CA 1
ATOM 1242 C C . ILE A 1 170 ? -20.797 17.688 3.506 1 98.56 170 ILE A C 1
ATOM 1244 O O . ILE A 1 170 ? -21.516 18.594 3.92 1 98.56 170 ILE A O 1
ATOM 1248 N N . GLY A 1 171 ? -21.109 16.938 2.488 1 98.19 171 GLY A N 1
ATOM 1249 C CA . GLY A 1 171 ? -22.297 17.219 1.709 1 98.19 171 GLY A CA 1
ATOM 1250 C C . GLY A 1 171 ? -23.594 17.062 2.504 1 98.19 171 GLY A C 1
ATOM 1251 O O . GLY A 1 171 ? -24.594 17.719 2.211 1 98.19 171 GLY A O 1
ATOM 1252 N N . ASP A 1 172 ? -23.578 16.219 3.498 1 98.38 172 ASP A N 1
ATOM 1253 C CA . ASP A 1 172 ? -24.766 15.977 4.32 1 98.38 172 ASP A CA 1
ATOM 1254 C C . ASP A 1 172 ? -25.141 17.219 5.113 1 98.38 172 ASP A C 1
ATOM 1256 O O . ASP A 1 172 ? -26.281 17.328 5.602 1 98.38 172 ASP A O 1
ATOM 1260 N N . LEU A 1 173 ? -24.281 18.188 5.254 1 98.38 173 LEU A N 1
ATOM 1261 C CA . LEU A 1 173 ? -24.562 19.406 5.996 1 98.38 173 LEU A CA 1
ATOM 1262 C C . LEU A 1 173 ? -25.672 20.219 5.32 1 98.38 173 LEU A C 1
ATOM 1264 O O . LEU A 1 173 ? -26.312 21.047 5.965 1 98.38 173 LEU A O 1
ATOM 1268 N N . ALA A 1 174 ? -25.844 20 4.066 1 96.94 174 ALA A N 1
ATOM 1269 C CA . ALA A 1 174 ? -26.891 20.688 3.328 1 96.94 174 ALA A CA 1
ATOM 1270 C C . ALA A 1 174 ? -28.266 20.312 3.85 1 96.94 174 ALA A C 1
ATOM 1272 O O . ALA A 1 174 ? -29.219 21.094 3.73 1 96.94 174 ALA A O 1
ATOM 1273 N N . SER A 1 175 ? -28.359 19.188 4.395 1 95.44 175 SER A N 1
ATOM 1274 C CA . SER A 1 175 ? -29.641 18.672 4.844 1 95.44 175 SER A CA 1
ATOM 1275 C C . SER A 1 175 ? -30.172 19.469 6.035 1 95.44 175 SER A C 1
ATOM 1277 O O . SER A 1 175 ? -31.344 19.375 6.383 1 95.44 175 SER A O 1
ATOM 1279 N N . LEU A 1 176 ? -29.312 20.203 6.652 1 95.62 176 LEU A N 1
ATOM 1280 C CA . LEU A 1 176 ? -29.75 21.016 7.781 1 95.62 176 LEU A CA 1
ATOM 1281 C C . LEU A 1 176 ? -30.719 22.109 7.32 1 95.62 176 LEU A C 1
ATOM 1283 O O . LEU A 1 176 ? -31.438 22.672 8.133 1 95.62 176 LEU A O 1
ATOM 1287 N N . GLY A 1 177 ? -30.688 22.469 6.074 1 94.25 177 GLY A N 1
ATOM 1288 C CA . GLY A 1 177 ? -31.703 23.328 5.484 1 94.25 177 GLY A CA 1
ATOM 1289 C C . GLY A 1 177 ? -31.5 24.797 5.844 1 94.25 177 GLY A C 1
ATOM 1290 O O . GLY A 1 177 ? -32.438 25.594 5.73 1 94.25 177 GLY A O 1
ATOM 1291 N N . ARG A 1 178 ? -30.422 25.078 6.395 1 96.19 178 ARG A N 1
ATOM 1292 C CA . ARG A 1 178 ? -30.016 26.438 6.762 1 96.19 178 ARG A CA 1
ATOM 1293 C C . ARG A 1 178 ? -28.516 26.609 6.648 1 96.19 178 ARG A C 1
ATOM 1295 O O . ARG A 1 178 ? -27.781 25.625 6.578 1 96.19 178 ARG A O 1
ATOM 1302 N N . PRO A 1 179 ? -28.062 27.875 6.535 1 97.5 179 PRO A N 1
ATOM 1303 C CA . PRO A 1 179 ? -26.609 28.062 6.598 1 97.5 179 PRO A CA 1
ATOM 1304 C C . PRO A 1 179 ? -26 27.531 7.895 1 97.5 179 PRO A C 1
ATOM 1306 O O . PRO A 1 179 ? -26.531 27.781 8.977 1 97.5 179 PRO A O 1
ATOM 1309 N N . ILE A 1 180 ? -24.953 26.844 7.703 1 98.25 180 ILE A N 1
ATOM 1310 C CA . ILE A 1 180 ? -24.312 26.297 8.891 1 98.25 180 ILE A CA 1
ATOM 1311 C C . ILE A 1 180 ? -23.297 27.297 9.438 1 98.25 180 ILE A C 1
ATOM 1313 O O . ILE A 1 180 ? -22.766 28.125 8.688 1 98.25 180 ILE A O 1
ATOM 1317 N N . SER A 1 181 ? -23.062 27.219 10.742 1 98.44 181 SER A N 1
ATOM 1318 C CA . SER A 1 181 ? -22.031 28 11.398 1 98.44 181 SER A CA 1
ATOM 1319 C C . SER A 1 181 ? -20.75 27.188 11.602 1 98.44 181 SER A C 1
ATOM 1321 O O . SER A 1 181 ? -20.828 26.031 12.055 1 98.44 181 SER A O 1
ATOM 1323 N N . ILE A 1 182 ? -19.609 27.812 11.242 1 98.69 182 ILE A N 1
ATOM 1324 C CA . ILE A 1 182 ? -18.344 27.125 11.352 1 98.69 182 ILE A CA 1
ATOM 1325 C C . ILE A 1 182 ? -17.375 27.922 12.227 1 98.69 182 ILE A C 1
ATOM 1327 O O . ILE A 1 182 ? -17.078 29.078 11.922 1 98.69 182 ILE A O 1
ATOM 1331 N N . ALA A 1 183 ? -16.953 27.328 13.344 1 98.69 183 ALA A N 1
ATOM 1332 C CA . ALA A 1 183 ? -15.875 27.938 14.117 1 98.69 183 ALA A CA 1
ATOM 1333 C C . ALA A 1 183 ? -14.516 27.672 13.469 1 98.69 183 ALA A C 1
ATOM 1335 O O . ALA A 1 183 ? -14.109 26.531 13.312 1 98.69 183 ALA A O 1
ATOM 1336 N N . ALA A 1 184 ? -13.82 28.734 13.094 1 97.81 184 ALA A N 1
ATOM 1337 C CA . ALA A 1 184 ? -12.508 28.656 12.453 1 97.81 184 ALA A CA 1
ATOM 1338 C C . ALA A 1 184 ? -11.789 30 12.539 1 97.81 184 ALA A C 1
ATOM 1340 O O . ALA A 1 184 ? -12.375 31 12.961 1 97.81 184 ALA A O 1
ATOM 1341 N N . ASN A 1 185 ? -10.453 29.984 12.242 1 95.62 185 ASN A N 1
ATOM 1342 C CA . ASN A 1 185 ? -9.766 31.25 12.062 1 95.62 185 ASN A CA 1
ATOM 1343 C C . ASN A 1 185 ? -10.438 32.094 10.984 1 95.62 185 ASN A C 1
ATOM 1345 O O . ASN A 1 185 ? -11.016 31.562 10.047 1 95.62 185 ASN A O 1
ATOM 1349 N N . SER A 1 186 ? -10.258 33.375 11.07 1 95.56 186 SER A N 1
ATOM 1350 C CA . SER A 1 186 ? -10.898 34.281 10.148 1 95.56 186 SER A CA 1
ATOM 1351 C C . SER A 1 186 ? -10.469 34.031 8.703 1 95.56 186 SER A C 1
ATOM 1353 O O . SER A 1 186 ? -11.258 34.219 7.773 1 95.56 186 SER A O 1
ATOM 1355 N N . GLU A 1 187 ? -9.312 33.594 8.5 1 93.75 187 GLU A N 1
ATOM 1356 C CA . GLU A 1 187 ? -8.773 33.344 7.164 1 93.75 187 GLU A CA 1
ATOM 1357 C C . GLU A 1 187 ? -9.547 32.25 6.457 1 93.75 187 GLU A C 1
ATOM 1359 O O . GLU A 1 187 ? -9.516 32.156 5.227 1 93.75 187 GLU A O 1
ATOM 1364 N N . PHE A 1 188 ? -10.234 31.469 7.223 1 94.94 188 PHE A N 1
ATOM 1365 C CA . PHE A 1 188 ? -11.039 30.391 6.66 1 94.94 188 PHE A CA 1
ATOM 1366 C C . PHE A 1 188 ? -12.062 30.953 5.672 1 94.94 188 PHE A C 1
ATOM 1368 O O . PHE A 1 188 ? -12.422 30.281 4.703 1 94.94 188 PHE A O 1
ATOM 1375 N N . ASN A 1 189 ? -12.484 32.156 5.844 1 95.44 189 ASN A N 1
ATOM 1376 C CA . ASN A 1 189 ? -13.492 32.812 5.012 1 95.44 189 ASN A CA 1
ATOM 1377 C C . ASN A 1 189 ? -13.055 32.875 3.553 1 95.44 189 ASN A C 1
ATOM 1379 O O . ASN A 1 189 ? -13.891 32.844 2.646 1 95.44 189 ASN A O 1
ATOM 1383 N N . THR A 1 190 ? -11.75 32.875 3.385 1 94.19 190 THR A N 1
ATOM 1384 C CA . THR A 1 190 ? -11.266 33.094 2.029 1 94.19 190 THR A CA 1
ATOM 1385 C C . THR A 1 190 ? -10.516 31.891 1.505 1 94.19 190 THR A C 1
ATOM 1387 O O . THR A 1 190 ? -9.984 31.906 0.393 1 94.19 190 THR A O 1
ATOM 1390 N N . ARG A 1 191 ? -10.391 30.891 2.309 1 92.06 191 ARG A N 1
ATOM 1391 C CA . ARG A 1 191 ? -9.742 29.672 1.849 1 92.06 191 ARG A CA 1
ATOM 1392 C C . ARG A 1 191 ? -10.57 28.969 0.774 1 92.06 191 ARG A C 1
ATOM 1394 O O . ARG A 1 191 ? -11.805 29.062 0.781 1 92.06 191 ARG A O 1
ATOM 1401 N N . PRO A 1 192 ? -9.906 28.234 -0.116 1 90.06 192 PRO A N 1
ATOM 1402 C CA . PRO A 1 192 ? -10.641 27.5 -1.148 1 90.06 192 PRO A CA 1
ATOM 1403 C C . PRO A 1 192 ? -11.625 26.484 -0.564 1 90.06 192 PRO A C 1
ATOM 1405 O O . PRO A 1 192 ? -12.641 26.188 -1.193 1 90.06 192 PRO A O 1
ATOM 1408 N N . TYR A 1 193 ? -11.367 26 0.594 1 93.75 193 TYR A N 1
ATOM 1409 C CA . TYR A 1 193 ? -12.25 25.031 1.221 1 93.75 193 TYR A CA 1
ATOM 1410 C C . TYR A 1 193 ? -13.172 25.688 2.232 1 93.75 193 TYR A C 1
ATOM 1412 O O . TYR A 1 193 ? -13.844 25.016 3.012 1 93.75 193 TYR A O 1
ATOM 1420 N N . GLY A 1 194 ? -13.25 27.062 2.219 1 96.56 194 GLY A N 1
ATOM 1421 C CA . GLY A 1 194 ? -14.164 27.812 3.055 1 96.56 194 GLY A CA 1
ATOM 1422 C C . GLY A 1 194 ? -15.578 27.859 2.5 1 96.56 194 GLY A C 1
ATOM 1423 O O . GLY A 1 194 ? -16 26.953 1.787 1 96.56 194 GLY A O 1
ATOM 1424 N N . PRO A 1 195 ? -16.312 28.953 2.859 1 97.69 195 PRO A N 1
ATOM 1425 C CA . PRO A 1 195 ? -17.734 29.047 2.502 1 97.69 195 PRO A CA 1
ATOM 1426 C C . PRO A 1 195 ? -17.969 28.969 0.996 1 97.69 195 PRO A C 1
ATOM 1428 O O . PRO A 1 195 ? -18.906 28.297 0.547 1 97.69 195 PRO A O 1
ATOM 1431 N N . GLN A 1 196 ? -17.156 29.641 0.219 1 96.75 196 GLN A N 1
ATOM 1432 C CA . GLN A 1 196 ? -17.344 29.609 -1.229 1 96.75 196 GLN A CA 1
ATOM 1433 C C . GLN A 1 196 ? -17.125 28.203 -1.781 1 96.75 196 GLN A C 1
ATOM 1435 O O . GLN A 1 196 ? -17.875 27.75 -2.654 1 96.75 196 GLN A O 1
ATOM 1440 N N . GLY A 1 197 ? -16.125 27.547 -1.323 1 97 197 GLY A N 1
ATOM 1441 C CA . GLY A 1 197 ? -15.883 26.172 -1.739 1 97 197 GLY A CA 1
ATOM 1442 C C . GLY A 1 197 ? -16.984 25.219 -1.312 1 97 197 GLY A C 1
ATOM 1443 O O . GLY A 1 197 ? -17.391 24.359 -2.088 1 97 197 GLY A O 1
ATOM 1444 N N . LEU A 1 198 ? -17.453 25.375 -0.076 1 98.19 198 LEU A N 1
ATOM 1445 C CA . LEU A 1 198 ? -18.531 24.547 0.447 1 98.19 198 LEU A CA 1
ATOM 1446 C C . LEU A 1 198 ? -19.781 24.672 -0.417 1 98.19 198 LEU A C 1
ATOM 1448 O O . LEU A 1 198 ? -20.438 23.672 -0.731 1 98.19 198 LEU A O 1
ATOM 1452 N N . ARG A 1 199 ? -20.047 25.891 -0.812 1 97.81 199 ARG A N 1
ATOM 1453 C CA . ARG A 1 199 ? -21.219 26.141 -1.658 1 97.81 199 ARG A CA 1
ATOM 1454 C C . ARG A 1 199 ? -21.016 25.531 -3.045 1 97.81 199 ARG A C 1
ATOM 1456 O O . ARG A 1 199 ? -21.906 24.844 -3.553 1 97.81 199 ARG A O 1
ATOM 1463 N N . ARG A 1 200 ? -19.922 25.75 -3.65 1 97.31 200 ARG A N 1
ATOM 1464 C CA . ARG A 1 200 ? -19.641 25.328 -5.023 1 97.31 200 ARG A CA 1
ATOM 1465 C C . ARG A 1 200 ? -19.609 23.812 -5.137 1 97.31 200 ARG A C 1
ATOM 1467 O O . ARG A 1 200 ? -20.125 23.25 -6.098 1 97.31 200 ARG A O 1
ATOM 1474 N N . ILE A 1 201 ? -19.031 23.125 -4.18 1 96.75 201 ILE A N 1
ATOM 1475 C CA . ILE A 1 201 ? -18.719 21.703 -4.316 1 96.75 201 ILE A CA 1
ATOM 1476 C C . ILE A 1 201 ? -19.844 20.859 -3.705 1 96.75 201 ILE A C 1
ATOM 1478 O O . ILE A 1 201 ? -20.219 19.828 -4.25 1 96.75 201 ILE A O 1
ATOM 1482 N N . TYR A 1 202 ? -20.422 21.344 -2.568 1 97.94 202 TYR A N 1
ATOM 1483 C CA . TYR A 1 202 ? -21.344 20.5 -1.831 1 97.94 202 TYR A CA 1
ATOM 1484 C C . TYR A 1 202 ? -22.734 21.141 -1.738 1 97.94 202 TYR A C 1
ATOM 1486 O O . TYR A 1 202 ? -23.688 20.516 -1.264 1 97.94 202 TYR A O 1
ATOM 1494 N N . GLY A 1 203 ? -22.828 22.391 -2.182 1 97.69 203 GLY A N 1
ATOM 1495 C CA . GLY A 1 203 ? -24.094 23.094 -2.041 1 97.69 203 GLY A CA 1
ATOM 1496 C C . GLY A 1 203 ? -24.422 23.469 -0.605 1 97.69 203 GLY A C 1
ATOM 1497 O O . GLY A 1 203 ? -25.594 23.656 -0.256 1 97.69 203 GLY A O 1
ATOM 1498 N N . VAL A 1 204 ? -23.453 23.594 0.229 1 98.31 204 VAL A N 1
ATOM 1499 C CA . VAL A 1 204 ? -23.625 23.906 1.645 1 98.31 204 VAL A CA 1
ATOM 1500 C C . VAL A 1 204 ? -23.391 25.406 1.879 1 98.31 204 VAL A C 1
ATOM 1502 O O . VAL A 1 204 ? -22.328 25.922 1.538 1 98.31 204 VAL A O 1
ATOM 1505 N N . GLU A 1 205 ? -24.344 26.078 2.412 1 98 205 GLU A N 1
ATOM 1506 C CA . GLU A 1 205 ? -24.156 27.453 2.836 1 98 205 GLU A CA 1
ATOM 1507 C C . GLU A 1 205 ? -23.562 27.531 4.242 1 98 205 GLU A C 1
ATOM 1509 O O . GLU A 1 205 ? -24 26.812 5.141 1 98 205 GLU A O 1
ATOM 1514 N N . ALA A 1 206 ? -22.578 28.391 4.348 1 98.31 206 ALA A N 1
ATOM 1515 C CA . ALA A 1 206 ? -21.891 28.438 5.637 1 98.31 206 ALA A CA 1
ATOM 1516 C C . ALA A 1 206 ? -21.469 29.859 5.988 1 98.31 206 ALA A C 1
ATOM 1518 O O . ALA A 1 206 ? -21.219 30.672 5.102 1 98.31 206 ALA A O 1
ATOM 1519 N N . ALA A 1 207 ? -21.484 30.141 7.254 1 97.69 207 ALA A N 1
ATOM 1520 C CA . ALA A 1 207 ? -20.938 31.359 7.812 1 97.69 207 ALA A CA 1
ATOM 1521 C C . ALA A 1 207 ? -19.859 31.062 8.859 1 97.69 207 ALA A C 1
ATOM 1523 O O . ALA A 1 207 ? -20.016 30.125 9.656 1 97.69 207 ALA A O 1
ATOM 1524 N N . VAL A 1 208 ? -18.828 31.859 8.844 1 98.25 208 VAL A N 1
ATOM 1525 C CA . VAL A 1 208 ? -17.719 31.625 9.758 1 98.25 208 VAL A CA 1
ATOM 1526 C C . VAL A 1 208 ? -17.938 32.406 11.055 1 98.25 208 VAL A C 1
ATOM 1528 O O . VAL A 1 208 ? -18.297 33.562 11.023 1 98.25 208 VAL A O 1
ATOM 1531 N N . THR A 1 209 ? -17.875 31.719 12.125 1 98.12 209 THR A N 1
ATOM 1532 C CA . THR A 1 209 ? -17.703 32.312 13.445 1 98.12 209 THR A CA 1
ATOM 1533 C C . THR A 1 209 ? -16.219 32.344 13.836 1 98.12 209 THR A C 1
ATOM 1535 O O . THR A 1 209 ? -15.656 31.328 14.219 1 98.12 209 THR A O 1
ATOM 1538 N N . PRO A 1 210 ? -15.656 33.469 13.75 1 97.56 210 PRO A N 1
ATOM 1539 C CA . PRO A 1 210 ? -14.203 33.531 13.906 1 97.56 210 PRO A CA 1
ATOM 1540 C C . PRO A 1 210 ? -13.742 33.156 15.32 1 97.56 210 PRO A C 1
ATOM 1542 O O . PRO A 1 210 ? -14.266 33.719 16.297 1 97.56 210 PRO A O 1
ATOM 1545 N N . VAL A 1 211 ? -12.906 32.156 15.406 1 96.75 211 VAL A N 1
ATOM 1546 C CA . VAL A 1 211 ? -12.164 31.797 16.594 1 96.75 211 VAL A CA 1
ATOM 1547 C C . VAL A 1 211 ? -10.672 31.672 16.266 1 96.75 211 VAL A C 1
ATOM 1549 O O . VAL A 1 211 ? -10.25 30.719 15.602 1 96.75 211 VAL A O 1
ATOM 1552 N N . GLU A 1 212 ? -9.883 32.625 16.766 1 94.94 212 GLU A N 1
ATOM 1553 C CA . GLU A 1 212 ? -8.492 32.75 16.344 1 94.94 212 GLU A CA 1
ATOM 1554 C C . GLU A 1 212 ? -7.578 31.891 17.219 1 94.94 212 GLU A C 1
ATOM 1556 O O . GLU A 1 212 ? -6.684 32.406 17.891 1 94.94 212 GLU A O 1
ATOM 1561 N N . ASP A 1 213 ? -7.688 30.531 17.188 1 94.06 213 ASP A N 1
ATOM 1562 C CA . ASP A 1 213 ? -6.828 29.688 18 1 94.06 213 ASP A CA 1
ATOM 1563 C C . ASP A 1 213 ? -6.422 28.422 17.234 1 94.06 213 ASP A C 1
ATOM 1565 O O . ASP A 1 213 ? -6.078 27.406 17.844 1 94.06 213 ASP A O 1
ATOM 1569 N N . SER A 1 214 ? -6.652 28.438 15.891 1 91.56 214 SER A N 1
ATOM 1570 C CA . SER A 1 214 ? -6.18 27.406 14.969 1 91.56 214 SER A CA 1
ATOM 1571 C C . SER A 1 214 ? -6.707 26.031 15.359 1 91.56 214 SER A C 1
ATOM 1573 O O . SER A 1 214 ? -5.945 25.062 15.43 1 91.56 214 SER A O 1
ATOM 1575 N N . GLY A 1 215 ? -8.023 26.031 15.656 1 94.44 215 GLY A N 1
ATOM 1576 C CA . GLY A 1 215 ? -8.648 24.781 16.031 1 94.44 215 GLY A CA 1
ATOM 1577 C C . GLY A 1 215 ? -8.375 24.359 17.453 1 94.44 215 GLY A C 1
ATOM 1578 O O . GLY A 1 215 ? -8.562 23.203 17.828 1 94.44 215 GLY A O 1
ATOM 1579 N N . GLY A 1 216 ? -7.961 25.312 18.312 1 94.94 216 GLY A N 1
ATOM 1580 C CA . GLY A 1 216 ? -7.605 25.062 19.703 1 94.94 216 GLY A CA 1
ATOM 1581 C C . GLY A 1 216 ? -8.805 24.922 20.609 1 94.94 216 GLY A C 1
ATOM 1582 O O . GLY A 1 216 ? -9.906 24.594 20.141 1 94.94 216 GLY A O 1
ATOM 1583 N N . PRO A 1 217 ? -8.586 25.094 21.891 1 96.31 217 PRO A N 1
ATOM 1584 C CA . PRO A 1 217 ? -9.609 24.828 22.906 1 96.31 217 PRO A CA 1
ATOM 1585 C C . PRO A 1 217 ? -10.875 25.656 22.703 1 96.31 217 PRO A C 1
ATOM 1587 O O . PRO A 1 217 ? -11.977 25.172 22.984 1 96.31 217 PRO A O 1
ATOM 1590 N N . LEU A 1 218 ? -10.727 26.906 22.234 1 97.88 21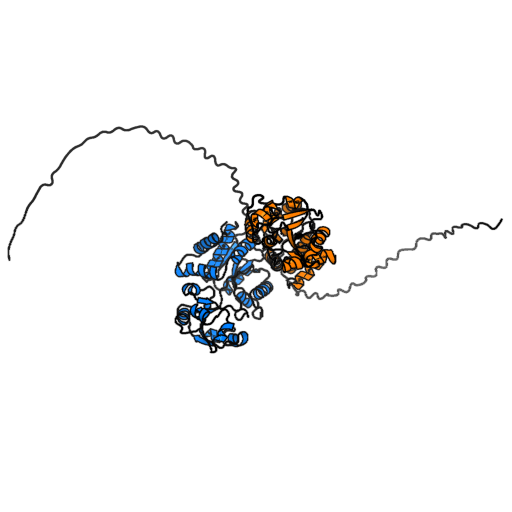8 LEU A N 1
ATOM 1591 C CA . LEU A 1 218 ? -11.891 27.75 22.047 1 97.88 218 LEU A CA 1
ATOM 1592 C C . LEU A 1 218 ? -12.734 27.281 20.875 1 97.88 218 LEU A C 1
ATOM 1594 O O . LEU A 1 218 ? -13.961 27.344 20.922 1 97.88 218 LEU A O 1
ATOM 1598 N N . THR A 1 219 ? -12.086 26.891 19.844 1 98.06 219 THR A N 1
ATOM 1599 C CA . THR A 1 219 ? -12.781 26.312 18.688 1 98.06 219 THR A CA 1
ATOM 1600 C C . THR A 1 219 ? -13.508 25.031 19.078 1 98.06 219 THR A C 1
ATOM 1602 O O . THR A 1 219 ? -14.672 24.844 18.719 1 98.06 219 THR A O 1
ATOM 1605 N N . VAL A 1 220 ? -12.852 24.188 19.828 1 98.44 220 VAL A N 1
ATOM 1606 C CA . VAL A 1 220 ? -13.438 22.938 20.297 1 98.44 220 VAL A CA 1
ATOM 1607 C C . VAL A 1 220 ? -14.648 23.234 21.172 1 98.44 220 VAL A C 1
ATOM 1609 O O . VAL A 1 220 ? -15.695 22.594 21.031 1 98.44 220 VAL A O 1
ATOM 1612 N N . LYS A 1 221 ? -14.516 24.188 22.047 1 98.25 221 LYS A N 1
ATOM 1613 C CA . LYS A 1 221 ? -15.617 24.562 22.922 1 98.25 221 LYS A CA 1
ATOM 1614 C C . LYS A 1 221 ? -16.812 25.062 22.125 1 98.25 221 LYS A C 1
ATOM 1616 O O . LYS A 1 221 ? -17.969 24.75 22.453 1 98.25 221 LYS A O 1
ATOM 1621 N N . ALA A 1 222 ? -16.547 25.844 21.109 1 98.31 222 ALA A N 1
ATOM 1622 C CA . ALA A 1 222 ? -17.609 26.422 20.297 1 98.31 222 ALA A CA 1
ATOM 1623 C C . ALA A 1 222 ? -18.484 25.312 19.672 1 98.31 222 ALA A C 1
ATOM 1625 O O . ALA A 1 222 ? -19.703 25.453 19.594 1 98.31 222 ALA A O 1
ATOM 1626 N N . VAL A 1 223 ? -17.891 24.234 19.234 1 98.62 223 VAL A N 1
ATOM 1627 C CA . VAL A 1 223 ? -18.672 23.172 18.609 1 98.62 223 VAL A CA 1
ATOM 1628 C C . VAL A 1 223 ? -19.281 22.266 19.672 1 98.62 223 VAL A C 1
ATOM 1630 O O . VAL A 1 223 ? -20.422 21.812 19.531 1 98.62 223 VAL A O 1
ATOM 1633 N N . THR A 1 224 ? -18.609 22.047 20.812 1 98.31 224 THR A N 1
ATOM 1634 C CA . THR A 1 224 ? -19.094 21.109 21.812 1 98.31 224 THR A CA 1
ATOM 1635 C C . THR A 1 224 ? -20.234 21.719 22.625 1 98.31 224 THR A C 1
ATOM 1637 O O . THR A 1 224 ? -21.109 21 23.125 1 98.31 224 THR A O 1
ATOM 1640 N N . ASP A 1 225 ? -20.234 23.047 22.703 1 97.25 225 ASP A N 1
ATOM 1641 C CA . ASP A 1 225 ? -21.312 23.688 23.469 1 97.25 225 ASP A CA 1
ATOM 1642 C C . ASP A 1 225 ? -22.469 24.078 22.578 1 97.25 225 ASP A C 1
ATOM 1644 O O . ASP A 1 225 ? -23.469 24.625 23.047 1 97.25 225 ASP A O 1
ATOM 1648 N N . GLY A 1 226 ? -22.312 23.875 21.359 1 96.38 226 GLY A N 1
ATOM 1649 C CA . GLY A 1 226 ? -23.422 24.078 20.453 1 96.38 226 GLY A CA 1
ATOM 1650 C C . GLY A 1 226 ? -23.5 25.5 19.922 1 96.38 226 GLY A C 1
ATOM 1651 O O . GLY A 1 226 ? -24.469 25.875 19.25 1 96.38 226 GLY A O 1
ATOM 1652 N N . THR A 1 227 ? -22.5 26.266 20.188 1 97.5 227 THR A N 1
ATOM 1653 C CA . THR A 1 227 ? -22.438 27.625 19.656 1 97.5 227 THR A CA 1
ATOM 1654 C C . THR A 1 227 ? -22.375 27.609 18.141 1 97.5 227 THR A C 1
ATOM 1656 O O . THR A 1 227 ? -22.906 28.5 17.469 1 97.5 227 THR A O 1
ATOM 1659 N N . VAL A 1 228 ? -21.688 26.625 17.594 1 98.56 228 VAL A N 1
ATOM 1660 C CA . VAL A 1 228 ? -21.609 26.453 16.156 1 98.56 228 VAL A CA 1
ATOM 1661 C C . VAL A 1 228 ? -21.984 25.016 15.781 1 98.56 228 VAL A C 1
ATOM 1663 O O . VAL A 1 228 ? -22.016 24.141 16.641 1 98.56 228 VAL A O 1
ATOM 1666 N N . ASP A 1 229 ? -22.234 24.828 14.469 1 98.25 229 ASP A N 1
ATOM 1667 C CA . ASP A 1 229 ? -22.562 23.5 13.961 1 98.25 229 ASP A CA 1
ATOM 1668 C C . ASP A 1 229 ? -21.312 22.672 13.734 1 98.25 229 ASP A C 1
ATOM 1670 O O . ASP A 1 229 ? -21.312 21.469 13.977 1 98.25 229 ASP A O 1
ATOM 1674 N N . VAL A 1 230 ? -20.344 23.359 13.188 1 98.75 230 VAL A N 1
ATOM 1675 C CA . VAL A 1 230 ? -19.141 22.703 12.664 1 98.75 230 VAL A CA 1
ATOM 1676 C C . VAL A 1 230 ? -17.906 23.453 13.148 1 98.75 230 VAL A C 1
ATOM 1678 O O . VAL A 1 230 ? -17.938 24.656 13.391 1 98.75 230 VAL A O 1
ATOM 1681 N N . ALA A 1 231 ? -16.828 22.75 13.375 1 98.75 231 ALA A N 1
ATOM 1682 C CA . ALA A 1 231 ? -15.539 23.359 13.688 1 98.75 231 ALA A CA 1
ATOM 1683 C C . ALA A 1 231 ? -14.453 22.891 12.727 1 98.75 231 ALA A C 1
ATOM 1685 O O . ALA A 1 231 ? -14.461 21.734 12.305 1 98.75 231 ALA A O 1
ATOM 1686 N N . ASP A 1 232 ? -13.562 23.797 12.359 1 98.31 232 ASP A N 1
ATOM 1687 C CA . ASP A 1 232 ? -12.336 23.453 11.641 1 98.31 232 ASP A CA 1
ATOM 1688 C C . ASP A 1 232 ? -11.227 23.062 12.617 1 98.31 232 ASP A C 1
ATOM 1690 O O . ASP A 1 232 ? -10.656 23.922 13.297 1 98.31 232 ASP A O 1
ATOM 1694 N N . ILE A 1 233 ? -10.945 21.812 12.695 1 97.06 233 ILE A N 1
ATOM 1695 C CA . ILE A 1 233 ? -9.922 21.25 13.57 1 97.06 233 ILE A CA 1
ATOM 1696 C C . ILE A 1 233 ? -9.016 20.312 12.758 1 97.06 233 ILE A C 1
ATOM 1698 O O . ILE A 1 233 ? -9.477 19.625 11.852 1 97.06 233 ILE A O 1
ATOM 1702 N N . TYR A 1 234 ? -7.723 20.328 13.039 1 96.38 234 TYR A N 1
ATOM 1703 C CA . TYR A 1 234 ? -6.812 19.453 12.32 1 96.38 234 TYR A CA 1
ATOM 1704 C C . TYR A 1 234 ? -7.188 17.984 12.531 1 96.38 234 TYR A C 1
ATOM 1706 O O . TYR A 1 234 ? -7.527 17.578 13.641 1 96.38 234 TYR A O 1
ATOM 1714 N N . SER A 1 235 ? -7.09 17.172 11.516 1 97.5 235 SER A N 1
ATOM 1715 C CA . SER A 1 235 ? -7.562 15.797 11.523 1 97.5 235 SER A CA 1
ATOM 1716 C C . SER A 1 235 ? -6.82 14.969 12.555 1 97.5 235 SER A C 1
ATOM 1718 O O . SER A 1 235 ? -7.363 13.992 13.086 1 97.5 235 SER A O 1
ATOM 1720 N N . SER A 1 236 ? -5.602 15.359 12.883 1 97.25 236 SER A N 1
ATOM 1721 C CA . SER A 1 236 ? -4.801 14.57 13.812 1 97.25 236 SER A CA 1
ATOM 1722 C C . SER A 1 236 ? -4.82 15.172 15.211 1 97.25 236 SER A C 1
ATOM 1724 O O . SER A 1 236 ? -4.066 14.75 16.094 1 97.25 236 SER A O 1
ATOM 1726 N N . ASP A 1 237 ? -5.672 16.156 15.453 1 96.81 237 ASP A N 1
ATOM 1727 C CA . ASP A 1 237 ? -5.766 16.812 16.75 1 96.81 237 ASP A CA 1
ATOM 1728 C C . ASP A 1 237 ? -6.367 15.875 17.797 1 96.81 237 ASP A C 1
ATOM 1730 O O . ASP A 1 237 ? -7.469 15.352 17.609 1 96.81 237 ASP A O 1
ATOM 1734 N N . PRO A 1 238 ? -5.742 15.734 18.922 1 96.62 238 PRO A N 1
ATOM 1735 C CA . PRO A 1 238 ? -6.207 14.797 19.938 1 96.62 238 PRO A CA 1
ATOM 1736 C C . PRO A 1 238 ? -7.566 15.18 20.531 1 96.62 238 PRO A C 1
ATOM 1738 O O . PRO A 1 238 ? -8.258 14.336 21.109 1 96.62 238 PRO A O 1
ATOM 1741 N N . SER A 1 239 ? -7.93 16.453 20.422 1 96.75 239 SER A N 1
ATOM 1742 C CA . SER A 1 239 ? -9.195 16.891 21 1 96.75 239 SER A CA 1
ATOM 1743 C C . SER A 1 239 ? -10.383 16.203 20.328 1 96.75 239 SER A C 1
ATOM 1745 O O . SER A 1 239 ? -11.461 16.125 20.922 1 96.75 239 SER A O 1
ATOM 1747 N N . ILE A 1 240 ? -10.188 15.742 19.125 1 97.5 240 ILE A N 1
ATOM 1748 C CA . ILE A 1 240 ? -11.258 15.07 18.406 1 97.5 240 ILE A CA 1
ATOM 1749 C C . ILE A 1 240 ? -11.68 13.812 19.172 1 97.5 240 ILE A C 1
ATOM 1751 O O . ILE A 1 240 ? -12.867 13.625 19.469 1 97.5 240 ILE A O 1
ATOM 1755 N N . ALA A 1 241 ? -10.766 13.016 19.516 1 95.88 241 ALA A N 1
ATOM 1756 C CA . ALA A 1 241 ? -11.062 11.805 20.281 1 95.88 241 ALA A CA 1
ATOM 1757 C C . ALA A 1 241 ? -11.484 12.148 21.703 1 95.88 241 ALA A C 1
ATOM 1759 O O . ALA A 1 241 ? -12.414 11.539 22.25 1 95.88 241 ALA A O 1
ATOM 1760 N N . ALA A 1 242 ? -10.828 13.117 22.281 1 95.88 242 ALA A N 1
ATOM 1761 C CA . ALA A 1 242 ? -11.07 13.469 23.688 1 95.88 242 ALA A CA 1
ATOM 1762 C C . ALA A 1 242 ? -12.5 13.969 23.875 1 95.88 242 ALA A C 1
ATOM 1764 O O . ALA A 1 242 ? -13.078 13.805 24.953 1 95.88 242 ALA A O 1
ATOM 1765 N N . ASN A 1 243 ? -13.047 14.578 22.859 1 97.38 243 ASN A N 1
ATOM 1766 C CA . ASN A 1 243 ? -14.375 15.164 22.969 1 97.38 243 ASN A CA 1
ATOM 1767 C C . ASN A 1 243 ? -15.398 14.398 22.125 1 97.38 243 ASN A C 1
ATOM 1769 O O . ASN A 1 243 ? -16.5 14.891 21.891 1 97.38 243 ASN A O 1
ATOM 1773 N N . ASP A 1 244 ? -14.969 13.234 21.594 1 97.06 244 ASP A N 1
ATOM 1774 C CA . ASP A 1 244 ? -15.812 12.344 20.812 1 97.06 244 ASP A CA 1
ATOM 1775 C C . ASP A 1 244 ? -16.406 13.078 19.609 1 97.06 244 ASP A C 1
ATOM 1777 O O . ASP A 1 244 ? -17.625 13 19.375 1 97.06 244 ASP A O 1
ATOM 1781 N N . LEU A 1 245 ? -15.594 13.867 18.969 1 98.38 245 LEU A N 1
ATOM 1782 C CA . LEU A 1 245 ? -16 14.586 17.766 1 98.38 245 LEU A CA 1
ATOM 1783 C C . LEU A 1 245 ? -15.891 13.688 16.547 1 98.38 245 LEU A C 1
ATOM 1785 O O . LEU A 1 245 ? -15.18 12.68 16.562 1 98.38 245 LEU A O 1
ATOM 1789 N N . VAL A 1 246 ? -16.656 14.047 15.523 1 98.44 246 VAL A N 1
ATOM 1790 C CA . VAL A 1 246 ? -16.719 13.258 14.297 1 98.44 246 VAL A CA 1
ATOM 1791 C C . VAL A 1 246 ? -16.219 14.094 13.117 1 98.44 246 VAL A C 1
ATOM 1793 O O . VAL A 1 246 ? -16.734 15.188 12.859 1 98.44 246 VAL A O 1
ATOM 1796 N N . ILE A 1 247 ? -15.219 13.586 12.438 1 98.38 247 ILE A N 1
ATOM 1797 C CA . ILE A 1 247 ? -14.758 14.211 11.203 1 98.38 247 ILE A CA 1
ATOM 1798 C C . ILE A 1 247 ? -15.688 13.828 10.055 1 98.38 247 ILE A C 1
ATOM 1800 O O . ILE A 1 247 ? -15.922 12.641 9.812 1 98.38 247 ILE A O 1
ATOM 1804 N N . LEU A 1 248 ? -16.188 14.789 9.336 1 98.56 248 LEU A N 1
ATOM 1805 C CA . LEU A 1 248 ? -17 14.516 8.156 1 98.56 248 LEU A CA 1
ATOM 1806 C C . LEU A 1 248 ? -16.125 14.148 6.965 1 98.56 248 LEU A C 1
ATOM 1808 O O . LEU A 1 248 ? -15.094 14.781 6.734 1 98.56 248 LEU A O 1
ATOM 1812 N N . GLU A 1 249 ? -16.531 13.094 6.266 1 97.75 249 GLU A N 1
ATOM 1813 C CA . GLU A 1 249 ? -15.797 12.664 5.078 1 97.75 249 GLU A CA 1
ATOM 1814 C C . GLU A 1 249 ? -15.906 13.695 3.959 1 97.75 249 GLU A C 1
ATOM 1816 O O . GLU A 1 249 ? -16.922 14.398 3.85 1 97.75 249 GLU A O 1
ATOM 1821 N N . ASP A 1 250 ? -14.922 13.82 3.17 1 97.19 250 ASP A N 1
ATOM 1822 C CA . ASP A 1 250 ? -14.828 14.766 2.062 1 97.19 250 ASP A CA 1
ATOM 1823 C C . ASP A 1 250 ? -14.664 14.039 0.729 1 97.19 250 ASP A C 1
ATOM 1825 O O . ASP A 1 250 ? -13.648 14.195 0.049 1 97.19 250 ASP A O 1
ATOM 1829 N N . PRO A 1 251 ? -15.68 13.305 0.261 1 95.88 251 PRO A N 1
ATOM 1830 C CA . PRO A 1 251 ? -15.523 12.438 -0.914 1 95.88 251 PRO A CA 1
ATOM 1831 C C . PRO A 1 251 ? -15.289 13.234 -2.197 1 95.88 251 PRO A C 1
ATOM 1833 O O . PRO A 1 251 ? -14.734 12.703 -3.164 1 95.88 251 PRO A O 1
ATOM 1836 N N . GLU A 1 252 ? -15.672 14.484 -2.223 1 94.62 252 GLU A N 1
ATOM 1837 C CA . GLU A 1 252 ? -15.516 15.273 -3.439 1 94.62 252 GLU A CA 1
ATOM 1838 C C . GLU A 1 252 ? -14.188 16.031 -3.436 1 94.62 252 GLU A C 1
ATOM 1840 O O . GLU A 1 252 ? -13.859 16.719 -4.402 1 94.62 252 GLU A O 1
ATOM 1845 N N . GLY A 1 253 ? -13.484 15.977 -2.402 1 93.62 253 GLY A N 1
ATOM 1846 C CA . GLY A 1 253 ? -12.133 16.516 -2.354 1 93.62 253 GLY A CA 1
ATOM 1847 C C . GLY A 1 253 ? -12.094 18.016 -2.205 1 93.62 253 GLY A C 1
ATOM 1848 O O . GLY A 1 253 ? -11.336 18.703 -2.906 1 93.62 253 GLY A O 1
ATOM 1849 N N . LEU A 1 254 ? -12.914 18.531 -1.363 1 94.94 254 LEU A N 1
ATOM 1850 C CA . LEU A 1 254 ? -12.898 19.969 -1.055 1 94.94 254 LEU A CA 1
ATOM 1851 C C . LEU A 1 254 ? -11.539 20.391 -0.503 1 94.94 254 LEU A C 1
ATOM 1853 O O . LEU A 1 254 ? -11.016 21.438 -0.881 1 94.94 254 LEU A O 1
ATOM 1857 N N . ILE A 1 255 ? -11.039 19.609 0.388 1 95.19 255 ILE A N 1
ATOM 1858 C CA . ILE A 1 255 ? -9.75 19.859 1.022 1 95.19 255 ILE A CA 1
ATOM 1859 C C . ILE A 1 255 ? -8.68 18.953 0.406 1 95.19 255 ILE A C 1
ATOM 1861 O O . ILE A 1 255 ? -8.867 17.75 0.315 1 95.19 255 ILE A O 1
ATOM 1865 N N . LEU A 1 256 ? -7.598 19.578 -0.098 1 95.38 256 LEU A N 1
ATOM 1866 C CA . LEU A 1 256 ? -6.488 18.781 -0.629 1 95.38 256 LEU A CA 1
ATOM 1867 C C . LEU A 1 256 ? -5.906 17.875 0.444 1 95.38 256 LEU A C 1
ATOM 1869 O O . LEU A 1 256 ? -5.492 18.344 1.506 1 95.38 256 LEU A O 1
ATOM 1873 N N . PRO A 1 257 ? -5.902 16.578 0.153 1 96.94 257 PRO A N 1
ATOM 1874 C CA . PRO A 1 257 ? -5.457 15.641 1.188 1 96.94 257 PRO A CA 1
ATOM 1875 C C . PRO A 1 257 ? -3.994 15.852 1.577 1 96.94 257 PRO A C 1
ATOM 1877 O O . PRO A 1 257 ? -3.137 16.016 0.707 1 96.94 257 PRO A O 1
ATOM 1880 N N . GLN A 1 258 ? -3.742 15.867 2.898 1 97.75 258 GLN A N 1
ATOM 1881 C CA . GLN A 1 258 ? -2.408 15.992 3.477 1 97.75 258 GLN A CA 1
ATOM 1882 C C . GLN A 1 258 ? -1.973 14.695 4.152 1 97.75 258 GLN A C 1
ATOM 1884 O O . GLN A 1 258 ? -1.668 14.688 5.348 1 97.75 258 GLN A O 1
ATOM 1889 N N . ASN A 1 259 ? -1.922 13.656 3.352 1 98.69 259 ASN A N 1
ATOM 1890 C CA . ASN A 1 259 ? -1.427 12.391 3.889 1 98.69 259 ASN A CA 1
ATOM 1891 C C . ASN A 1 259 ? 0.035 12.5 4.316 1 98.69 259 ASN A C 1
ATOM 1893 O O . ASN A 1 259 ? 0.84 13.133 3.631 1 98.69 259 ASN A O 1
ATOM 1897 N N . VAL A 1 260 ? 0.285 11.875 5.492 1 98.88 260 VAL A N 1
ATOM 1898 C CA . VAL A 1 260 ? 1.686 11.727 5.875 1 98.88 260 VAL A CA 1
ATOM 1899 C C . VAL A 1 260 ? 2.441 10.961 4.793 1 98.88 260 VAL A C 1
ATOM 1901 O O . VAL A 1 260 ? 2.094 9.82 4.473 1 98.88 260 VAL A O 1
ATOM 1904 N N . THR A 1 261 ? 3.434 11.609 4.211 1 98.88 261 THR A N 1
ATOM 1905 C CA . THR A 1 261 ? 4.168 11.055 3.078 1 98.88 261 THR A CA 1
ATOM 1906 C C . THR A 1 261 ? 5.672 11.109 3.328 1 98.88 261 THR A C 1
ATOM 1908 O O . THR A 1 261 ? 6.262 12.195 3.346 1 98.88 261 THR A O 1
ATOM 1911 N N . PRO A 1 262 ? 6.32 9.922 3.482 1 98.94 262 PRO A N 1
ATOM 1912 C CA . PRO A 1 262 ? 7.777 9.945 3.623 1 98.94 262 PRO A CA 1
ATOM 1913 C C . PRO A 1 262 ? 8.484 10.406 2.348 1 98.94 262 PRO A C 1
ATOM 1915 O O . PRO A 1 262 ? 8.305 9.797 1.289 1 98.94 262 PRO A O 1
ATOM 1918 N N . VAL A 1 263 ? 9.203 11.453 2.441 1 98.88 263 VAL A N 1
ATOM 1919 C CA . VAL A 1 263 ? 10.078 11.906 1.364 1 98.88 263 VAL A CA 1
ATOM 1920 C C . VAL A 1 263 ? 11.523 11.547 1.696 1 98.88 263 VAL A C 1
ATOM 1922 O O . VAL A 1 263 ? 12.008 11.844 2.793 1 98.88 263 VAL A O 1
ATOM 1925 N N . VAL A 1 264 ? 12.156 10.883 0.729 1 98.81 264 VAL A N 1
ATOM 1926 C CA . VAL A 1 264 ? 13.477 10.32 1.013 1 98.81 264 VAL A CA 1
ATOM 1927 C C . VAL A 1 264 ? 14.422 10.609 -0.15 1 98.81 264 VAL A C 1
ATOM 1929 O O . VAL A 1 264 ? 13.977 10.898 -1.262 1 98.81 264 VAL A O 1
ATOM 1932 N N . ALA A 1 265 ? 15.727 10.57 0.193 1 98.12 265 ALA A N 1
ATOM 1933 C CA . ALA A 1 265 ? 16.719 10.555 -0.881 1 98.12 265 ALA A CA 1
ATOM 1934 C C . ALA A 1 265 ? 16.453 9.414 -1.859 1 98.12 265 ALA A C 1
ATOM 1936 O O . ALA A 1 265 ? 16.203 8.281 -1.447 1 98.12 265 ALA A O 1
ATOM 1937 N N . ALA A 1 266 ? 16.531 9.742 -3.133 1 97.5 266 ALA A N 1
ATOM 1938 C CA . ALA A 1 266 ? 16.25 8.758 -4.18 1 97.5 266 ALA A CA 1
ATOM 1939 C C . ALA A 1 266 ? 17.188 7.555 -4.062 1 97.5 266 ALA A C 1
ATOM 1941 O O . ALA A 1 266 ? 16.828 6.449 -4.48 1 97.5 266 ALA A O 1
ATOM 1942 N N . THR A 1 267 ? 18.281 7.688 -3.439 1 96.69 267 THR A N 1
ATOM 1943 C CA . THR A 1 267 ? 19.312 6.66 -3.361 1 96.69 267 THR A CA 1
ATOM 1944 C C . THR A 1 267 ? 19.188 5.852 -2.076 1 96.69 267 THR A C 1
ATOM 1946 O O . THR A 1 267 ? 19.984 4.945 -1.82 1 96.69 267 THR A O 1
ATOM 1949 N N . LEU A 1 268 ? 18.219 6.262 -1.214 1 97.75 268 LEU A N 1
ATOM 1950 C CA . LEU A 1 268 ? 17.984 5.484 -0.001 1 97.75 268 LEU A CA 1
ATOM 1951 C C . LEU A 1 268 ? 17.828 4.004 -0.326 1 97.75 268 LEU A C 1
ATOM 1953 O O . LEU A 1 268 ? 17.141 3.643 -1.285 1 97.75 268 LEU A O 1
ATOM 1957 N N . PRO A 1 269 ? 18.438 3.133 0.458 1 97.69 269 PRO A N 1
ATOM 1958 C CA . PRO A 1 269 ? 18.328 1.703 0.167 1 97.69 269 PRO A CA 1
ATOM 1959 C C . PRO A 1 269 ? 16.875 1.199 0.258 1 97.69 269 PRO A C 1
ATOM 1961 O O . PRO A 1 269 ? 16.125 1.647 1.118 1 97.69 269 PRO A O 1
ATOM 1964 N N . ALA A 1 270 ? 16.594 0.181 -0.547 1 98.19 270 ALA A N 1
ATOM 1965 C CA . ALA A 1 270 ? 15.25 -0.389 -0.601 1 98.19 270 ALA A CA 1
ATOM 1966 C C . ALA A 1 270 ? 14.852 -0.979 0.748 1 98.19 270 ALA A C 1
ATOM 1968 O O . ALA A 1 270 ? 13.68 -0.926 1.132 1 98.19 270 ALA A O 1
ATOM 1969 N N . ALA A 1 271 ? 15.82 -1.541 1.448 1 97.81 271 ALA A N 1
ATOM 1970 C CA . ALA A 1 271 ? 15.516 -2.08 2.771 1 97.81 271 ALA A CA 1
ATOM 1971 C C . ALA A 1 271 ? 14.984 -0.99 3.697 1 97.81 271 ALA A C 1
ATOM 1973 O O . ALA A 1 271 ? 14.094 -1.238 4.512 1 97.81 271 ALA A O 1
ATOM 1974 N N . ALA A 1 272 ? 15.57 0.213 3.586 1 98.44 272 ALA A N 1
ATOM 1975 C CA . ALA A 1 272 ? 15.094 1.349 4.371 1 98.44 272 ALA A CA 1
ATOM 1976 C C . ALA A 1 272 ? 13.688 1.761 3.943 1 98.44 272 ALA A C 1
ATOM 1978 O O . ALA A 1 272 ? 12.82 2.006 4.785 1 98.44 272 ALA A O 1
ATOM 1979 N N . ALA A 1 273 ? 13.492 1.808 2.631 1 98.56 273 ALA A N 1
ATOM 1980 C CA . ALA A 1 273 ? 12.172 2.146 2.104 1 98.56 273 ALA A CA 1
ATOM 1981 C C . ALA A 1 273 ? 11.117 1.161 2.594 1 98.56 273 ALA A C 1
ATOM 1983 O O . ALA A 1 273 ? 10.016 1.562 2.975 1 98.56 273 ALA A O 1
ATOM 1984 N N . THR A 1 274 ? 11.461 -0.109 2.59 1 98.38 274 THR A N 1
ATOM 1985 C CA . THR A 1 274 ? 10.555 -1.149 3.053 1 98.38 274 THR A CA 1
ATOM 1986 C C . THR A 1 274 ? 10.188 -0.938 4.52 1 98.38 274 THR A C 1
ATOM 1988 O O . THR A 1 274 ? 9.016 -1.017 4.891 1 98.38 274 THR A O 1
ATOM 1991 N N . ALA A 1 275 ? 11.156 -0.65 5.332 1 98 275 ALA A N 1
ATOM 1992 C CA . ALA A 1 275 ? 10.922 -0.427 6.754 1 98 275 ALA A CA 1
ATOM 1993 C C . ALA A 1 275 ? 9.977 0.752 6.977 1 98 275 ALA A C 1
ATOM 1995 O O . ALA A 1 275 ? 9.055 0.673 7.793 1 98 275 ALA A O 1
ATOM 1996 N N . ILE A 1 276 ? 10.195 1.824 6.262 1 98.75 276 ILE A N 1
ATOM 1997 C CA . ILE A 1 276 ? 9.406 3.037 6.414 1 98.75 276 ILE A CA 1
ATOM 1998 C C . ILE A 1 276 ? 7.988 2.793 5.891 1 98.75 276 ILE A C 1
ATOM 2000 O O . ILE A 1 276 ? 7.012 3.225 6.508 1 98.75 276 ILE A O 1
ATOM 2004 N N . ASN A 1 277 ? 7.887 2.109 4.746 1 98.5 277 ASN A N 1
ATOM 2005 C CA . ASN A 1 277 ? 6.578 1.816 4.172 1 98.5 277 ASN A CA 1
ATOM 2006 C C . ASN A 1 277 ? 5.73 0.973 5.117 1 98.5 277 ASN A C 1
ATOM 2008 O O . ASN A 1 277 ? 4.508 1.123 5.16 1 98.5 277 ASN A O 1
ATOM 2012 N N . ARG A 1 278 ? 6.34 0.116 5.906 1 97.44 278 ARG A N 1
ATOM 2013 C CA . ARG A 1 278 ? 5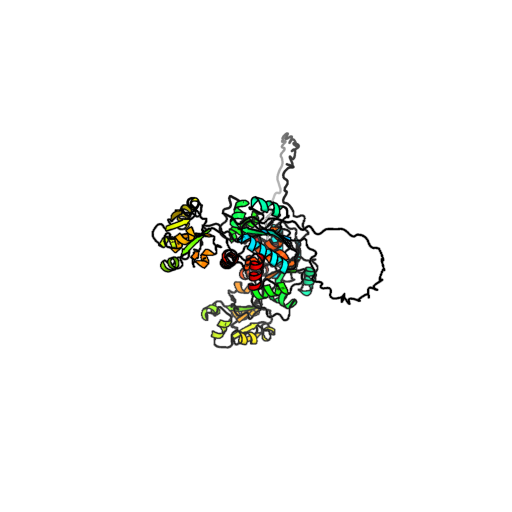.594 -0.693 6.863 1 97.44 278 ARG A CA 1
ATOM 2014 C C . ARG A 1 278 ? 4.961 0.18 7.941 1 97.44 278 ARG A C 1
ATOM 2016 O O . ARG A 1 278 ? 3.859 -0.112 8.414 1 97.44 278 ARG A O 1
ATOM 2023 N N . VAL A 1 279 ? 5.664 1.222 8.297 1 98.5 279 VAL A N 1
ATOM 2024 C CA . VAL A 1 279 ? 5.105 2.182 9.242 1 98.5 279 VAL A CA 1
ATOM 2025 C C . VAL A 1 279 ? 3.9 2.883 8.617 1 98.5 279 VAL A C 1
ATOM 2027 O O . VAL A 1 279 ? 2.832 2.959 9.227 1 98.5 279 VAL A O 1
ATOM 2030 N N . SER A 1 280 ? 4.121 3.365 7.41 1 98.19 280 SER A N 1
ATOM 2031 C CA . SER A 1 280 ? 3.066 4.098 6.715 1 98.19 280 SER A CA 1
ATOM 2032 C C . SER A 1 280 ? 1.799 3.262 6.594 1 98.19 280 SER A C 1
ATOM 2034 O O . SER A 1 280 ? 0.69 3.775 6.762 1 98.19 280 SER A O 1
ATOM 2036 N N . GLU A 1 281 ? 1.955 2.027 6.363 1 95.94 281 GLU A N 1
ATOM 2037 C CA . GLU A 1 281 ? 0.819 1.139 6.137 1 95.94 281 GLU A CA 1
ATOM 2038 C C . GLU A 1 281 ? -0.055 1.034 7.383 1 95.94 281 GLU A C 1
ATOM 2040 O O . GLU A 1 281 ? -1.26 0.79 7.285 1 95.94 281 GLU A O 1
ATOM 2045 N N . ARG A 1 282 ? 0.521 1.218 8.523 1 97.31 282 ARG A N 1
ATOM 2046 C CA . ARG A 1 282 ? -0.185 0.994 9.781 1 97.31 282 ARG A CA 1
ATOM 2047 C C . ARG A 1 282 ? -0.62 2.314 10.406 1 97.31 282 ARG A C 1
ATOM 2049 O O . ARG A 1 282 ? -1.408 2.328 11.352 1 97.31 282 ARG A O 1
ATOM 2056 N N . LEU A 1 283 ? -0.143 3.43 9.875 1 98.69 283 LEU A N 1
ATOM 2057 C CA . LEU A 1 283 ? -0.382 4.73 10.492 1 98.69 283 LEU A CA 1
ATOM 2058 C C . LEU A 1 283 ? -1.658 5.363 9.945 1 98.69 283 LEU A C 1
ATOM 2060 O O . LEU A 1 283 ? -1.622 6.082 8.945 1 98.69 283 LEU A O 1
ATOM 2064 N N . THR A 1 284 ? -2.74 5.176 10.68 1 98.19 284 THR A N 1
ATOM 2065 C CA . THR A 1 284 ? -4.016 5.805 10.344 1 98.19 284 THR A CA 1
ATOM 2066 C C . THR A 1 284 ? -4.152 7.152 11.039 1 98.19 284 THR A C 1
ATOM 2068 O O . THR A 1 284 ? -3.344 7.496 11.906 1 98.19 284 THR A O 1
ATOM 2071 N N . THR A 1 285 ? -5.184 7.828 10.641 1 97.81 285 THR A N 1
ATOM 2072 C CA . THR A 1 285 ? -5.426 9.109 11.289 1 97.81 285 THR A CA 1
ATOM 2073 C C . THR A 1 285 ? -5.754 8.914 12.766 1 97.81 285 THR A C 1
ATOM 2075 O O . THR A 1 285 ? -5.316 9.695 13.617 1 97.81 285 THR A O 1
ATOM 2078 N N . GLU A 1 286 ? -6.523 7.887 13.047 1 96.94 286 GLU A N 1
ATOM 2079 C CA . GLU A 1 286 ? -6.852 7.57 14.43 1 96.94 286 GLU A CA 1
ATOM 2080 C C . GLU A 1 286 ? -5.602 7.219 15.234 1 96.94 286 GLU A C 1
ATOM 2082 O O . GLU A 1 286 ? -5.445 7.656 16.375 1 96.94 286 GLU A O 1
ATOM 2087 N N . GLU A 1 287 ? -4.691 6.457 14.633 1 98.06 287 GLU A N 1
ATOM 2088 C CA . GLU A 1 287 ? -3.426 6.133 15.281 1 98.06 287 GLU A CA 1
ATOM 2089 C C . GLU A 1 287 ? -2.598 7.387 15.547 1 98.06 287 GLU A C 1
ATOM 2091 O O . GLU A 1 287 ? -2.023 7.547 16.625 1 98.06 287 GLU A O 1
ATOM 2096 N N . LEU A 1 288 ? -2.541 8.242 14.555 1 98.5 288 LEU A N 1
ATOM 2097 C CA . LEU A 1 288 ? -1.764 9.469 14.719 1 98.5 288 LEU A CA 1
ATOM 2098 C C . LEU A 1 288 ? -2.338 10.336 15.828 1 98.5 288 LEU A C 1
ATOM 2100 O O . LEU A 1 288 ? -1.589 10.93 16.609 1 98.5 288 LEU A O 1
ATOM 2104 N N . ARG A 1 289 ? -3.672 10.43 15.938 1 97.44 289 ARG A N 1
ATOM 2105 C CA . ARG A 1 289 ? -4.305 11.172 17.031 1 97.44 289 ARG A CA 1
ATOM 2106 C C . ARG A 1 289 ? -3.92 10.586 18.375 1 97.44 289 ARG A C 1
ATOM 2108 O O . ARG A 1 289 ? -3.662 11.32 19.328 1 97.44 289 ARG A O 1
ATOM 2115 N N . SER A 1 290 ? -3.926 9.289 18.406 1 97.44 290 SER A N 1
ATOM 2116 C CA . SER A 1 290 ? -3.557 8.625 19.656 1 97.44 290 SER A CA 1
ATOM 2117 C C . SER A 1 290 ? -2.105 8.914 20.016 1 97.44 290 SER A C 1
ATOM 2119 O O . SER A 1 290 ? -1.796 9.156 21.188 1 97.44 290 SER A O 1
ATOM 2121 N N . LEU A 1 291 ? -1.236 8.891 19.047 1 98.56 291 LEU A N 1
ATOM 2122 C CA . LEU A 1 291 ? 0.162 9.227 19.281 1 98.56 291 LEU A CA 1
ATOM 2123 C C . LEU A 1 291 ? 0.298 10.664 19.781 1 98.56 291 LEU A C 1
ATOM 2125 O O . LEU A 1 291 ? 1.018 10.93 20.734 1 98.56 291 LEU A O 1
ATOM 2129 N N . ASN A 1 292 ? -0.406 11.531 19.141 1 98 292 ASN A N 1
ATOM 2130 C CA . ASN A 1 292 ? -0.355 12.945 19.5 1 98 292 ASN A CA 1
ATOM 2131 C C . ASN A 1 292 ? -0.892 13.188 20.906 1 98 292 ASN A C 1
ATOM 2133 O O . ASN A 1 292 ? -0.376 14.039 21.625 1 98 292 ASN A O 1
ATOM 2137 N N . ALA A 1 293 ? -1.888 12.461 21.328 1 97.25 293 ALA A N 1
ATOM 2138 C CA . ALA A 1 293 ? -2.451 12.586 22.656 1 97.25 293 ALA A CA 1
ATOM 2139 C C . ALA A 1 293 ? -1.425 12.211 23.734 1 97.25 293 ALA A C 1
ATOM 2141 O O . ALA A 1 293 ? -1.368 12.828 24.797 1 97.25 293 ALA A O 1
ATOM 2142 N N . ARG A 1 294 ? -0.66 11.258 23.422 1 97.62 294 ARG A N 1
ATOM 2143 C CA . ARG A 1 294 ? 0.358 10.828 24.375 1 97.62 294 ARG A CA 1
ATOM 2144 C C . ARG A 1 294 ? 1.415 11.906 24.578 1 97.62 294 ARG A C 1
ATOM 2146 O O . ARG A 1 294 ? 1.993 12.023 25.656 1 97.62 294 ARG A O 1
ATOM 2153 N N . SER A 1 295 ? 1.654 12.609 23.578 1 96.56 295 SER A N 1
ATOM 2154 C CA . SER A 1 295 ? 2.609 13.711 23.672 1 96.56 295 SER A CA 1
ATOM 2155 C C . SER A 1 295 ? 2.016 14.898 24.422 1 96.56 295 SER A C 1
ATOM 2157 O O . SER A 1 295 ? 2.619 15.398 25.375 1 96.56 295 SER A O 1
ATOM 2159 N N . THR A 1 296 ? 0.809 15.297 24.094 1 94 296 THR A N 1
ATOM 2160 C CA . THR A 1 296 ? 0.249 16.547 24.578 1 94 296 THR A CA 1
ATOM 2161 C C . THR A 1 296 ? -0.389 16.359 25.953 1 94 296 THR A C 1
ATOM 2163 O O . THR A 1 296 ? -0.365 17.281 26.781 1 94 296 THR A O 1
ATOM 2166 N N . ARG A 1 297 ? -0.916 15.234 26.203 1 92.19 297 ARG A N 1
ATOM 2167 C CA . ARG A 1 297 ? -1.619 15.008 27.453 1 92.19 297 ARG A CA 1
ATOM 2168 C C . ARG A 1 297 ? -0.71 14.328 28.469 1 92.19 297 ARG A C 1
ATOM 2170 O O . ARG A 1 297 ? -0.649 14.75 29.641 1 92.19 297 ARG A O 1
ATOM 2177 N N . GLU A 1 298 ? 0.026 13.32 27.984 1 93.38 298 GLU A N 1
ATOM 2178 C CA . GLU A 1 298 ? 0.88 12.562 28.891 1 93.38 298 GLU A CA 1
ATOM 2179 C C . GLU A 1 298 ? 2.293 13.141 28.922 1 93.38 298 GLU A C 1
ATOM 2181 O O . GLU A 1 298 ? 3.102 12.766 29.781 1 93.38 298 GLU A O 1
ATOM 2186 N N . GLN A 1 299 ? 2.609 13.984 28.016 1 94.88 299 GLN A N 1
ATOM 2187 C CA . GLN A 1 299 ? 3.889 14.68 27.938 1 94.88 299 GLN A CA 1
ATOM 2188 C C . GLN A 1 299 ? 5.047 13.695 27.797 1 94.88 299 GLN A C 1
ATOM 2190 O O . GLN A 1 299 ? 6.102 13.883 28.406 1 94.88 299 GLN A O 1
ATOM 2195 N N . LEU A 1 300 ? 4.781 12.641 27.109 1 96.88 300 LEU A N 1
ATOM 2196 C CA . LEU A 1 300 ? 5.832 11.656 26.859 1 96.88 300 LEU A CA 1
ATOM 2197 C C . LEU A 1 300 ? 6.73 12.109 25.719 1 96.88 300 LEU A C 1
ATOM 2199 O O . LEU A 1 300 ? 6.285 12.828 24.812 1 96.88 300 LEU A O 1
ATOM 2203 N N . ASP A 1 301 ? 7.926 11.703 25.781 1 97.5 301 ASP A N 1
ATOM 2204 C CA . ASP A 1 301 ? 8.852 12.07 24.703 1 97.5 301 ASP A CA 1
ATOM 2205 C C . ASP A 1 301 ? 8.594 11.242 23.453 1 97.5 301 ASP A C 1
ATOM 2207 O O . ASP A 1 301 ? 8.117 10.109 23.531 1 97.5 301 ASP A O 1
ATOM 2211 N N . PRO A 1 302 ? 8.969 11.75 22.312 1 98 302 PRO A N 1
ATOM 2212 C CA . PRO A 1 302 ? 8.711 11.07 21.031 1 98 302 PRO A CA 1
ATOM 2213 C C . PRO A 1 302 ? 9.328 9.672 20.984 1 98 302 PRO A C 1
ATOM 2215 O O . PRO A 1 302 ? 8.742 8.758 20.391 1 98 302 PRO A O 1
ATOM 2218 N N . ALA A 1 303 ? 10.516 9.5 21.547 1 98.44 303 ALA A N 1
ATOM 2219 C CA . ALA A 1 303 ? 11.188 8.203 21.5 1 98.44 303 ALA A CA 1
ATOM 2220 C C . ALA A 1 303 ? 10.359 7.133 22.188 1 98.44 303 ALA A C 1
ATOM 2222 O O . ALA A 1 303 ? 10.219 6.02 21.672 1 98.44 303 ALA A O 1
ATOM 2223 N N . THR A 1 304 ? 9.797 7.477 23.281 1 98.62 304 THR A N 1
ATOM 2224 C CA . THR A 1 304 ? 8.961 6.547 24.047 1 98.62 304 THR A CA 1
ATOM 2225 C C . THR A 1 304 ? 7.656 6.273 23.297 1 98.62 304 THR A C 1
ATOM 2227 O O . THR A 1 304 ? 7.234 5.121 23.188 1 98.62 304 THR A O 1
ATOM 2230 N N . ILE A 1 305 ? 7.031 7.305 22.828 1 98.69 305 ILE A N 1
ATOM 2231 C CA . ILE A 1 305 ? 5.773 7.188 22.094 1 98.69 305 ILE A CA 1
ATOM 2232 C C . ILE A 1 305 ? 5.965 6.273 20.891 1 98.69 305 ILE A C 1
ATOM 2234 O O . ILE A 1 305 ? 5.168 5.355 20.672 1 98.69 305 ILE A O 1
ATOM 2238 N N . ALA A 1 306 ? 7.027 6.504 20.203 1 98.75 306 ALA A N 1
ATOM 2239 C CA . ALA A 1 306 ? 7.305 5.742 18.984 1 98.75 306 ALA A CA 1
ATOM 2240 C C . ALA A 1 306 ? 7.59 4.277 19.312 1 98.75 306 ALA A C 1
ATOM 2242 O O . ALA A 1 306 ? 7.055 3.375 18.656 1 98.75 306 ALA A O 1
ATOM 2243 N N . ALA A 1 307 ? 8.383 4.027 20.297 1 98.5 307 ALA A N 1
ATOM 2244 C CA . ALA A 1 307 ? 8.742 2.664 20.688 1 98.5 307 ALA A CA 1
ATOM 2245 C C . ALA A 1 307 ? 7.5 1.859 21.062 1 98.5 307 ALA A C 1
ATOM 2247 O O . ALA A 1 307 ? 7.336 0.717 20.625 1 98.5 307 ALA A O 1
ATOM 2248 N N . ASP A 1 308 ? 6.648 2.461 21.875 1 98.44 308 ASP A N 1
ATOM 2249 C CA . ASP A 1 308 ? 5.43 1.794 22.312 1 98.44 308 ASP A CA 1
ATOM 2250 C C . ASP A 1 308 ? 4.531 1.446 21.141 1 98.44 308 ASP A C 1
ATOM 2252 O O . ASP A 1 308 ? 3.973 0.348 21.078 1 98.44 308 ASP A O 1
ATOM 2256 N N . TRP A 1 309 ? 4.379 2.367 20.266 1 98.62 309 TRP A N 1
ATOM 2257 C CA . TRP A 1 309 ? 3.484 2.152 19.125 1 98.62 309 TRP A CA 1
ATOM 2258 C C . TRP A 1 309 ? 4.035 1.08 18.203 1 98.62 309 TRP A C 1
ATOM 2260 O O . TRP A 1 309 ? 3.301 0.196 17.75 1 98.62 309 TRP A O 1
ATOM 2270 N N . LEU A 1 310 ? 5.344 1.151 17.859 1 98.5 310 LEU A N 1
ATOM 2271 C CA . LEU A 1 310 ? 5.953 0.152 16.984 1 98.5 310 LEU A CA 1
ATOM 2272 C C . LEU A 1 310 ? 5.812 -1.245 17.594 1 98.5 310 LEU A C 1
ATOM 2274 O O . LEU A 1 310 ? 5.531 -2.205 16.859 1 98.5 310 LEU A O 1
ATOM 2278 N N . ALA A 1 311 ? 5.969 -1.36 18.844 1 97.62 311 ALA A N 1
ATOM 2279 C CA . ALA A 1 311 ? 5.797 -2.643 19.516 1 97.62 311 ALA A CA 1
ATOM 2280 C C . ALA A 1 311 ? 4.359 -3.141 19.391 1 97.62 311 ALA A C 1
ATOM 2282 O O . ALA A 1 311 ? 4.125 -4.32 19.125 1 97.62 311 ALA A O 1
ATOM 2283 N N . SER A 1 312 ? 3.422 -2.211 19.625 1 97.62 312 SER A N 1
ATOM 2284 C CA . SER A 1 312 ? 2.012 -2.58 19.562 1 97.62 312 SER A CA 1
ATOM 2285 C C . SER A 1 312 ? 1.619 -3.035 18.172 1 97.62 312 SER A C 1
ATOM 2287 O O . SER A 1 312 ? 0.668 -3.801 18 1 97.62 312 SER A O 1
ATOM 2289 N N . GLN A 1 313 ? 2.363 -2.561 17.156 1 96 313 GLN A N 1
ATOM 2290 C CA . GLN A 1 313 ? 2.074 -2.902 15.773 1 96 313 GLN A CA 1
ATOM 2291 C C . GLN A 1 313 ? 2.883 -4.117 15.328 1 96 313 GLN A C 1
ATOM 2293 O O . GLN A 1 313 ? 2.779 -4.551 14.18 1 96 313 GLN A O 1
ATOM 2298 N N . GLY A 1 314 ? 3.758 -4.637 16.156 1 93.19 314 GLY A N 1
ATOM 2299 C CA . GLY A 1 314 ? 4.625 -5.746 15.789 1 93.19 314 GLY A CA 1
ATOM 2300 C C . GLY A 1 314 ? 5.723 -5.348 14.82 1 93.19 314 GLY A C 1
ATOM 2301 O O . GLY A 1 314 ? 6.16 -6.16 14.008 1 93.19 314 GLY A O 1
ATOM 2302 N N . LEU A 1 315 ? 6.168 -4.098 14.867 1 93.69 315 LEU A N 1
ATOM 2303 C CA . LEU A 1 315 ? 7.168 -3.572 13.945 1 93.69 315 LEU A CA 1
ATOM 2304 C C . LEU A 1 315 ? 8.508 -3.381 14.648 1 93.69 315 LEU A C 1
ATOM 2306 O O . LEU A 1 315 ? 9.422 -2.764 14.102 1 93.69 315 LEU A O 1
ATOM 2310 N N . ASP A 1 316 ? 8.688 -3.871 15.82 1 85.5 316 ASP A N 1
ATOM 2311 C CA . ASP A 1 316 ? 9.883 -3.633 16.609 1 85.5 316 ASP A CA 1
ATOM 2312 C C . ASP A 1 316 ? 10.867 -4.797 16.484 1 85.5 316 ASP A C 1
ATOM 2314 O O . ASP A 1 316 ? 11.789 -4.93 17.297 1 85.5 316 ASP A O 1
ATOM 2318 N N . GLY A 1 317 ? 10.602 -5.68 15.586 1 77.44 317 GLY A N 1
ATOM 2319 C CA . GLY A 1 317 ? 11.477 -6.828 15.414 1 77.44 317 GLY A CA 1
ATOM 2320 C C . GLY A 1 317 ? 12.211 -6.824 14.086 1 77.44 317 GLY A C 1
ATOM 2321 O O . GLY A 1 317 ? 11.852 -6.07 13.18 1 77.44 317 GLY A O 1
ATOM 2322 N N . MET B 1 1 ? 9.375 -48.438 -85.125 1 18.83 1 MET B N 1
ATOM 2323 C CA . MET B 1 1 ? 10.766 -48.312 -85.562 1 18.83 1 MET B CA 1
ATOM 2324 C C . MET B 1 1 ? 11.422 -47.062 -84.938 1 18.83 1 MET B C 1
ATOM 2326 O O . MET B 1 1 ? 12.312 -47.188 -84.125 1 18.83 1 MET B O 1
ATOM 2330 N N . SER B 1 2 ? 11.273 -45.906 -85.688 1 17.53 2 SER B N 1
ATOM 2331 C CA . SER B 1 2 ? 12.492 -45.156 -85.938 1 17.53 2 SER B CA 1
ATOM 2332 C C . SER B 1 2 ? 12.781 -44.188 -84.812 1 17.53 2 SER B C 1
ATOM 2334 O O . SER B 1 2 ? 13.898 -44.125 -84.25 1 17.53 2 SER B O 1
ATOM 2336 N N . SER B 1 3 ? 12.125 -42.938 -84.875 1 21.88 3 SER B N 1
ATOM 2337 C CA . SER B 1 3 ? 13.023 -41.812 -85.062 1 21.88 3 SER B CA 1
ATOM 2338 C C . SER B 1 3 ? 13.555 -41.344 -83.688 1 21.88 3 SER B C 1
ATOM 2340 O O . SER B 1 3 ? 12.773 -41.156 -82.75 1 21.88 3 SER B O 1
ATOM 2342 N N . PRO B 1 4 ? 14.82 -40.938 -83.625 1 20.77 4 PRO B N 1
ATOM 2343 C CA . PRO B 1 4 ? 15.961 -41 -82.75 1 20.77 4 PRO B CA 1
ATOM 2344 C C . PRO B 1 4 ? 15.977 -39.812 -81.75 1 20.77 4 PRO B C 1
ATOM 2346 O O . PRO B 1 4 ? 15.172 -38.906 -81.875 1 20.77 4 PRO B O 1
ATOM 2349 N N . HIS B 1 5 ? 17.156 -39.281 -81.5 1 21 5 HIS B N 1
ATOM 2350 C CA . HIS B 1 5 ? 18.141 -39.25 -80.375 1 21 5 HIS B CA 1
ATOM 2351 C C . HIS B 1 5 ? 18.375 -37.812 -79.938 1 21 5 HIS B C 1
ATOM 2353 O O . HIS B 1 5 ? 18.734 -37.594 -78.75 1 21 5 HIS B O 1
ATOM 2359 N N . PRO B 1 6 ? 18.172 -36.562 -80.812 1 23.16 6 PRO B N 1
ATOM 2360 C CA . PRO B 1 6 ? 19.5 -35.938 -80.688 1 23.16 6 PRO B CA 1
ATOM 2361 C C . PRO B 1 6 ? 19.719 -35.188 -79.438 1 23.16 6 PRO B C 1
ATOM 2363 O O . PRO B 1 6 ? 18.766 -34.656 -78.812 1 23.16 6 PRO B O 1
ATOM 2366 N N . ALA B 1 7 ? 20.953 -35.188 -78.875 1 20.53 7 ALA B N 1
ATOM 2367 C CA . ALA B 1 7 ? 21.719 -35.062 -77.625 1 20.53 7 ALA B CA 1
ATOM 2368 C C . ALA B 1 7 ? 21.938 -33.625 -77.25 1 20.53 7 ALA B C 1
ATOM 2370 O O . ALA B 1 7 ? 21.625 -32.719 -78 1 20.53 7 ALA B O 1
ATOM 2371 N N . PRO B 1 8 ? 23.266 -33.156 -77.188 1 19.86 8 PRO B N 1
ATOM 2372 C CA . PRO B 1 8 ? 23.984 -32.844 -75.938 1 19.86 8 PRO B CA 1
ATOM 2373 C C . PRO B 1 8 ? 24.203 -31.328 -75.75 1 19.86 8 PRO B C 1
ATOM 2375 O O . PRO B 1 8 ? 24.031 -30.812 -74.688 1 19.86 8 PRO B O 1
ATOM 2378 N N . VAL B 1 9 ? 24.828 -30.484 -76.875 1 20.58 9 VAL B N 1
ATOM 2379 C CA . VAL B 1 9 ? 26.203 -30.094 -76.625 1 20.58 9 VAL B CA 1
ATOM 2380 C C . VAL B 1 9 ? 26.25 -28.828 -75.812 1 20.58 9 VAL B C 1
ATOM 2382 O O . VAL B 1 9 ? 25.312 -28.031 -75.812 1 20.58 9 VAL B O 1
ATOM 2385 N N . PRO B 1 10 ? 27.531 -28.328 -75.188 1 21.94 10 PRO B N 1
ATOM 2386 C CA . PRO B 1 10 ? 28.219 -27.797 -74 1 21.94 10 PRO B CA 1
ATOM 2387 C C . PRO B 1 10 ? 28.5 -26.297 -74.125 1 21.94 10 PRO B C 1
ATOM 2389 O O . PRO B 1 10 ? 28.891 -25.688 -73.125 1 21.94 10 PRO B O 1
ATOM 2392 N N . GLY B 1 11 ? 27.938 -25.328 -75 1 19.62 11 GLY B N 1
ATOM 2393 C CA . GLY B 1 11 ? 28.984 -24.469 -75.5 1 19.62 11 GLY B CA 1
ATOM 2394 C C . GLY B 1 11 ? 29.5 -23.453 -74.5 1 19.62 11 GLY B C 1
ATOM 2395 O O . GLY B 1 11 ? 28.703 -22.734 -73.875 1 19.62 11 GLY B O 1
ATOM 2396 N N . ALA B 1 12 ? 30.797 -23.516 -73.938 1 22.22 12 ALA B N 1
ATOM 2397 C CA . ALA B 1 12 ? 31.672 -23.031 -72.875 1 22.22 12 ALA B CA 1
ATOM 2398 C C . ALA B 1 12 ? 32.125 -21.594 -73.188 1 22.22 12 ALA B C 1
ATOM 2400 O O . ALA B 1 12 ? 32.844 -21.016 -72.375 1 22.22 12 ALA B O 1
ATOM 2401 N N . PRO B 1 13 ? 31.391 -20.594 -73.625 1 22.52 13 PRO B N 1
ATOM 2402 C CA . PRO B 1 13 ? 32.312 -19.672 -74.312 1 22.52 13 PRO B CA 1
ATOM 2403 C C . PRO B 1 13 ? 33.312 -19.047 -73.312 1 22.52 13 PRO B C 1
ATOM 2405 O O . PRO B 1 13 ? 33.031 -18.922 -72.125 1 22.52 13 PRO B O 1
ATOM 2408 N N . ALA B 1 14 ? 34.531 -18.922 -73.688 1 20.77 14 ALA B N 1
ATOM 2409 C CA . ALA B 1 14 ? 35.906 -18.844 -73.188 1 20.77 14 ALA B CA 1
ATOM 2410 C C . ALA B 1 14 ? 36.156 -17.5 -72.5 1 20.77 14 ALA B C 1
ATOM 2412 O O . ALA B 1 14 ? 35.344 -16.578 -72.625 1 20.77 14 ALA B O 1
ATOM 2413 N N . PRO B 1 15 ? 37.344 -16.828 -72.875 1 21.69 15 PRO B N 1
ATOM 2414 C CA . PRO B 1 15 ? 38.531 -16.578 -72.125 1 21.69 15 PRO B CA 1
ATOM 2415 C C . PRO B 1 15 ? 38.5 -15.242 -71.375 1 21.69 15 PRO B C 1
ATOM 2417 O O . PRO B 1 15 ? 37.562 -14.453 -71.562 1 21.69 15 PRO B O 1
ATOM 2420 N N . GLY B 1 16 ? 39.688 -14.445 -71.375 1 18.55 16 GLY B N 1
ATOM 2421 C CA . GLY B 1 16 ? 40.812 -14.109 -70.5 1 18.55 16 GLY B CA 1
ATOM 2422 C C . GLY B 1 16 ? 40.875 -12.641 -70.188 1 18.55 16 GLY B C 1
ATOM 2423 O O . GLY B 1 16 ? 41.406 -12.273 -69.125 1 18.55 16 GLY B O 1
ATOM 2424 N N . ARG B 1 17 ? 40.844 -11.641 -71.25 1 19.8 17 ARG B N 1
ATOM 2425 C CA . ARG B 1 17 ? 41.938 -10.688 -71.188 1 19.8 17 ARG B CA 1
ATOM 2426 C C . ARG B 1 17 ? 41.875 -9.789 -70 1 19.8 17 ARG B C 1
ATOM 2428 O O . ARG B 1 17 ? 40.781 -9.367 -69.562 1 19.8 17 ARG B O 1
ATOM 2435 N N . ARG B 1 18 ? 43.031 -9.258 -69.438 1 19.47 18 ARG B N 1
ATOM 2436 C CA . ARG B 1 18 ? 43.906 -8.859 -68.312 1 19.47 18 ARG B CA 1
ATOM 2437 C C . ARG B 1 18 ? 43.562 -7.441 -67.875 1 19.47 18 ARG B C 1
ATOM 2439 O O . ARG B 1 18 ? 43.25 -7.23 -66.688 1 19.47 18 ARG B O 1
ATOM 2446 N N . SER B 1 19 ? 44.562 -6.414 -68.125 1 19.14 19 SER B N 1
ATOM 2447 C CA . SER B 1 19 ? 45.5 -5.793 -67.188 1 19.14 19 SER B CA 1
ATOM 2448 C C . SER B 1 19 ? 45 -4.422 -66.75 1 19.14 19 SER B C 1
ATOM 2450 O O . SER B 1 19 ? 45.25 -3.992 -65.625 1 19.14 19 SER B O 1
ATOM 2452 N N . LEU B 1 20 ? 44.469 -3.531 -67.625 1 20.72 20 LEU B N 1
ATOM 2453 C CA . LEU B 1 20 ? 45.219 -2.277 -67.688 1 20.72 20 LEU B CA 1
ATOM 2454 C C . LEU B 1 20 ? 45 -1.494 -66.375 1 20.72 20 LEU B C 1
ATOM 2456 O O . LEU B 1 20 ? 43.938 -1.639 -65.75 1 20.72 20 LEU B O 1
ATOM 2460 N N . LEU B 1 21 ? 45.844 -0.376 -66.125 1 21.23 21 LEU B N 1
ATOM 2461 C CA . LEU B 1 21 ? 46.719 0.394 -65.25 1 21.23 21 LEU B CA 1
ATOM 2462 C C . LEU B 1 21 ? 45.875 1.354 -64.375 1 21.23 21 LEU B C 1
ATOM 2464 O O . LEU B 1 21 ? 44.719 1.66 -64.75 1 21.23 21 LEU B O 1
ATOM 2468 N N . ALA B 1 22 ? 46.625 2.389 -63.688 1 21.75 22 ALA B N 1
ATOM 2469 C CA . ALA B 1 22 ? 47.031 2.92 -62.375 1 21.75 22 ALA B CA 1
ATOM 2470 C C . ALA B 1 22 ? 46.219 4.168 -62.031 1 21.75 22 ALA B C 1
ATOM 2472 O O . ALA B 1 22 ? 46.062 4.488 -60.844 1 21.75 22 ALA B O 1
ATOM 2473 N N . LEU B 1 23 ? 45.781 5.055 -63 1 23.41 23 LEU B N 1
ATOM 2474 C CA . LEU B 1 23 ? 46.156 6.426 -62.688 1 23.41 23 LEU B CA 1
ATOM 2475 C C . LEU B 1 23 ? 45.281 6.977 -61.562 1 23.41 23 LEU B C 1
ATOM 2477 O O . LEU B 1 23 ? 44.062 6.945 -61.656 1 23.41 23 LEU B O 1
ATOM 2481 N N . GLY B 1 24 ? 45.906 7.27 -60.375 1 22.02 24 GLY B N 1
ATOM 2482 C CA . GLY B 1 24 ? 45.656 7.59 -58.969 1 22.02 24 GLY B CA 1
ATOM 2483 C C . GLY B 1 24 ? 45 8.938 -58.781 1 22.02 24 GLY B C 1
ATOM 2484 O O . GLY B 1 24 ? 44.875 9.414 -57.656 1 22.02 24 GLY B O 1
ATOM 2485 N N . GLY B 1 25 ? 44.438 9.594 -59.75 1 23.28 25 GLY B N 1
ATOM 2486 C CA . GLY B 1 25 ? 44.375 11.016 -59.469 1 23.28 25 GLY B CA 1
ATOM 2487 C C . GLY B 1 25 ? 43.562 11.352 -58.219 1 23.28 25 GLY B C 1
ATOM 2488 O O . GLY B 1 25 ? 42.469 10.812 -58.031 1 23.28 25 GLY B O 1
ATOM 2489 N N . ALA B 1 26 ? 44.281 11.906 -57.188 1 24.41 26 ALA B N 1
ATOM 2490 C CA . ALA B 1 26 ? 44.062 12.297 -55.812 1 24.41 26 ALA B CA 1
ATOM 2491 C C . ALA B 1 26 ? 43.031 13.398 -55.719 1 24.41 26 ALA B C 1
ATOM 2493 O O . ALA B 1 26 ? 43.281 14.555 -56.031 1 24.41 26 ALA B O 1
ATOM 2494 N N . LEU B 1 27 ? 41.844 13.32 -56.312 1 23.72 27 LEU B N 1
ATOM 2495 C CA . LEU B 1 27 ? 41.062 14.539 -56.25 1 23.72 27 LEU B CA 1
ATOM 2496 C C . LEU B 1 27 ? 40.75 14.891 -54.781 1 23.72 27 LEU B C 1
ATOM 2498 O O . LEU B 1 27 ? 40.25 14.062 -54.031 1 23.72 27 LEU B O 1
ATOM 2502 N N . ALA B 1 28 ? 41.438 15.961 -54.281 1 25.14 28 ALA B N 1
ATOM 2503 C CA . ALA B 1 28 ? 41.469 16.656 -53 1 25.14 28 ALA B CA 1
ATOM 2504 C C . ALA B 1 28 ? 40.094 17.234 -52.656 1 25.14 28 ALA B C 1
ATOM 2506 O O . ALA B 1 28 ? 39.656 18.203 -53.281 1 25.14 28 ALA B O 1
ATOM 2507 N N . LEU B 1 29 ? 39.031 16.469 -52.688 1 26.12 29 LEU B N 1
ATOM 2508 C CA . LEU B 1 29 ? 37.75 17.109 -52.406 1 26.12 29 LEU B CA 1
ATOM 2509 C C . LEU B 1 29 ? 37.781 17.781 -51.031 1 26.12 29 LEU B C 1
ATOM 2511 O O . LEU B 1 29 ? 38.156 17.156 -50.031 1 26.12 29 LEU B O 1
ATOM 2515 N N . GLY B 1 30 ? 37.906 19.109 -51 1 26.98 30 GLY B N 1
ATOM 2516 C CA . GLY B 1 30 ? 37.844 20.078 -49.938 1 26.98 30 GLY B CA 1
ATOM 2517 C C . GLY B 1 30 ? 36.594 19.922 -49.062 1 26.98 30 GLY B C 1
ATOM 2518 O O . GLY B 1 30 ? 35.469 19.938 -49.562 1 26.98 30 GLY B O 1
ATOM 2519 N N . ALA B 1 31 ? 36.688 19.156 -47.969 1 28.06 31 ALA B N 1
ATOM 2520 C CA . ALA B 1 31 ? 35.688 18.922 -46.938 1 28.06 31 ALA B CA 1
ATOM 2521 C C . ALA B 1 31 ? 35.219 20.234 -46.312 1 28.06 31 ALA B C 1
ATOM 2523 O O . ALA B 1 31 ? 36.031 20.953 -45.688 1 28.06 31 ALA B O 1
ATOM 2524 N N . ALA B 1 32 ? 34.344 20.969 -46.969 1 30.17 32 ALA B N 1
ATOM 2525 C CA . ALA B 1 32 ? 33.688 22.109 -46.344 1 30.17 32 ALA B CA 1
ATOM 2526 C C . ALA B 1 32 ? 33.188 21.75 -44.938 1 30.17 32 ALA B C 1
ATOM 2528 O O . ALA B 1 32 ? 32.562 20.719 -44.75 1 30.17 32 ALA B O 1
ATOM 2529 N N . ALA B 1 33 ? 33.781 22.328 -43.875 1 31.53 33 ALA B N 1
ATOM 2530 C CA . ALA B 1 33 ? 33.562 22.391 -42.438 1 31.53 33 ALA B CA 1
ATOM 2531 C C . ALA B 1 33 ? 32.125 22.781 -42.125 1 31.53 33 ALA B C 1
ATOM 2533 O O . ALA B 1 33 ? 31.719 23.906 -42.375 1 31.53 33 ALA B O 1
ATOM 2534 N N . ALA B 1 34 ? 31.109 22.062 -42.531 1 30.55 34 ALA B N 1
ATOM 2535 C CA . ALA B 1 34 ? 29.75 22.391 -42.094 1 30.55 34 ALA B CA 1
ATOM 2536 C C . ALA B 1 34 ? 29.734 22.594 -40.562 1 30.55 34 ALA B C 1
ATOM 2538 O O . ALA B 1 34 ? 30.109 21.703 -39.812 1 30.55 34 ALA B O 1
ATOM 2539 N N . CYS B 1 35 ? 29.875 23.812 -40.094 1 31.78 35 CYS B N 1
ATOM 2540 C CA . CYS B 1 35 ? 29.688 24.328 -38.75 1 31.78 35 CYS B CA 1
ATOM 2541 C C . CYS B 1 35 ? 28.359 23.859 -38.156 1 31.78 35 CYS B C 1
ATOM 2543 O O . CYS B 1 35 ? 27.297 24.328 -38.562 1 31.78 35 CYS B O 1
ATOM 2545 N N . SER B 1 36 ? 28.125 22.531 -38.031 1 32.59 36 SER B N 1
ATOM 2546 C CA . SER B 1 36 ? 26.953 22.078 -37.281 1 32.59 36 SER B CA 1
ATOM 2547 C C . SER B 1 36 ? 26.781 22.859 -36 1 32.59 36 SER B C 1
ATOM 2549 O O . SER B 1 36 ? 27.703 22.922 -35.188 1 32.59 36 SER B O 1
ATOM 2551 N N . ASN B 1 37 ? 26.047 23.875 -36.062 1 28.88 37 ASN B N 1
ATOM 2552 C CA . ASN B 1 37 ? 25.609 24.672 -34.938 1 28.88 37 ASN B CA 1
ATOM 2553 C C . ASN B 1 37 ? 24.953 23.812 -33.844 1 28.88 37 ASN B C 1
ATOM 2555 O O . ASN B 1 37 ? 23.781 23.453 -33.969 1 28.88 37 ASN B O 1
ATOM 2559 N N . ARG B 1 38 ? 25.609 22.734 -33.5 1 33.25 38 ARG B N 1
ATOM 2560 C CA . ARG B 1 38 ? 25.125 22.094 -32.281 1 33.25 38 ARG B CA 1
ATOM 2561 C C . ARG B 1 38 ? 24.938 23.125 -31.156 1 33.25 38 ARG B C 1
ATOM 2563 O O . ARG B 1 38 ? 25.859 23.875 -30.844 1 33.25 38 ARG B O 1
ATOM 2570 N N . ASP B 1 39 ? 23.672 23.562 -31.062 1 32.09 39 ASP B N 1
ATOM 2571 C CA . ASP B 1 39 ? 23.422 24.391 -29.875 1 32.09 39 ASP B CA 1
ATOM 2572 C C . ASP B 1 39 ? 23.984 23.719 -28.625 1 32.09 39 ASP B C 1
ATOM 2574 O O . ASP B 1 39 ? 23.609 22.609 -28.281 1 32.09 39 ASP B O 1
ATOM 2578 N N . PRO B 1 40 ? 25.172 24.016 -28.156 1 31.45 40 PRO B N 1
ATOM 2579 C CA . PRO B 1 40 ? 25.844 23.438 -27 1 31.45 40 PRO B CA 1
ATOM 2580 C C . PRO B 1 40 ? 25 23.484 -25.734 1 31.45 40 PRO B C 1
ATOM 2582 O O . PRO B 1 40 ? 25.344 22.859 -24.734 1 31.45 40 PRO B O 1
ATOM 2585 N N . PHE B 1 41 ? 24.078 24.453 -25.672 1 32.44 41 PHE B N 1
ATOM 2586 C CA . PHE B 1 41 ? 23.469 24.688 -24.375 1 32.44 41 PHE B CA 1
ATOM 2587 C C . PHE B 1 41 ? 22.359 23.672 -24.109 1 32.44 41 PHE B C 1
ATOM 2589 O O . PHE B 1 41 ? 21.656 23.75 -23.094 1 32.44 41 PHE B O 1
ATOM 2596 N N . ALA B 1 42 ? 21.812 23.094 -25.031 1 32.47 42 ALA B N 1
ATOM 2597 C CA . ALA B 1 42 ? 20.734 22.203 -24.594 1 32.47 42 ALA B CA 1
ATOM 2598 C C . ALA B 1 42 ? 21.281 21.094 -23.688 1 32.47 42 ALA B C 1
ATOM 2600 O O . ALA B 1 42 ? 21.828 20.094 -24.172 1 32.47 42 ALA B O 1
ATOM 2601 N N . GLN B 1 43 ? 21.828 21.5 -22.578 1 28.33 43 GLN B N 1
ATOM 2602 C CA . GLN B 1 43 ? 22.094 20.469 -21.594 1 28.33 43 GLN B CA 1
ATOM 2603 C C . GLN B 1 43 ? 20.875 19.594 -21.359 1 28.33 43 GLN B C 1
ATOM 2605 O O . GLN B 1 43 ? 19.859 20.062 -20.828 1 28.33 43 GLN B O 1
ATOM 2610 N N . GLU B 1 44 ? 20.484 18.797 -22.266 1 33.06 44 GLU B N 1
ATOM 2611 C CA . GLU B 1 44 ? 19.516 17.781 -21.875 1 33.06 44 GLU B CA 1
ATOM 2612 C C . GLU B 1 44 ? 19.891 17.156 -20.531 1 33.06 44 GLU B C 1
ATOM 2614 O O . GLU B 1 44 ? 20.719 16.25 -20.469 1 33.06 44 GLU B O 1
ATOM 2619 N N . GLY B 1 45 ? 20.156 18 -19.578 1 29.89 45 GLY B N 1
ATOM 2620 C CA . GLY B 1 45 ? 20.547 17.578 -18.234 1 29.89 45 GLY B CA 1
ATOM 2621 C C . GLY B 1 45 ? 19.578 16.578 -17.625 1 29.89 45 GLY B C 1
ATOM 2622 O O . GLY B 1 45 ? 18.844 16.906 -16.688 1 29.89 45 GLY B O 1
ATOM 2623 N N . GLY B 1 46 ? 18.828 15.852 -18.391 1 33.25 46 GLY B N 1
ATOM 2624 C CA . GLY B 1 46 ? 18.203 14.898 -17.484 1 33.25 46 GLY B CA 1
ATOM 2625 C C . GLY B 1 46 ? 19.188 14.242 -16.547 1 33.25 46 GLY B C 1
ATOM 2626 O O . GLY B 1 46 ? 20.266 13.812 -16.969 1 33.25 46 GLY B O 1
ATOM 2627 N N . ALA B 1 47 ? 19.391 14.688 -15.344 1 31.3 47 ALA B N 1
ATOM 2628 C CA . ALA B 1 47 ? 20.234 14.086 -14.305 1 31.3 47 ALA B CA 1
ATOM 2629 C C . ALA B 1 47 ? 20.203 12.562 -14.375 1 31.3 47 ALA B C 1
ATOM 2631 O O . ALA B 1 47 ? 19.188 11.953 -14.031 1 31.3 47 ALA B O 1
ATOM 2632 N N . VAL B 1 48 ? 20.672 11.898 -15.312 1 35.09 48 VAL B N 1
ATOM 2633 C CA . VAL B 1 48 ? 21 10.477 -15.227 1 35.09 48 VAL B CA 1
ATOM 2634 C C . VAL B 1 48 ? 21.656 10.18 -13.883 1 35.09 48 VAL B C 1
ATOM 2636 O O . VAL B 1 48 ? 22.688 10.766 -13.547 1 35.09 48 VAL B O 1
ATOM 2639 N N . VAL B 1 49 ? 20.984 9.938 -12.781 1 38.56 49 VAL B N 1
ATOM 2640 C CA . VAL B 1 49 ? 21.672 9.344 -11.641 1 38.56 49 VAL B CA 1
ATOM 2641 C C . VAL B 1 49 ? 22.797 8.43 -12.133 1 38.56 49 VAL B C 1
ATOM 2643 O O . VAL B 1 49 ? 22.562 7.512 -12.922 1 38.56 49 VAL B O 1
ATOM 2646 N N . GLU B 1 50 ? 23.859 8.75 -12.438 1 44.94 50 GLU B N 1
ATOM 2647 C CA . GLU B 1 50 ? 25.031 7.949 -12.781 1 44.94 50 GLU B CA 1
ATOM 2648 C C . GLU B 1 50 ? 24.953 6.562 -12.148 1 44.94 50 GLU B C 1
ATOM 2650 O O . GLU B 1 50 ? 25.609 6.301 -11.141 1 44.94 50 GLU B O 1
ATOM 2655 N N . GLY B 1 51 ? 23.75 6.031 -11.672 1 56.06 51 GLY B N 1
ATOM 2656 C CA . GLY B 1 51 ? 23.641 4.789 -10.922 1 56.06 51 GLY B CA 1
ATOM 2657 C C . GLY B 1 51 ? 23.922 3.561 -11.766 1 56.06 51 GLY B C 1
ATOM 2658 O O . GLY B 1 51 ? 24 3.646 -12.992 1 56.06 51 GLY B O 1
ATOM 2659 N N . ARG B 1 52 ? 24.453 2.369 -11.227 1 77.56 52 ARG B N 1
ATOM 2660 C CA . ARG B 1 52 ? 24.688 1.013 -11.711 1 77.56 52 ARG B CA 1
ATOM 2661 C C . ARG B 1 52 ? 23.453 0.447 -12.391 1 77.56 52 ARG B C 1
ATOM 2663 O O . ARG B 1 52 ? 22.328 0.775 -12.016 1 77.56 52 ARG B O 1
ATOM 2670 N N . THR B 1 53 ? 23.641 -0.064 -13.641 1 96 53 THR B N 1
ATOM 2671 C CA . THR B 1 53 ? 22.609 -0.795 -14.375 1 96 53 THR B CA 1
ATOM 2672 C C . THR B 1 53 ? 21.891 -1.772 -13.461 1 96 53 THR B C 1
ATOM 2674 O O . THR B 1 53 ? 22.516 -2.496 -12.688 1 96 53 THR B O 1
ATOM 2677 N N . ILE B 1 54 ? 20.562 -1.629 -13.383 1 98.5 54 ILE B N 1
ATOM 2678 C CA . ILE B 1 54 ? 19.75 -2.551 -12.609 1 98.5 54 ILE B CA 1
ATOM 2679 C C . ILE B 1 54 ? 19.406 -3.775 -13.453 1 98.5 54 ILE B C 1
ATOM 2681 O O . ILE B 1 54 ? 18.844 -3.645 -14.539 1 98.5 54 ILE B O 1
ATOM 2685 N N . VAL B 1 55 ? 19.75 -4.949 -13.008 1 98.81 55 VAL B N 1
ATOM 2686 C CA . VAL B 1 55 ? 19.406 -6.188 -13.703 1 98.81 55 VAL B CA 1
ATOM 2687 C C . VAL B 1 55 ? 18.094 -6.738 -13.164 1 98.81 55 VAL B C 1
ATOM 2689 O O . VAL B 1 55 ? 17.969 -6.98 -11.961 1 98.81 55 VAL B O 1
ATOM 2692 N N . VAL B 1 56 ? 17.109 -6.895 -14.055 1 98.88 56 VAL B N 1
ATOM 2693 C CA . VAL B 1 56 ? 15.812 -7.484 -13.734 1 98.88 56 VAL B CA 1
ATOM 2694 C C . VAL B 1 56 ? 15.742 -8.906 -14.281 1 98.88 56 VAL B C 1
ATOM 2696 O O . VAL B 1 56 ? 15.992 -9.133 -15.469 1 98.88 56 VAL B O 1
ATOM 2699 N N . GLY B 1 57 ? 15.461 -9.852 -13.398 1 98.62 57 GLY B N 1
ATOM 2700 C CA . GLY B 1 57 ? 15.344 -11.242 -13.805 1 98.62 57 GLY B CA 1
ATOM 2701 C C . GLY B 1 57 ? 13.914 -11.758 -13.773 1 98.62 57 GLY B C 1
ATOM 2702 O O . GLY B 1 57 ? 13.023 -11.102 -13.227 1 98.62 57 GLY B O 1
ATOM 2703 N N . SER B 1 58 ? 13.711 -12.945 -14.43 1 98.06 58 SER B N 1
ATOM 2704 C CA . SER B 1 58 ? 12.438 -13.641 -14.336 1 98.06 58 SER B CA 1
ATOM 2705 C C . SER B 1 58 ? 12.633 -15.148 -14.281 1 98.06 58 SER B C 1
ATOM 2707 O O . SER B 1 58 ? 13.664 -15.664 -14.711 1 98.06 58 SER B O 1
ATOM 2709 N N . GLN B 1 59 ? 11.625 -15.773 -13.695 1 94.81 59 GLN B N 1
ATOM 2710 C CA . GLN B 1 59 ? 11.508 -17.219 -13.82 1 94.81 59 GLN B CA 1
ATOM 2711 C C . GLN B 1 59 ? 11.211 -17.641 -15.258 1 94.81 59 GLN B C 1
ATOM 2713 O O . GLN B 1 59 ? 10.852 -16.797 -16.094 1 94.81 59 GLN B O 1
ATOM 2718 N N . GLN B 1 60 ? 11.523 -18.938 -15.516 1 91.38 60 GLN B N 1
ATOM 2719 C CA . GLN B 1 60 ? 11.117 -19.5 -16.797 1 91.38 60 GLN B CA 1
ATOM 2720 C C . GLN B 1 60 ? 9.625 -19.828 -16.812 1 91.38 60 GLN B C 1
ATOM 2722 O O . GLN B 1 60 ? 9.242 -21 -16.844 1 91.38 60 GLN B O 1
ATOM 2727 N N . TYR B 1 61 ? 8.812 -18.875 -16.781 1 91.5 61 TYR B N 1
ATOM 2728 C CA . TYR B 1 61 ? 7.352 -18.875 -16.75 1 91.5 61 TYR B CA 1
ATOM 2729 C C . TYR B 1 61 ? 6.785 -17.609 -17.375 1 91.5 61 TYR B C 1
ATOM 2731 O O . TYR B 1 61 ? 7.121 -16.5 -16.969 1 91.5 61 TYR B O 1
ATOM 2739 N N . TYR B 1 62 ? 5.996 -17.688 -18.391 1 94 62 TYR B N 1
ATOM 2740 C CA . TYR B 1 62 ? 5.59 -16.578 -19.234 1 94 62 TYR B CA 1
ATOM 2741 C C . TYR B 1 62 ? 4.961 -15.461 -18.406 1 94 62 TYR B C 1
ATOM 2743 O O . TYR B 1 62 ? 5.238 -14.281 -18.625 1 94 62 TYR B O 1
ATOM 2751 N N . SER B 1 63 ? 4.109 -15.867 -17.469 1 97.06 63 SER B N 1
ATOM 2752 C CA . SER B 1 63 ? 3.443 -14.867 -16.641 1 97.06 63 SER B CA 1
ATOM 2753 C C . SER B 1 63 ? 4.449 -14.102 -15.789 1 97.06 63 SER B C 1
ATOM 2755 O O . SER B 1 63 ? 4.359 -12.875 -15.664 1 97.06 63 SER B O 1
ATOM 2757 N N . ASN B 1 64 ? 5.355 -14.82 -15.242 1 97.88 64 ASN B N 1
ATOM 2758 C CA . ASN B 1 64 ? 6.414 -14.195 -14.453 1 97.88 64 ASN B CA 1
ATOM 2759 C C . ASN B 1 64 ? 7.258 -13.242 -15.297 1 97.88 64 ASN B C 1
ATOM 2761 O O . ASN B 1 64 ? 7.641 -12.172 -14.836 1 97.88 64 ASN B O 1
ATOM 2765 N N . GLU B 1 65 ? 7.547 -13.648 -16.516 1 98 65 GLU B N 1
ATOM 2766 C CA . GLU B 1 65 ? 8.312 -12.805 -17.422 1 98 65 GLU B CA 1
ATOM 2767 C C . GLU B 1 65 ? 7.57 -11.508 -17.734 1 98 65 GLU B C 1
ATOM 2769 O O . GLU B 1 65 ? 8.188 -10.445 -17.828 1 98 65 GLU B O 1
ATOM 2774 N N . ILE B 1 66 ? 6.285 -11.555 -17.922 1 98.75 66 ILE B N 1
ATOM 2775 C CA . ILE B 1 66 ? 5.48 -10.367 -18.172 1 98.75 66 ILE B CA 1
ATOM 2776 C C . ILE B 1 66 ? 5.59 -9.414 -16.984 1 98.75 66 ILE B C 1
ATOM 2778 O O . ILE B 1 66 ? 5.777 -8.211 -17.156 1 98.75 66 ILE B O 1
ATOM 2782 N N . ILE B 1 67 ? 5.508 -9.938 -15.781 1 98.88 67 ILE B N 1
ATOM 2783 C CA . ILE B 1 67 ? 5.617 -9.125 -14.57 1 98.88 67 ILE B CA 1
ATOM 2784 C C . ILE B 1 67 ? 7.004 -8.5 -14.492 1 98.88 67 ILE B C 1
ATOM 2786 O O . ILE B 1 67 ? 7.141 -7.312 -14.18 1 98.88 67 ILE B O 1
ATOM 2790 N N . ALA B 1 68 ? 8.031 -9.297 -14.812 1 98.88 68 ALA B N 1
ATOM 2791 C CA . ALA B 1 68 ? 9.398 -8.781 -14.82 1 98.88 68 ALA B CA 1
ATOM 2792 C C . ALA B 1 68 ? 9.547 -7.641 -15.828 1 98.88 68 ALA B C 1
ATOM 2794 O O . ALA B 1 68 ? 10.234 -6.648 -15.547 1 98.88 68 ALA B O 1
ATOM 2795 N N . GLU B 1 69 ? 8.922 -7.812 -16.922 1 98.88 69 GLU B N 1
ATOM 2796 C CA . GLU B 1 69 ? 8.961 -6.766 -17.938 1 98.88 69 GLU B CA 1
ATOM 2797 C C . GLU B 1 69 ? 8.258 -5.5 -17.453 1 98.88 69 GLU B C 1
ATOM 2799 O O . GLU B 1 69 ? 8.711 -4.387 -17.734 1 98.88 69 GLU B O 1
ATOM 2804 N N . LEU B 1 70 ? 7.145 -5.637 -16.75 1 98.94 70 LEU B N 1
ATOM 2805 C CA . LEU B 1 70 ? 6.492 -4.488 -16.141 1 98.94 70 LEU B CA 1
ATOM 2806 C C . LEU B 1 70 ? 7.465 -3.725 -15.242 1 98.94 70 LEU B C 1
ATOM 2808 O O . LEU B 1 70 ? 7.559 -2.498 -15.328 1 98.94 70 LEU B O 1
ATOM 2812 N N . TYR B 1 71 ? 8.172 -4.465 -14.406 1 98.88 71 TYR B N 1
ATOM 2813 C CA . TYR B 1 71 ? 9.141 -3.838 -13.516 1 98.88 71 TYR B CA 1
ATOM 2814 C C . TYR B 1 71 ? 10.242 -3.145 -14.305 1 98.88 71 TYR B C 1
ATOM 2816 O O . TYR B 1 71 ? 10.609 -2.006 -14.008 1 98.88 71 TYR B O 1
ATOM 2824 N N . ALA B 1 72 ? 10.781 -3.826 -15.32 1 98.81 72 ALA B N 1
ATOM 2825 C CA . ALA B 1 72 ? 11.875 -3.279 -16.125 1 98.81 72 ALA B CA 1
ATOM 2826 C C . ALA B 1 72 ? 11.469 -1.954 -16.766 1 98.81 72 ALA B C 1
ATOM 2828 O O . ALA B 1 72 ? 12.195 -0.961 -16.656 1 98.81 72 ALA B O 1
ATOM 2829 N N . GLN B 1 73 ? 10.336 -1.927 -17.391 1 98.81 73 GLN B N 1
ATOM 2830 C CA . GLN B 1 73 ? 9.898 -0.716 -18.078 1 98.81 73 GLN B CA 1
ATOM 2831 C C . GLN B 1 73 ? 9.555 0.385 -17.078 1 98.81 73 GLN B C 1
ATOM 2833 O O . GLN B 1 73 ? 9.812 1.562 -17.328 1 98.81 73 GLN B O 1
ATOM 2838 N N . ALA B 1 74 ? 8.953 0.019 -15.961 1 98.56 74 ALA B N 1
ATOM 2839 C CA . ALA B 1 74 ? 8.688 1.015 -14.93 1 98.56 74 ALA B CA 1
ATOM 2840 C C . ALA B 1 74 ? 9.984 1.673 -14.453 1 98.56 74 ALA B C 1
ATOM 2842 O O . ALA B 1 74 ? 10.023 2.887 -14.242 1 98.56 74 ALA B O 1
ATOM 2843 N N . LEU B 1 75 ? 11.016 0.891 -14.266 1 98.44 75 LEU B N 1
ATOM 2844 C CA . LEU B 1 75 ? 12.32 1.405 -13.875 1 98.44 75 LEU B CA 1
ATOM 2845 C C . LEU B 1 75 ? 12.883 2.332 -14.945 1 98.44 75 LEU B C 1
ATOM 2847 O O . LEU B 1 75 ? 13.43 3.393 -14.633 1 98.44 75 LEU B O 1
ATOM 2851 N N . GLU B 1 76 ? 12.742 1.914 -16.172 1 98.06 76 GLU B N 1
ATOM 2852 C CA . GLU B 1 76 ? 13.219 2.74 -17.281 1 98.06 76 GLU B CA 1
ATOM 2853 C C . GLU B 1 76 ? 12.477 4.07 -17.344 1 98.06 76 GLU B C 1
ATOM 2855 O O . GLU B 1 76 ? 13.086 5.121 -17.547 1 98.06 76 GLU B O 1
ATOM 2860 N N . HIS B 1 77 ? 11.18 4.023 -17.156 1 96.38 77 HIS B N 1
ATOM 2861 C CA . HIS B 1 77 ? 10.383 5.246 -17.125 1 96.38 77 HIS B CA 1
ATOM 2862 C C . HIS B 1 77 ? 10.812 6.156 -15.984 1 96.38 77 HIS B C 1
ATOM 2864 O O . HIS B 1 77 ? 10.672 7.379 -16.062 1 96.38 77 HIS B O 1
ATOM 2870 N N . ALA B 1 78 ? 11.352 5.578 -14.938 1 94.69 78 ALA B N 1
ATOM 2871 C CA . ALA B 1 78 ? 11.836 6.344 -13.797 1 94.69 78 ALA B CA 1
ATOM 2872 C C . ALA B 1 78 ? 13.266 6.832 -14.031 1 94.69 78 ALA B C 1
ATOM 2874 O O . ALA B 1 78 ? 13.898 7.375 -13.117 1 94.69 78 ALA B O 1
ATOM 2875 N N . GLY B 1 79 ? 13.852 6.562 -15.195 1 94.38 79 GLY B N 1
ATOM 2876 C CA . GLY B 1 79 ? 15.133 7.129 -15.594 1 94.38 79 GLY B CA 1
ATOM 2877 C C . GLY B 1 79 ? 16.312 6.215 -15.305 1 94.38 79 GLY B C 1
ATOM 2878 O O . GLY B 1 79 ? 17.453 6.641 -15.359 1 94.38 79 GLY B O 1
ATOM 2879 N N . MET B 1 80 ? 16.078 4.965 -15.031 1 96.75 80 MET B N 1
ATOM 2880 C CA . MET B 1 80 ? 17.156 4.043 -14.688 1 96.75 80 MET B CA 1
ATOM 2881 C C . MET B 1 80 ? 17.562 3.195 -15.891 1 96.75 80 MET B C 1
ATOM 2883 O O . MET B 1 80 ? 16.734 2.904 -16.75 1 96.75 80 MET B O 1
ATOM 2887 N N . GLU B 1 81 ? 18.766 2.822 -15.914 1 97.5 81 GLU B N 1
ATOM 2888 C CA . GLU B 1 81 ? 19.234 1.847 -16.891 1 97.5 81 GLU B CA 1
ATOM 2889 C C . GLU B 1 81 ? 18.953 0.42 -16.438 1 97.5 81 GLU B C 1
ATOM 2891 O O . GLU B 1 81 ? 19.25 0.055 -15.297 1 97.5 81 GLU B O 1
ATOM 2896 N N . VAL B 1 82 ? 18.406 -0.359 -17.391 1 98.56 82 VAL B N 1
ATOM 2897 C CA . VAL B 1 82 ? 17.953 -1.691 -17 1 98.56 82 VAL B CA 1
ATOM 2898 C C . VAL B 1 82 ? 18.516 -2.73 -17.969 1 98.56 82 VAL B C 1
ATOM 2900 O O . VAL B 1 82 ? 18.547 -2.512 -19.188 1 98.56 82 VAL B O 1
ATOM 2903 N N . GLN B 1 83 ? 19.016 -3.77 -17.422 1 98.69 83 GLN B N 1
ATOM 2904 C CA . GLN B 1 83 ? 19.344 -4.977 -18.172 1 98.69 83 GLN B CA 1
ATOM 2905 C C . GLN B 1 83 ? 18.391 -6.117 -17.828 1 98.69 83 GLN B C 1
ATOM 2907 O O . GLN B 1 83 ? 18.094 -6.352 -16.656 1 98.69 83 GLN B O 1
ATOM 2912 N N . ARG B 1 84 ? 17.891 -6.785 -18.875 1 98.56 84 ARG B N 1
ATOM 2913 C CA . ARG B 1 84 ? 16.969 -7.895 -18.703 1 98.56 84 ARG B CA 1
ATOM 2914 C C . ARG B 1 84 ? 17.703 -9.234 -18.734 1 98.56 84 ARG B C 1
ATOM 2916 O O . ARG B 1 84 ? 18.5 -9.492 -19.641 1 98.56 84 ARG B O 1
ATOM 2923 N N . GLN B 1 85 ? 17.531 -10.016 -17.75 1 98.06 85 GLN B N 1
ATOM 2924 C CA . GLN B 1 85 ? 17.922 -11.422 -17.719 1 98.06 85 GLN B CA 1
ATOM 2925 C C . GLN B 1 85 ? 16.719 -12.312 -17.406 1 98.06 85 GLN B C 1
ATOM 2927 O O . GLN B 1 85 ? 16.531 -12.742 -16.266 1 98.06 85 GLN B O 1
ATOM 2932 N N . PHE B 1 86 ? 16.031 -12.586 -18.453 1 97.62 86 PHE B N 1
ATOM 2933 C CA . PHE B 1 86 ? 14.758 -13.273 -18.266 1 97.62 86 PHE B CA 1
ATOM 2934 C C . PHE B 1 86 ? 14.914 -14.773 -18.484 1 97.62 86 PHE B C 1
ATOM 2936 O O . PHE B 1 86 ? 15.93 -15.227 -19.016 1 97.62 86 PHE B O 1
ATOM 2943 N N . GLN B 1 87 ? 13.93 -15.461 -17.984 1 95.62 87 GLN B N 1
ATOM 2944 C CA . GLN B 1 87 ? 13.812 -16.906 -18.172 1 95.62 87 GLN B CA 1
ATOM 2945 C C . GLN B 1 87 ? 15.047 -17.625 -17.656 1 95.62 87 GLN B C 1
ATOM 2947 O O . GLN B 1 87 ? 15.617 -18.469 -18.344 1 95.62 87 GLN B O 1
ATOM 2952 N N . ILE B 1 88 ? 15.469 -17.219 -16.516 1 93.12 88 ILE B N 1
ATOM 2953 C CA . ILE B 1 88 ? 16.703 -17.734 -15.922 1 93.12 88 ILE B CA 1
ATOM 2954 C C . ILE B 1 88 ? 16.531 -19.219 -15.586 1 93.12 88 ILE B C 1
ATOM 2956 O O . ILE B 1 88 ? 17.453 -20.016 -15.766 1 93.12 88 ILE B O 1
ATOM 2960 N N . GLY B 1 89 ? 15.492 -19.672 -15.055 1 89.94 89 GLY B N 1
ATOM 2961 C CA . GLY B 1 89 ? 15.219 -21.016 -14.586 1 89.94 89 GLY B CA 1
ATOM 2962 C C . GLY B 1 89 ? 14.344 -21.062 -13.344 1 89.94 89 GLY B C 1
ATOM 2963 O O . GLY B 1 89 ? 13.445 -20.234 -13.188 1 89.94 89 GLY B O 1
ATOM 2964 N N . GLN B 1 90 ? 14.617 -22.141 -12.578 1 87.12 90 GLN B N 1
ATOM 2965 C CA . GLN B 1 90 ? 13.836 -22.328 -11.359 1 87.12 90 GLN B CA 1
ATOM 2966 C C . GLN B 1 90 ? 14.469 -21.594 -10.188 1 87.12 90 GLN B C 1
ATOM 2968 O O . GLN B 1 90 ? 15.57 -21.062 -10.297 1 87.12 90 GLN B O 1
ATOM 2973 N N . ARG B 1 91 ? 13.789 -21.469 -9.094 1 91.06 91 ARG B N 1
ATOM 2974 C CA . ARG B 1 91 ? 14.133 -20.656 -7.93 1 91.06 91 ARG B CA 1
ATOM 2975 C C . ARG B 1 91 ? 15.547 -20.969 -7.445 1 91.06 91 ARG B C 1
ATOM 2977 O O . ARG B 1 91 ? 16.312 -20.047 -7.125 1 91.06 91 ARG B O 1
ATOM 2984 N N . GLU B 1 92 ? 15.938 -22.188 -7.488 1 90.44 92 GLU B N 1
ATOM 2985 C CA . GLU B 1 92 ? 17.25 -22.609 -6.988 1 90.44 92 GLU B CA 1
ATOM 2986 C C . GLU B 1 92 ? 18.375 -22.016 -7.832 1 90.44 92 GLU B C 1
ATOM 2988 O O . GLU B 1 92 ? 19.5 -21.891 -7.363 1 90.44 92 GLU B O 1
ATOM 2993 N N . VAL B 1 93 ? 17.984 -21.656 -9.023 1 90 93 VAL B N 1
ATOM 2994 C CA . VAL B 1 93 ? 18.984 -21.125 -9.938 1 90 93 VAL B CA 1
ATOM 2995 C C . VAL B 1 93 ? 19.094 -19.609 -9.75 1 90 93 VAL B C 1
ATOM 2997 O O . VAL B 1 93 ? 20.203 -19.062 -9.672 1 90 93 VAL B O 1
ATOM 3000 N N . TYR B 1 94 ? 17.953 -18.891 -9.578 1 94.75 94 TYR B N 1
ATOM 3001 C CA . TYR B 1 94 ? 18.031 -17.438 -9.625 1 94.75 94 TYR B CA 1
ATOM 3002 C C . TYR B 1 94 ? 18.188 -16.859 -8.227 1 94.75 94 TYR B C 1
ATOM 3004 O O . TYR B 1 94 ? 18.594 -15.695 -8.062 1 94.75 94 TYR B O 1
ATOM 3012 N N . LEU B 1 95 ? 17.828 -17.578 -7.18 1 95.69 95 LEU B N 1
ATOM 3013 C CA . LEU B 1 95 ? 17.875 -16.984 -5.844 1 95.69 95 LEU B CA 1
ATOM 3014 C C . LEU B 1 95 ? 19.312 -16.672 -5.438 1 95.69 95 LEU B C 1
ATOM 3016 O O . LEU B 1 95 ? 19.578 -15.594 -4.902 1 95.69 95 LEU B O 1
ATOM 3020 N N . PRO B 1 96 ? 20.281 -17.609 -5.723 1 95.06 96 PRO B N 1
ATOM 3021 C CA . PRO B 1 96 ? 21.672 -17.266 -5.438 1 95.06 96 PRO B CA 1
ATOM 3022 C C . PRO B 1 96 ? 22.141 -16.016 -6.199 1 95.06 96 PRO B C 1
ATOM 3024 O O . PRO B 1 96 ? 22.953 -15.242 -5.691 1 95.06 96 PRO B O 1
ATOM 3027 N N . GLU B 1 97 ? 21.594 -15.82 -7.383 1 95.56 97 GLU B N 1
ATOM 3028 C CA . GLU B 1 97 ? 21.938 -14.641 -8.164 1 95.56 97 GLU B CA 1
ATOM 3029 C C . GLU B 1 97 ? 21.375 -13.375 -7.535 1 95.56 97 GLU B C 1
ATOM 3031 O O . GLU B 1 97 ? 22.016 -12.32 -7.566 1 95.56 97 GLU B O 1
ATOM 3036 N N . LEU B 1 98 ? 20.234 -13.406 -6.969 1 96.69 98 LEU B N 1
ATOM 3037 C CA . LEU B 1 98 ? 19.641 -12.289 -6.23 1 96.69 98 LEU B CA 1
ATOM 3038 C C . LEU B 1 98 ? 20.453 -11.984 -4.98 1 96.69 98 LEU B C 1
ATOM 3040 O O . LEU B 1 98 ? 20.781 -10.82 -4.711 1 96.69 98 LEU B O 1
ATOM 3044 N N . GLU B 1 99 ? 20.828 -13.031 -4.273 1 96.56 99 GLU B N 1
ATOM 3045 C CA . GLU B 1 99 ? 21.531 -12.883 -3.002 1 96.56 99 GLU B CA 1
ATOM 3046 C C . GLU B 1 99 ? 22.922 -12.32 -3.205 1 96.56 99 GLU B C 1
ATOM 3048 O O . GLU B 1 99 ? 23.438 -11.57 -2.363 1 96.56 99 GLU B O 1
ATOM 3053 N N . SER B 1 100 ? 23.5 -12.641 -4.344 1 95.62 100 SER B N 1
ATOM 3054 C CA . SER B 1 100 ? 24.859 -12.164 -4.629 1 95.62 100 SER B CA 1
ATOM 3055 C C . SER B 1 100 ? 24.844 -10.758 -5.207 1 95.62 100 SER B C 1
ATOM 3057 O O . SER B 1 100 ? 25.891 -10.109 -5.301 1 95.62 100 SER B O 1
ATOM 3059 N N . GLY B 1 101 ? 23.656 -10.367 -5.68 1 95 101 GLY B N 1
ATOM 3060 C CA . GLY B 1 101 ? 23.547 -9.039 -6.262 1 95 101 GLY B CA 1
ATOM 3061 C C . GLY B 1 101 ? 23.75 -9.031 -7.766 1 95 101 GLY B C 1
ATOM 3062 O O . GLY B 1 101 ? 23.734 -7.969 -8.391 1 95 101 GLY B O 1
ATOM 3063 N N . THR B 1 102 ? 23.906 -10.203 -8.359 1 96 102 THR B N 1
ATOM 3064 C CA . THR B 1 102 ? 23.984 -10.289 -9.812 1 96 102 THR B CA 1
ATOM 3065 C C . THR B 1 102 ? 22.688 -9.836 -10.461 1 96 102 THR B C 1
ATOM 3067 O O . THR B 1 102 ? 22.703 -9.188 -11.516 1 96 102 THR B O 1
ATOM 3070 N N . ILE B 1 103 ? 21.609 -10.195 -9.883 1 97.69 103 ILE B N 1
ATOM 3071 C CA . ILE B 1 103 ? 20.266 -9.719 -10.195 1 97.69 103 ILE B CA 1
ATOM 3072 C C . ILE B 1 103 ? 19.734 -8.867 -9.047 1 97.69 103 ILE B C 1
ATOM 3074 O O . ILE B 1 103 ? 19.938 -9.195 -7.871 1 97.69 103 ILE B O 1
ATOM 3078 N N . GLN B 1 104 ? 19.062 -7.758 -9.375 1 98.62 104 GLN B N 1
ATOM 3079 C CA . GLN B 1 104 ? 18.641 -6.855 -8.305 1 98.62 104 GLN B CA 1
ATOM 3080 C C . GLN B 1 104 ? 17.141 -6.91 -8.094 1 98.62 104 GLN B C 1
ATOM 3082 O O . GLN B 1 104 ? 16.641 -6.512 -7.035 1 98.62 104 GLN B O 1
ATOM 3087 N N . VAL B 1 105 ? 16.422 -7.312 -9.156 1 98.88 105 VAL B N 1
ATOM 3088 C CA . VAL B 1 105 ? 14.969 -7.305 -9.078 1 98.88 105 VAL B CA 1
ATOM 3089 C C . VAL B 1 105 ? 14.406 -8.594 -9.672 1 98.88 105 VAL B C 1
ATOM 3091 O O . VAL B 1 105 ? 14.812 -9.008 -10.766 1 98.88 105 VAL B O 1
ATOM 3094 N N . LEU B 1 106 ? 13.492 -9.227 -9 1 98.75 106 LEU B N 1
ATOM 3095 C CA . LEU B 1 106 ? 12.812 -10.414 -9.5 1 98.75 106 LEU B CA 1
ATOM 3096 C C . LEU B 1 106 ? 11.414 -10.531 -8.898 1 98.75 106 LEU B C 1
ATOM 3098 O O . LEU B 1 106 ? 11.234 -10.375 -7.688 1 98.75 106 LEU B O 1
ATOM 3102 N N . PRO B 1 107 ? 10.391 -10.734 -9.734 1 98.81 107 PRO B N 1
ATOM 3103 C CA . PRO B 1 107 ? 9.078 -11.07 -9.172 1 98.81 107 PRO B CA 1
ATOM 3104 C C . PRO B 1 107 ? 9.039 -12.469 -8.555 1 98.81 107 PRO B C 1
ATOM 3106 O O . PRO B 1 107 ? 9.516 -13.43 -9.172 1 98.81 107 PRO B O 1
ATOM 3109 N N . GLU B 1 108 ? 8.562 -12.523 -7.371 1 98.5 108 GLU B N 1
ATOM 3110 C CA . GLU B 1 108 ? 8.359 -13.789 -6.66 1 98.5 108 GLU B CA 1
ATOM 3111 C C . GLU B 1 108 ? 6.906 -13.938 -6.211 1 98.5 108 GLU B C 1
ATOM 3113 O O . GLU B 1 108 ? 6.082 -13.055 -6.449 1 98.5 108 GLU B O 1
ATOM 3118 N N . TYR B 1 109 ? 6.645 -15.07 -5.691 1 98 109 TYR B N 1
ATOM 3119 C CA . TYR B 1 109 ? 5.355 -15.391 -5.09 1 98 109 TYR B CA 1
ATOM 3120 C C . TYR B 1 109 ? 5.504 -15.625 -3.59 1 98 109 TYR B C 1
ATOM 3122 O O . TYR B 1 109 ? 6.152 -16.594 -3.164 1 98 109 TYR B O 1
ATOM 3130 N N . GLY B 1 110 ? 4.914 -14.758 -2.814 1 98.12 110 GLY B N 1
ATOM 3131 C CA . GLY B 1 110 ? 5.234 -14.555 -1.413 1 98.12 110 GLY B CA 1
ATOM 3132 C C . GLY B 1 110 ? 5.18 -15.828 -0.591 1 98.12 110 GLY B C 1
ATOM 3133 O O . GLY B 1 110 ? 6.117 -16.141 0.143 1 98.12 110 GLY B O 1
ATOM 3134 N N . GLY B 1 111 ? 4.102 -16.578 -0.718 1 96.75 111 GLY B N 1
ATOM 3135 C CA . GLY B 1 111 ? 3.924 -17.781 0.084 1 96.75 111 GLY B CA 1
ATOM 3136 C C . GLY B 1 111 ? 4.977 -18.844 -0.189 1 96.75 111 GLY B C 1
ATOM 3137 O O . GLY B 1 111 ? 5.586 -19.375 0.742 1 96.75 111 GLY B O 1
ATOM 3138 N N . ASN B 1 112 ? 5.188 -19.125 -1.48 1 93.25 112 ASN B N 1
ATOM 3139 C CA . ASN B 1 112 ? 6.191 -20.109 -1.874 1 93.25 112 ASN B CA 1
ATOM 3140 C C . ASN B 1 112 ? 7.594 -19.672 -1.451 1 93.25 112 ASN B C 1
ATOM 3142 O O . ASN B 1 112 ? 8.375 -20.5 -0.967 1 93.25 112 ASN B O 1
ATOM 3146 N N . LEU B 1 113 ? 7.871 -18.391 -1.631 1 97.19 113 LEU B N 1
ATOM 3147 C CA . LEU B 1 113 ? 9.188 -17.906 -1.244 1 97.19 113 LEU B CA 1
ATOM 3148 C C . LEU B 1 113 ? 9.383 -18 0.265 1 97.19 113 LEU B C 1
ATOM 3150 O O . LEU B 1 113 ? 10.461 -18.375 0.731 1 97.19 113 LEU B O 1
ATOM 3154 N N . LEU B 1 114 ? 8.312 -17.672 1.014 1 98.06 114 LEU B N 1
ATOM 3155 C CA . LEU B 1 114 ? 8.391 -17.797 2.465 1 98.06 114 LEU B CA 1
ATOM 3156 C C . LEU B 1 114 ? 8.688 -19.234 2.875 1 98.06 114 LEU B C 1
ATOM 3158 O O . LEU B 1 114 ? 9.555 -19.469 3.711 1 98.06 114 LEU B O 1
ATOM 3162 N N . GLN B 1 115 ? 8.031 -20.172 2.252 1 94.19 115 GLN B N 1
ATOM 3163 C CA . GLN B 1 115 ? 8.242 -21.578 2.582 1 94.19 115 GLN B CA 1
ATOM 3164 C C . GLN B 1 115 ? 9.648 -22.016 2.209 1 94.19 115 GLN B C 1
ATOM 3166 O O . GLN B 1 115 ? 10.227 -22.891 2.865 1 94.19 115 GLN B O 1
ATOM 3171 N N . TYR B 1 116 ? 10.211 -21.453 1.194 1 94.44 116 TYR B N 1
ATOM 3172 C CA . TYR B 1 116 ? 11.586 -21.75 0.822 1 94.44 116 TYR B CA 1
ATOM 3173 C C . TYR B 1 116 ? 12.547 -21.375 1.943 1 94.44 116 TYR B C 1
ATOM 3175 O O . TYR B 1 116 ? 13.414 -22.156 2.314 1 94.44 116 TYR B O 1
ATOM 3183 N N . TYR B 1 117 ? 12.383 -20.172 2.52 1 96.94 117 TYR B N 1
ATOM 3184 C CA . TYR B 1 117 ? 13.305 -19.656 3.529 1 96.94 117 TYR B CA 1
ATOM 3185 C C . TYR B 1 117 ? 12.914 -20.156 4.918 1 96.94 117 TYR B C 1
ATOM 3187 O O . TYR B 1 117 ? 13.766 -20.25 5.809 1 96.94 117 TYR B O 1
ATOM 3195 N N . ASP B 1 118 ? 11.641 -20.406 5.109 1 96.88 118 ASP B N 1
ATOM 3196 C CA . ASP B 1 118 ? 11.117 -20.891 6.383 1 96.88 118 ASP B CA 1
ATOM 3197 C C . ASP B 1 118 ? 10.094 -22 6.168 1 96.88 118 ASP B C 1
ATOM 3199 O O . ASP B 1 118 ? 8.883 -21.766 6.281 1 96.88 118 ASP B O 1
ATOM 3203 N N . PRO B 1 119 ? 10.523 -23.203 6 1 92 119 PRO B N 1
ATOM 3204 C CA . PRO B 1 119 ? 9.633 -24.328 5.695 1 92 119 PRO B CA 1
ATOM 3205 C C . PRO B 1 119 ? 8.641 -24.609 6.82 1 92 119 PRO B C 1
ATOM 3207 O O . PRO B 1 119 ? 7.637 -25.297 6.602 1 92 119 PRO B O 1
ATOM 3210 N N . ARG B 1 120 ? 8.898 -24.188 8.062 1 94 120 ARG B N 1
ATOM 3211 C CA . ARG B 1 120 ? 8.039 -24.484 9.203 1 94 120 ARG B CA 1
ATOM 3212 C C . ARG B 1 120 ? 7.109 -23.312 9.516 1 94 120 ARG B C 1
ATOM 3214 O O . ARG B 1 120 ? 6.477 -23.281 10.57 1 94 120 ARG B O 1
ATOM 3221 N N . THR B 1 121 ? 7.035 -22.375 8.609 1 94.62 121 THR B N 1
ATOM 3222 C CA . THR B 1 121 ? 6.234 -21.172 8.852 1 94.62 121 THR B CA 1
ATOM 3223 C C . THR B 1 121 ? 4.785 -21.547 9.164 1 94.62 121 THR B C 1
ATOM 3225 O O . THR B 1 121 ? 4.258 -22.516 8.617 1 94.62 121 THR B O 1
ATOM 3228 N N . THR B 1 122 ? 4.129 -20.734 9.977 1 94 122 THR B N 1
ATOM 3229 C CA . THR B 1 122 ? 2.707 -20.875 10.281 1 94 122 THR B CA 1
ATOM 3230 C C . THR B 1 122 ? 1.941 -19.625 9.828 1 94 122 THR B C 1
ATOM 3232 O O . THR B 1 122 ? 0.787 -19.438 10.219 1 94 122 THR B O 1
ATOM 3235 N N . ALA B 1 123 ? 2.688 -18.828 9.062 1 94.38 123 ALA B N 1
ATOM 3236 C CA . ALA B 1 123 ? 2.066 -17.594 8.586 1 94.38 123 ALA B CA 1
ATOM 3237 C C . ALA B 1 123 ? 0.853 -17.891 7.707 1 94.38 123 ALA B C 1
ATOM 3239 O O . ALA B 1 123 ? 0.833 -18.891 6.988 1 94.38 123 ALA B O 1
ATOM 3240 N N . SER B 1 124 ? -0.133 -17.094 7.855 1 92.12 124 SER B N 1
ATOM 3241 C CA . SER B 1 124 ? -1.341 -17.188 7.043 1 92.12 124 SER B CA 1
ATOM 3242 C C . SER B 1 124 ? -1.806 -15.812 6.582 1 92.12 124 SER B C 1
ATOM 3244 O O . SER B 1 124 ? -1.404 -14.797 7.152 1 92.12 124 SER B O 1
ATOM 3246 N N . GLY B 1 125 ? -2.564 -15.859 5.543 1 93.88 125 GLY B N 1
ATOM 3247 C CA . GLY B 1 125 ? -3.037 -14.594 5.004 1 93.88 125 GLY B CA 1
ATOM 3248 C C . GLY B 1 125 ? -1.944 -13.789 4.328 1 93.88 125 GLY B C 1
ATOM 3249 O O . GLY B 1 125 ? -0.756 -14.023 4.559 1 93.88 125 GLY B O 1
ATOM 3250 N N . SER B 1 126 ? -2.334 -12.852 3.535 1 95.38 126 SER B N 1
ATOM 3251 C CA . SER B 1 126 ? -1.384 -12.086 2.74 1 95.38 126 SER B CA 1
ATOM 3252 C C . SER B 1 126 ? -0.473 -11.242 3.627 1 95.38 126 SER B C 1
ATOM 3254 O O . SER B 1 126 ? 0.744 -11.219 3.432 1 95.38 126 SER B O 1
ATOM 3256 N N . SER B 1 127 ? -1.002 -10.539 4.637 1 94.62 127 SER B N 1
ATOM 3257 C CA . SER B 1 127 ? -0.204 -9.695 5.523 1 94.62 127 SER B CA 1
ATOM 3258 C C . SER B 1 127 ? 0.748 -10.539 6.371 1 94.62 127 SER B C 1
ATOM 3260 O O . SER B 1 127 ? 1.902 -10.156 6.578 1 94.62 127 SER B O 1
ATOM 3262 N N . GLY B 1 128 ? 0.226 -11.656 6.863 1 95.88 128 GLY B N 1
ATOM 3263 C CA . GLY B 1 128 ? 1.07 -12.555 7.637 1 95.88 128 GLY B CA 1
ATOM 3264 C C . GLY B 1 128 ? 2.234 -13.109 6.844 1 95.88 128 GLY B C 1
ATOM 3265 O O . GLY B 1 128 ? 3.361 -13.172 7.34 1 95.88 128 GLY B O 1
ATOM 3266 N N . VAL B 1 129 ? 1.947 -13.5 5.645 1 97.5 129 VAL B N 1
ATOM 3267 C CA . VAL B 1 129 ? 2.982 -14.016 4.758 1 97.5 129 VAL B CA 1
ATOM 3268 C C . VAL B 1 129 ? 4.035 -12.945 4.504 1 97.5 129 VAL B C 1
ATOM 3270 O O . VAL B 1 129 ? 5.234 -13.211 4.582 1 97.5 129 VAL B O 1
ATOM 3273 N N . TYR B 1 130 ? 3.605 -11.734 4.227 1 97.88 130 TYR B N 1
ATOM 3274 C CA . TYR B 1 130 ? 4.535 -10.641 3.951 1 97.88 130 TYR B CA 1
ATOM 3275 C C . TYR B 1 130 ? 5.414 -10.359 5.164 1 97.88 130 TYR B C 1
ATOM 3277 O O . TYR B 1 130 ? 6.637 -10.234 5.035 1 97.88 130 TYR B O 1
ATOM 3285 N N . ASP B 1 131 ? 4.812 -10.305 6.336 1 95.44 131 ASP B N 1
ATOM 3286 C CA . ASP B 1 131 ? 5.559 -10.031 7.559 1 95.44 131 ASP B CA 1
ATOM 3287 C C . ASP B 1 131 ? 6.59 -11.125 7.828 1 95.44 131 ASP B C 1
ATOM 3289 O O . ASP B 1 131 ? 7.75 -10.828 8.125 1 95.44 131 ASP B O 1
ATOM 3293 N N . ALA B 1 132 ? 6.172 -12.32 7.719 1 97 132 ALA B N 1
ATOM 3294 C CA . ALA B 1 132 ? 7.078 -13.445 7.953 1 97 132 ALA B CA 1
ATOM 3295 C C . ALA B 1 132 ? 8.203 -13.469 6.922 1 97 132 ALA B C 1
ATOM 3297 O O . ALA B 1 132 ? 9.344 -13.805 7.242 1 97 132 ALA B O 1
ATOM 3298 N N . LEU B 1 133 ? 7.828 -13.109 5.703 1 98.06 133 LEU B N 1
ATOM 3299 C CA . LEU B 1 133 ? 8.812 -13.102 4.629 1 98.06 133 LEU B CA 1
ATOM 3300 C C . LEU B 1 133 ? 9.914 -12.086 4.914 1 98.06 133 LEU B C 1
ATOM 3302 O O . LEU B 1 133 ? 11.102 -12.375 4.723 1 98.06 133 LEU B O 1
ATOM 3306 N N . LEU B 1 134 ? 9.562 -10.914 5.332 1 96.62 134 LEU B N 1
ATOM 3307 C CA . LEU B 1 134 ? 10.539 -9.867 5.629 1 96.62 134 LEU B CA 1
ATOM 3308 C C . LEU B 1 134 ? 11.5 -10.328 6.719 1 96.62 134 LEU B C 1
ATOM 3310 O O . LEU B 1 134 ? 12.68 -9.945 6.715 1 96.62 134 LEU B O 1
ATOM 3314 N N . THR B 1 135 ? 11.047 -11.148 7.617 1 94.88 135 THR B N 1
ATOM 3315 C CA . THR B 1 135 ? 11.883 -11.664 8.695 1 94.88 135 THR B CA 1
ATOM 3316 C C . THR B 1 135 ? 12.773 -12.797 8.195 1 94.88 135 THR B C 1
ATOM 3318 O O . THR B 1 135 ? 13.922 -12.93 8.617 1 94.88 135 THR B O 1
ATOM 3321 N N . ALA B 1 136 ? 12.281 -13.562 7.258 1 97.31 136 ALA B N 1
ATOM 3322 C CA . ALA B 1 136 ? 12.945 -14.781 6.812 1 97.31 136 ALA B CA 1
ATOM 3323 C C . ALA B 1 136 ? 14.008 -14.477 5.762 1 97.31 136 ALA B C 1
ATOM 3325 O O . ALA B 1 136 ? 14.961 -15.242 5.59 1 97.31 136 ALA B O 1
ATOM 3326 N N . LEU B 1 137 ? 13.852 -13.398 5.051 1 97.69 137 LEU B N 1
ATOM 3327 C CA . LEU B 1 137 ? 14.766 -13.07 3.963 1 97.69 137 LEU B CA 1
ATOM 3328 C C . LEU B 1 137 ? 16.172 -12.781 4.496 1 97.69 137 LEU B C 1
ATOM 3330 O O . LEU B 1 137 ? 16.312 -12.18 5.562 1 97.69 137 LEU B O 1
ATOM 3334 N N . PRO B 1 138 ? 17.188 -13.211 3.715 1 96.88 138 PRO B N 1
ATOM 3335 C CA . PRO B 1 138 ? 18.547 -12.781 4.086 1 96.88 138 PRO B CA 1
ATOM 3336 C C . PRO B 1 138 ? 18.719 -11.266 3.996 1 96.88 138 PRO B C 1
ATOM 3338 O O . PRO B 1 138 ? 17.984 -10.594 3.279 1 96.88 138 PRO B O 1
ATOM 3341 N N . ALA B 1 139 ? 19.703 -10.734 4.641 1 94.75 139 ALA B N 1
ATOM 3342 C CA . ALA B 1 139 ? 19.922 -9.297 4.785 1 94.75 139 ALA B CA 1
ATOM 3343 C C . ALA B 1 139 ? 20.172 -8.641 3.428 1 94.75 139 ALA B C 1
ATOM 3345 O O . ALA B 1 139 ? 19.891 -7.457 3.246 1 94.75 139 ALA B O 1
ATOM 3346 N N . ALA B 1 140 ? 20.641 -9.383 2.484 1 97.25 140 ALA B N 1
ATOM 3347 C CA . ALA B 1 140 ? 20.984 -8.859 1.166 1 97.25 140 ALA B CA 1
ATOM 3348 C C . ALA B 1 140 ? 19.734 -8.539 0.357 1 97.25 140 ALA B C 1
ATOM 3350 O O . ALA B 1 140 ? 19.812 -7.855 -0.667 1 97.25 140 ALA B O 1
ATOM 3351 N N . LEU B 1 141 ? 18.609 -9.031 0.88 1 98.56 141 LEU B N 1
ATOM 3352 C CA . LEU B 1 141 ? 17.359 -8.891 0.124 1 98.56 141 LEU B CA 1
ATOM 3353 C C . LEU B 1 141 ? 16.281 -8.219 0.968 1 98.56 141 LEU B C 1
ATOM 3355 O O . LEU B 1 141 ? 16.359 -8.234 2.199 1 98.56 141 LEU B O 1
ATOM 3359 N N . THR B 1 142 ? 15.375 -7.617 0.305 1 98.38 142 THR B N 1
ATOM 3360 C CA . THR B 1 142 ? 14.109 -7.203 0.895 1 98.38 142 THR B CA 1
ATOM 3361 C C . THR B 1 142 ? 12.953 -7.445 -0.073 1 98.38 142 THR B C 1
ATOM 3363 O O . THR B 1 142 ? 13.172 -7.719 -1.255 1 98.38 142 THR B O 1
ATOM 3366 N N . ALA B 1 143 ? 11.773 -7.508 0.478 1 98.81 143 ALA B N 1
ATOM 3367 C CA . ALA B 1 143 ? 10.555 -7.602 -0.324 1 98.81 143 ALA B CA 1
ATOM 3368 C C . ALA B 1 143 ? 9.828 -6.262 -0.378 1 98.81 143 ALA B C 1
ATOM 3370 O O . ALA B 1 143 ? 9.656 -5.598 0.649 1 98.81 143 ALA B O 1
ATOM 3371 N N . LEU B 1 144 ? 9.523 -5.828 -1.611 1 98.81 144 LEU B N 1
ATOM 3372 C CA . LEU B 1 144 ? 8.711 -4.625 -1.765 1 98.81 144 LEU B CA 1
ATOM 3373 C C . LEU B 1 144 ? 7.23 -4.945 -1.602 1 98.81 144 LEU B C 1
ATOM 3375 O O . LEU B 1 144 ? 6.871 -6.039 -1.165 1 98.81 144 LEU B O 1
ATOM 3379 N N . THR B 1 145 ? 6.383 -3.992 -1.853 1 97.38 145 THR B N 1
ATOM 3380 C CA . THR B 1 145 ? 4.949 -4.148 -1.627 1 97.38 145 THR B CA 1
ATOM 3381 C C . THR B 1 145 ? 4.387 -5.266 -2.496 1 97.38 145 THR B C 1
ATOM 3383 O O . THR B 1 145 ? 4.492 -5.223 -3.723 1 97.38 145 THR B O 1
ATOM 3386 N N . PRO B 1 146 ? 3.803 -6.262 -1.85 1 98.56 146 PRO B N 1
ATOM 3387 C CA . PRO B 1 146 ? 3.137 -7.281 -2.662 1 98.56 146 PRO B CA 1
ATOM 3388 C C . PRO B 1 146 ? 1.955 -6.727 -3.455 1 98.56 146 PRO B C 1
ATOM 3390 O O . PRO B 1 146 ? 1.225 -5.867 -2.957 1 98.56 146 PRO B O 1
ATOM 3393 N N . ALA B 1 147 ? 1.811 -7.234 -4.672 1 98.75 147 ALA B N 1
ATOM 3394 C CA . ALA B 1 147 ? 0.613 -6.91 -5.441 1 98.75 147 ALA B CA 1
ATOM 3395 C C . ALA B 1 147 ? -0.596 -7.684 -4.926 1 98.75 147 ALA B C 1
ATOM 3397 O O . ALA B 1 147 ? -0.449 -8.766 -4.344 1 98.75 147 ALA B O 1
ATOM 3398 N N . PRO B 1 148 ? -1.803 -7.102 -5.145 1 97.88 148 PRO B N 1
ATOM 3399 C CA . PRO B 1 148 ? -2.988 -7.934 -4.926 1 97.88 148 PRO B CA 1
ATOM 3400 C C . PRO B 1 148 ? -3.029 -9.156 -5.836 1 97.88 148 PRO B C 1
ATOM 3402 O O . PRO B 1 148 ? -3.641 -10.172 -5.484 1 97.88 148 PRO B O 1
ATOM 3405 N N . ALA B 1 149 ? -2.393 -9.109 -6.918 1 98.56 149 ALA B N 1
ATOM 3406 C CA . ALA B 1 149 ? -2.369 -10.211 -7.871 1 98.56 149 ALA B CA 1
ATOM 3407 C C . ALA B 1 149 ? -1.748 -11.461 -7.25 1 98.56 149 ALA B C 1
ATOM 3409 O O . ALA B 1 149 ? -0.713 -11.383 -6.582 1 98.56 149 ALA B O 1
ATOM 3410 N N . THR B 1 150 ? -2.453 -12.508 -7.477 1 98.12 150 THR B N 1
ATOM 3411 C CA . THR B 1 150 ? -1.918 -13.797 -7.062 1 98.12 150 THR B CA 1
ATOM 3412 C C . THR B 1 150 ? -1.81 -14.75 -8.25 1 98.12 150 THR B C 1
ATOM 3414 O O . THR B 1 150 ? -2.512 -14.578 -9.25 1 98.12 150 THR B O 1
ATOM 3417 N N . ASP B 1 151 ? -0.906 -15.578 -8.203 1 97 151 ASP B N 1
ATOM 3418 C CA . ASP B 1 151 ? -0.806 -16.781 -9.031 1 97 151 ASP B CA 1
ATOM 3419 C C . ASP B 1 151 ? -0.657 -18.031 -8.164 1 97 151 ASP B C 1
ATOM 3421 O O . ASP B 1 151 ? 0.455 -18.391 -7.777 1 97 151 ASP B O 1
ATOM 3425 N N . GLN B 1 152 ? -1.772 -18.656 -7.945 1 96.19 152 GLN B N 1
ATOM 3426 C CA . GLN B 1 152 ? -1.907 -19.734 -6.969 1 96.19 152 GLN B CA 1
ATOM 3427 C C . GLN B 1 152 ? -3.029 -20.688 -7.355 1 96.19 152 GLN B C 1
ATOM 3429 O O . GLN B 1 152 ? -3.844 -20.391 -8.227 1 96.19 152 GLN B O 1
ATOM 3434 N N . ASP B 1 153 ? -2.965 -21.859 -6.688 1 95.44 153 ASP B N 1
ATOM 3435 C CA . ASP B 1 153 ? -4.141 -22.719 -6.785 1 95.44 153 ASP B CA 1
ATOM 3436 C C . ASP B 1 153 ? -5.395 -21.984 -6.309 1 95.44 153 ASP B C 1
ATOM 3438 O O . ASP B 1 153 ? -5.344 -21.219 -5.344 1 95.44 153 ASP B O 1
ATOM 3442 N N . SER B 1 154 ? -6.453 -22.203 -7.008 1 97.81 154 SER B N 1
ATOM 3443 C CA . SER B 1 154 ? -7.738 -21.641 -6.617 1 97.81 154 SER B CA 1
ATOM 3444 C C . SER B 1 154 ? -8.883 -22.609 -6.938 1 97.81 154 SER B C 1
ATOM 3446 O O . SER B 1 154 ? -8.75 -23.469 -7.805 1 97.81 154 SER B O 1
ATOM 3448 N N . LEU B 1 155 ? -9.867 -22.531 -6.121 1 98.56 155 LEU B N 1
ATOM 3449 C CA . LEU B 1 155 ? -11.086 -23.297 -6.363 1 98.56 155 LEU B CA 1
ATOM 3450 C C . LEU B 1 155 ? -12.102 -22.484 -7.156 1 98.56 155 LEU B C 1
ATOM 3452 O O . LEU B 1 155 ? -12.57 -21.438 -6.68 1 98.56 155 LEU B O 1
ATOM 3456 N N . VAL B 1 156 ? -12.422 -23 -8.352 1 98.62 156 VAL B N 1
ATOM 3457 C CA . VAL B 1 156 ? -13.242 -22.219 -9.273 1 98.62 156 VAL B CA 1
ATOM 3458 C C . VAL B 1 156 ? -14.523 -22.984 -9.594 1 98.62 156 VAL B C 1
ATOM 3460 O O . VAL B 1 156 ? -14.523 -24.219 -9.648 1 98.62 156 VAL B O 1
ATOM 3463 N N . VAL B 1 157 ? -15.617 -22.297 -9.789 1 98.75 157 VAL B N 1
ATOM 3464 C CA . VAL B 1 157 ? -16.922 -22.812 -10.219 1 98.75 157 VAL B CA 1
ATOM 3465 C C . VAL B 1 157 ? -17.422 -22 -11.406 1 98.75 157 VAL B C 1
ATOM 3467 O O . VAL B 1 157 ? -16.875 -20.953 -11.727 1 98.75 157 VAL B O 1
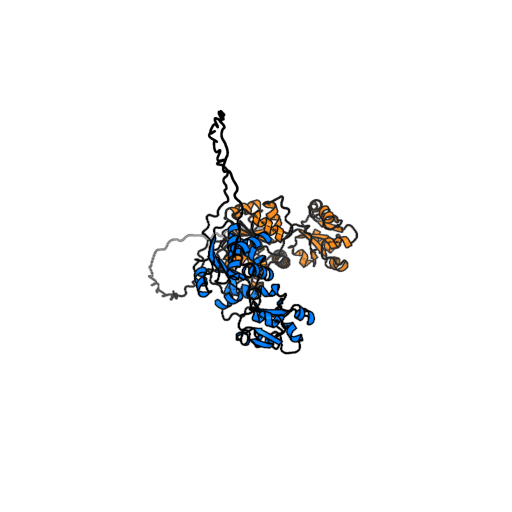ATOM 3470 N N . THR B 1 158 ? -18.406 -22.547 -12.078 1 98.44 158 THR B N 1
ATOM 3471 C CA . THR B 1 158 ? -19.031 -21.75 -13.125 1 98.44 158 THR B CA 1
ATOM 3472 C C . THR B 1 158 ? -19.859 -20.609 -12.516 1 98.44 158 THR B C 1
ATOM 3474 O O . THR B 1 158 ? -20.297 -20.703 -11.367 1 98.44 158 THR B O 1
ATOM 3477 N N . ARG B 1 159 ? -20.016 -19.531 -13.281 1 98.31 159 ARG B N 1
ATOM 3478 C CA . ARG B 1 159 ? -20.875 -18.438 -12.844 1 98.31 159 ARG B CA 1
ATOM 3479 C C . ARG B 1 159 ? -22.281 -18.953 -12.539 1 98.31 159 ARG B C 1
ATOM 3481 O O . ARG B 1 159 ? -22.906 -18.531 -11.562 1 98.31 159 ARG B O 1
ATOM 3488 N N . ALA B 1 160 ? -22.797 -19.844 -13.328 1 97.62 160 ALA B N 1
ATOM 3489 C CA . ALA B 1 160 ? -24.125 -20.422 -13.133 1 97.62 160 ALA B CA 1
ATOM 3490 C C . ALA B 1 160 ? -24.219 -21.141 -11.789 1 97.62 160 ALA B C 1
ATOM 3492 O O . ALA B 1 160 ? -25.188 -20.969 -11.047 1 97.62 160 ALA B O 1
ATOM 3493 N N . THR B 1 161 ? -23.234 -21.953 -11.531 1 97.5 161 THR B N 1
ATOM 3494 C CA . THR B 1 161 ? -23.219 -22.703 -10.273 1 97.5 161 THR B CA 1
ATOM 3495 C C . THR B 1 161 ? -23.141 -21.75 -9.086 1 97.5 161 THR B C 1
ATOM 3497 O O . THR B 1 161 ? -23.828 -21.938 -8.078 1 97.5 161 THR B O 1
ATOM 3500 N N . ALA B 1 162 ? -22.266 -20.703 -9.141 1 98.31 162 ALA B N 1
ATOM 3501 C CA . ALA B 1 162 ? -22.125 -19.719 -8.07 1 98.31 162 ALA B CA 1
ATOM 3502 C C . ALA B 1 162 ? -23.453 -19.016 -7.789 1 98.31 162 ALA B C 1
ATOM 3504 O O . ALA B 1 162 ? -23.828 -18.828 -6.629 1 98.31 162 ALA B O 1
ATOM 3505 N N . GLN B 1 163 ? -24.156 -18.641 -8.828 1 97.88 163 GLN B N 1
ATOM 3506 C CA . GLN B 1 163 ? -25.406 -17.922 -8.695 1 97.88 163 GLN B CA 1
ATOM 3507 C C . GLN B 1 163 ? -26.516 -18.828 -8.18 1 97.88 163 GLN B C 1
ATOM 3509 O O . GLN B 1 163 ? -27.281 -18.453 -7.285 1 97.88 163 GLN B O 1
ATOM 3514 N N . GLU B 1 164 ? -26.625 -19.984 -8.742 1 96.94 164 GLU B N 1
ATOM 3515 C CA . GLU B 1 164 ? -27.672 -20.922 -8.359 1 96.94 164 GLU B CA 1
ATOM 3516 C C . GLU B 1 164 ? -27.594 -21.266 -6.875 1 96.94 164 GLU B C 1
ATOM 3518 O O . GLU B 1 164 ? -28.625 -21.406 -6.215 1 96.94 164 GLU B O 1
ATOM 3523 N N . HIS B 1 165 ? -26.406 -21.391 -6.41 1 97.38 165 HIS B N 1
ATOM 3524 C CA . HIS B 1 165 ? -26.234 -21.859 -5.043 1 97.38 165 HIS B CA 1
ATOM 3525 C C . HIS B 1 165 ? -25.719 -20.766 -4.129 1 97.38 165 HIS B C 1
ATOM 3527 O O . HIS B 1 165 ? -25.328 -21.031 -2.988 1 97.38 165 HIS B O 1
ATOM 3533 N N . SER B 1 166 ? -25.578 -19.516 -4.57 1 97.88 166 SER B N 1
ATOM 3534 C CA . SER B 1 166 ? -25.125 -18.344 -3.814 1 97.88 166 SER B CA 1
ATOM 3535 C C . SER B 1 166 ? -23.734 -18.578 -3.219 1 97.88 166 SER B C 1
ATOM 3537 O O . SER B 1 166 ? -23.516 -18.359 -2.025 1 97.88 166 SER B O 1
ATOM 3539 N N . LEU B 1 167 ? -22.844 -19.125 -4.059 1 98.31 167 LEU B N 1
ATOM 3540 C CA . LEU B 1 167 ? -21.469 -19.406 -3.631 1 98.31 167 LEU B CA 1
ATOM 3541 C C . LEU B 1 167 ? -20.578 -18.172 -3.793 1 98.31 167 LEU B C 1
ATOM 3543 O O . LEU B 1 167 ? -20.453 -17.641 -4.895 1 98.31 167 LEU B O 1
ATOM 3547 N N . THR B 1 168 ? -19.938 -17.75 -2.645 1 98.44 168 THR B N 1
ATOM 3548 C CA . THR B 1 168 ? -18.953 -16.672 -2.686 1 98.44 168 THR B CA 1
ATOM 3549 C C . THR B 1 168 ? -17.625 -17.125 -2.096 1 98.44 168 THR B C 1
ATOM 3551 O O . THR B 1 168 ? -16.562 -16.719 -2.572 1 98.44 168 THR B O 1
ATOM 3554 N N . THR B 1 169 ? -17.688 -17.969 -1.107 1 98.56 169 THR B N 1
ATOM 3555 C CA . THR B 1 169 ? -16.516 -18.453 -0.415 1 98.56 169 THR B CA 1
ATOM 3556 C C . THR B 1 169 ? -16.406 -19.984 -0.536 1 98.56 169 THR B C 1
ATOM 3558 O O . THR B 1 169 ? -17.391 -20.641 -0.871 1 98.56 169 THR B O 1
ATOM 3561 N N . ILE B 1 170 ? -15.227 -20.5 -0.27 1 98.56 170 ILE B N 1
ATOM 3562 C CA . ILE B 1 170 ? -15.008 -21.938 -0.267 1 98.56 170 ILE B CA 1
ATOM 3563 C C . ILE B 1 170 ? -15.938 -22.594 0.745 1 98.56 170 ILE B C 1
ATOM 3565 O O . ILE B 1 170 ? -16.484 -23.672 0.483 1 98.56 170 ILE B O 1
ATOM 3569 N N . GLY B 1 171 ? -16.188 -21.938 1.827 1 98.19 171 GLY B N 1
ATOM 3570 C CA . GLY B 1 171 ? -17.062 -22.484 2.855 1 98.19 171 GLY B CA 1
ATOM 3571 C C . GLY B 1 171 ? -18.484 -22.672 2.387 1 98.19 171 GLY B C 1
ATOM 3572 O O . GLY B 1 171 ? -19.203 -23.547 2.885 1 98.19 171 GLY B O 1
ATOM 3573 N N . ASP B 1 172 ? -18.922 -21.875 1.45 1 98.38 172 ASP B N 1
ATOM 3574 C CA . ASP B 1 172 ? -20.281 -21.953 0.934 1 98.38 172 ASP B CA 1
ATOM 3575 C C . ASP B 1 172 ? -20.531 -23.281 0.219 1 98.38 172 ASP B C 1
ATOM 3577 O O . ASP B 1 172 ? -21.672 -23.672 0.006 1 98.38 172 ASP B O 1
ATOM 3581 N N . LEU B 1 173 ? -19.5 -24 -0.151 1 98.38 173 LEU B N 1
ATOM 3582 C CA . LEU B 1 173 ? -19.625 -25.281 -0.842 1 98.38 173 LEU B CA 1
ATOM 3583 C C . LEU B 1 173 ? -20.312 -26.312 0.051 1 98.38 173 LEU B C 1
ATOM 3585 O O . LEU B 1 173 ? -20.875 -27.297 -0.443 1 98.38 173 LEU B O 1
ATOM 3589 N N . ALA B 1 174 ? -20.25 -26.109 1.305 1 96.88 174 ALA B N 1
ATOM 3590 C CA . ALA B 1 174 ? -20.891 -27.016 2.246 1 96.88 174 ALA B CA 1
ATOM 3591 C C . ALA B 1 174 ? -22.406 -27.016 2.072 1 96.88 174 ALA B C 1
ATOM 3593 O O . ALA B 1 174 ? -23.078 -28 2.387 1 96.88 174 ALA B O 1
ATOM 3594 N N . SER B 1 175 ? -22.891 -25.953 1.605 1 95.44 175 SER B N 1
ATOM 3595 C CA . SER B 1 175 ? -24.328 -25.781 1.482 1 95.44 175 SER B CA 1
ATOM 3596 C C . SER B 1 175 ? -24.906 -26.719 0.422 1 95.44 175 SER B C 1
ATOM 3598 O O . SER B 1 175 ? -26.125 -26.922 0.364 1 95.44 175 SER B O 1
ATOM 3600 N N . LEU B 1 176 ? -24.062 -27.234 -0.401 1 95.56 176 LEU B N 1
ATOM 3601 C CA . LEU B 1 176 ? -24.531 -28.172 -1.418 1 95.56 176 LEU B CA 1
ATOM 3602 C C . LEU B 1 176 ? -25.062 -29.453 -0.778 1 95.56 176 LEU B C 1
ATOM 3604 O O . LEU B 1 176 ? -25.797 -30.219 -1.416 1 95.56 176 LEU B O 1
ATOM 3608 N N . GLY B 1 177 ? -24.672 -29.766 0.416 1 94.25 177 GLY B N 1
ATOM 3609 C CA . GLY B 1 177 ? -25.266 -30.844 1.192 1 94.25 177 GLY B CA 1
ATOM 3610 C C . GLY B 1 177 ? -24.797 -32.219 0.755 1 94.25 177 GLY B C 1
ATOM 3611 O O . GLY B 1 177 ? -25.438 -33.219 1.065 1 94.25 177 GLY B O 1
ATOM 3612 N N . ARG B 1 178 ? -23.844 -32.25 -0.037 1 96.12 178 ARG B N 1
ATOM 3613 C CA . ARG B 1 178 ? -23.203 -33.469 -0.529 1 96.12 178 ARG B CA 1
ATOM 3614 C C . ARG B 1 178 ? -21.719 -33.25 -0.773 1 96.12 178 ARG B C 1
ATOM 3616 O O . ARG B 1 178 ? -21.25 -32.094 -0.85 1 96.12 178 ARG B O 1
ATOM 3623 N N . PRO B 1 179 ? -20.953 -34.375 -0.801 1 97.44 179 PRO B N 1
ATOM 3624 C CA . PRO B 1 179 ? -19.562 -34.188 -1.207 1 97.44 179 PRO B CA 1
ATOM 3625 C C . PRO B 1 179 ? -19.422 -33.562 -2.592 1 97.44 179 PRO B C 1
ATOM 3627 O O . PRO B 1 179 ? -20.109 -33.969 -3.529 1 97.44 179 PRO B O 1
ATOM 3630 N N . ILE B 1 180 ? -18.562 -32.625 -2.643 1 98.25 180 ILE B N 1
ATOM 3631 C CA . ILE B 1 180 ? -18.375 -31.969 -3.934 1 98.25 180 ILE B CA 1
ATOM 3632 C C . ILE B 1 180 ? -17.312 -32.719 -4.73 1 98.25 180 ILE B C 1
ATOM 3634 O O . ILE B 1 180 ? -16.438 -33.375 -4.152 1 98.25 180 ILE B O 1
ATOM 3638 N N . SER B 1 181 ? -17.406 -32.625 -6.047 1 98.44 181 SER B N 1
ATOM 3639 C CA . SER B 1 181 ? -16.391 -33.156 -6.949 1 98.44 181 SER B CA 1
ATOM 3640 C C . SER B 1 181 ? -15.453 -32.031 -7.418 1 98.44 181 SER B C 1
ATOM 3642 O O . SER B 1 181 ? -15.906 -30.953 -7.805 1 98.44 181 SER B O 1
ATOM 3644 N N . ILE B 1 182 ? -14.141 -32.344 -7.355 1 98.69 182 ILE B N 1
ATOM 3645 C CA . ILE B 1 182 ? -13.133 -31.359 -7.738 1 98.69 182 ILE B CA 1
ATOM 3646 C C . ILE B 1 182 ? -12.234 -31.938 -8.828 1 98.69 182 ILE B C 1
ATOM 3648 O O . ILE B 1 182 ? -11.586 -32.969 -8.633 1 98.69 182 ILE B O 1
ATOM 3652 N N . ALA B 1 183 ? -12.234 -31.281 -10 1 98.69 183 ALA B N 1
ATOM 3653 C CA . ALA B 1 183 ? -11.25 -31.625 -11.023 1 98.69 183 ALA B CA 1
ATOM 3654 C C . ALA B 1 183 ? -9.891 -31.016 -10.703 1 98.69 183 ALA B C 1
ATOM 3656 O O . ALA B 1 183 ? -9.75 -29.797 -10.609 1 98.69 183 ALA B O 1
ATOM 3657 N N . ALA B 1 184 ? -8.883 -31.844 -10.531 1 97.81 184 ALA B N 1
ATOM 3658 C CA . ALA B 1 184 ? -7.516 -31.438 -10.203 1 97.81 184 ALA B CA 1
ATOM 3659 C C . ALA B 1 184 ? -6.523 -32.562 -10.5 1 97.81 184 ALA B C 1
ATOM 3661 O O . ALA B 1 184 ? -6.922 -33.688 -10.797 1 97.81 184 ALA B O 1
ATOM 3662 N N . ASN B 1 185 ? -5.203 -32.188 -10.531 1 95.5 185 ASN B N 1
ATOM 3663 C CA . ASN B 1 185 ? -4.203 -33.25 -10.555 1 95.5 185 ASN B CA 1
ATOM 3664 C C . ASN B 1 185 ? -4.371 -34.219 -9.375 1 95.5 185 ASN B C 1
ATOM 3666 O O . ASN B 1 185 ? -4.836 -33.812 -8.305 1 95.5 185 ASN B O 1
ATOM 3670 N N . SER B 1 186 ? -3.902 -35.406 -9.531 1 95.5 186 SER B N 1
ATOM 3671 C CA . SER B 1 186 ? -4.066 -36.438 -8.508 1 95.5 186 SER B CA 1
ATOM 3672 C C . SER B 1 186 ? -3.393 -36.031 -7.199 1 95.5 186 SER B C 1
ATOM 3674 O O . SER B 1 186 ? -3.867 -36.375 -6.117 1 95.5 186 SER B O 1
ATOM 3676 N N . GLU B 1 187 ? -2.371 -35.281 -7.258 1 93.62 187 GLU B N 1
ATOM 3677 C CA . GLU B 1 187 ? -1.615 -34.875 -6.078 1 93.62 187 GLU B CA 1
ATOM 3678 C C . GLU B 1 187 ? -2.455 -33.969 -5.176 1 93.62 187 GLU B C 1
ATOM 3680 O O . GLU B 1 187 ? -2.168 -33.844 -3.984 1 93.62 187 GLU B O 1
ATOM 3685 N N . PHE B 1 188 ? -3.467 -33.438 -5.742 1 94.94 188 PHE B N 1
ATOM 3686 C CA . PHE B 1 188 ? -4.363 -32.562 -4.977 1 94.94 188 PHE B CA 1
ATOM 3687 C C . PHE B 1 188 ? -4.957 -33.312 -3.795 1 94.94 188 PHE B C 1
ATOM 3689 O O . PHE B 1 188 ? -5.238 -32.75 -2.75 1 94.94 188 PHE B O 1
ATOM 3696 N N . ASN B 1 189 ? -5.09 -34.625 -3.895 1 95.38 189 ASN B N 1
ATOM 3697 C CA . ASN B 1 189 ? -5.684 -35.469 -2.869 1 95.38 189 ASN B CA 1
ATOM 3698 C C . ASN B 1 189 ? -4.91 -35.375 -1.557 1 95.38 189 ASN B C 1
ATOM 3700 O O . ASN B 1 189 ? -5.492 -35.531 -0.48 1 95.38 189 ASN B O 1
ATOM 3704 N N . THR B 1 190 ? -3.652 -35.062 -1.706 1 94.19 190 THR B N 1
ATOM 3705 C CA . THR B 1 190 ? -2.82 -35.125 -0.51 1 94.19 190 THR B CA 1
ATOM 3706 C C . THR B 1 190 ? -2.295 -33.75 -0.137 1 94.19 190 THR B C 1
ATOM 3708 O O . THR B 1 190 ? -1.533 -33.594 0.822 1 94.19 190 THR B O 1
ATOM 3711 N N . ARG B 1 191 ? -2.607 -32.781 -0.918 1 92.06 191 ARG B N 1
ATOM 3712 C CA . ARG B 1 191 ? -2.193 -31.406 -0.584 1 92.06 191 ARG B CA 1
ATOM 3713 C C . ARG B 1 191 ? -2.896 -30.922 0.676 1 92.06 191 ARG B C 1
ATOM 3715 O O . ARG B 1 191 ? -4.035 -31.312 0.951 1 92.06 191 ARG B O 1
ATOM 3722 N N . PRO B 1 192 ? -2.246 -30 1.411 1 90.12 192 PRO B N 1
ATOM 3723 C CA . PRO B 1 192 ? -2.879 -29.438 2.607 1 90.12 192 PRO B CA 1
ATOM 3724 C C . PRO B 1 192 ? -4.199 -28.734 2.301 1 90.12 192 PRO B C 1
ATOM 3726 O O . PRO B 1 192 ? -5.082 -28.656 3.158 1 90.12 192 PRO B O 1
ATOM 3729 N N . TYR B 1 193 ? -4.34 -28.234 1.134 1 93.75 193 TYR B N 1
ATOM 3730 C CA . TYR B 1 193 ? -5.559 -27.516 0.762 1 93.75 193 TYR B CA 1
ATOM 3731 C C . TYR B 1 193 ? -6.5 -28.422 -0.026 1 93.75 193 TYR B C 1
ATOM 3733 O O . TYR B 1 193 ? -7.484 -27.953 -0.603 1 93.75 193 TYR B O 1
ATOM 3741 N N . GLY B 1 194 ? -6.223 -29.75 -0.045 1 96.56 194 GLY B N 1
ATOM 3742 C CA . GLY B 1 194 ? -7.094 -30.734 -0.667 1 96.56 194 GLY B CA 1
ATOM 3743 C C . GLY B 1 194 ? -8.281 -31.125 0.199 1 96.56 194 GLY B C 1
ATOM 3744 O O . GLY B 1 194 ? -8.734 -30.328 1.021 1 96.56 194 GLY B O 1
ATOM 3745 N N . PRO B 1 195 ? -8.789 -32.375 -0.012 1 97.69 195 PRO B N 1
ATOM 3746 C CA . PRO B 1 195 ? -10.016 -32.812 0.663 1 97.69 195 PRO B CA 1
ATOM 3747 C C . PRO B 1 195 ? -9.898 -32.75 2.184 1 97.69 195 PRO B C 1
ATOM 3749 O O . PRO B 1 195 ? -10.844 -32.312 2.859 1 97.69 195 PRO B O 1
ATOM 3752 N N . GLN B 1 196 ? -8.797 -33.188 2.732 1 96.75 196 GLN B N 1
ATOM 3753 C CA . GLN B 1 196 ? -8.641 -33.156 4.184 1 96.75 196 GLN B CA 1
ATOM 3754 C C . GLN B 1 196 ? -8.656 -31.719 4.711 1 96.75 196 GLN B C 1
ATOM 3756 O O . GLN B 1 196 ? -9.258 -31.438 5.746 1 96.75 196 GLN B 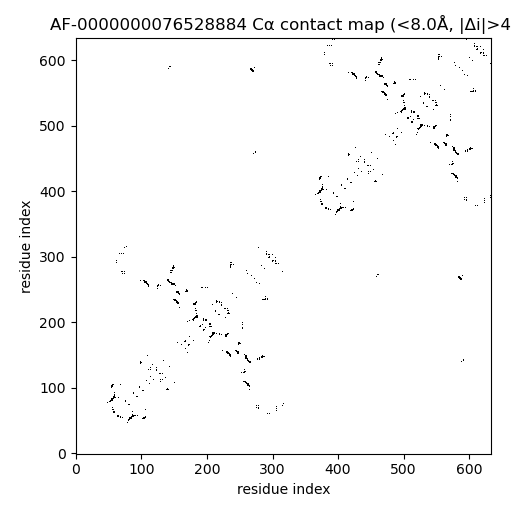O 1
ATOM 3761 N N . GLY B 1 197 ? -7.977 -30.844 4.059 1 97 197 GLY B N 1
ATOM 3762 C CA . GLY B 1 197 ? -7.988 -29.438 4.445 1 97 197 GLY B CA 1
ATOM 3763 C C . GLY B 1 197 ? -9.359 -28.797 4.316 1 97 197 GLY B C 1
ATOM 3764 O O . GLY B 1 197 ? -9.781 -28.047 5.191 1 97 197 GLY B O 1
ATOM 3765 N N . LEU B 1 198 ? -10.055 -29.109 3.229 1 98.19 198 LEU B N 1
ATOM 3766 C CA . LEU B 1 198 ? -11.398 -28.594 2.998 1 98.19 198 LEU B CA 1
ATOM 3767 C C . LEU B 1 198 ? -12.344 -29 4.125 1 98.19 198 LEU B C 1
ATOM 3769 O O . LEU B 1 198 ? -13.125 -28.188 4.609 1 98.19 198 LEU B O 1
ATOM 3773 N N . ARG B 1 199 ? -12.195 -30.234 4.531 1 97.81 199 ARG B N 1
ATOM 3774 C CA . ARG B 1 199 ? -13.031 -30.734 5.617 1 97.81 199 ARG B CA 1
ATOM 3775 C C . ARG B 1 199 ? -12.68 -30.062 6.938 1 97.81 199 ARG B C 1
ATOM 3777 O O . ARG B 1 199 ? -13.562 -29.594 7.656 1 97.81 199 ARG B O 1
ATOM 3784 N N . ARG B 1 200 ? -11.445 -29.984 7.266 1 97.31 200 ARG B N 1
ATOM 3785 C CA . ARG B 1 200 ? -10.977 -29.469 8.547 1 97.31 200 ARG B CA 1
ATOM 3786 C C . ARG B 1 200 ? -11.289 -27.984 8.695 1 97.31 200 ARG B C 1
ATOM 3788 O O . ARG B 1 200 ? -11.703 -27.531 9.766 1 97.31 200 ARG B O 1
ATOM 3795 N N . ILE B 1 201 ? -11.141 -27.188 7.645 1 96.81 201 ILE B N 1
ATOM 3796 C CA . ILE B 1 201 ? -11.172 -25.734 7.754 1 96.81 201 ILE B CA 1
ATOM 3797 C C . ILE B 1 201 ? -12.578 -25.219 7.445 1 96.81 201 ILE B C 1
ATOM 3799 O O . ILE B 1 201 ? -13.062 -24.297 8.094 1 96.81 201 ILE B O 1
ATOM 3803 N N . TYR B 1 202 ? -13.266 -25.875 6.461 1 97.94 202 TYR B N 1
ATOM 3804 C CA . TYR B 1 202 ? -14.516 -25.297 5.984 1 97.94 202 TYR B CA 1
ATOM 3805 C C . TYR B 1 202 ? -15.68 -26.266 6.191 1 97.94 202 TYR B C 1
ATOM 3807 O O . TYR B 1 202 ? -16.844 -25.922 5.965 1 97.94 202 TYR B O 1
ATOM 3815 N N . GLY B 1 203 ? -15.359 -27.5 6.609 1 97.62 203 GLY B N 1
ATOM 3816 C CA . GLY B 1 203 ? -16.406 -28.484 6.75 1 97.62 203 GLY B CA 1
ATOM 3817 C C . GLY B 1 203 ? -16.953 -28.969 5.418 1 97.62 203 GLY B C 1
ATOM 3818 O O . GLY B 1 203 ? -18.094 -29.453 5.348 1 97.62 203 GLY B O 1
ATOM 3819 N N . VAL B 1 204 ? -16.219 -28.891 4.383 1 98.31 204 VAL B N 1
ATOM 3820 C CA . VAL B 1 204 ? -16.625 -29.281 3.041 1 98.31 204 VAL B CA 1
ATOM 3821 C C . VAL B 1 204 ? -16.094 -30.672 2.711 1 98.31 204 VAL B C 1
ATOM 3823 O O . VAL B 1 204 ? -14.883 -30.906 2.775 1 98.31 204 VAL B O 1
ATOM 3826 N N . GLU B 1 205 ? -16.953 -31.562 2.402 1 98 205 GLU B N 1
ATOM 3827 C CA . GLU B 1 205 ? -16.531 -32.875 1.904 1 98 205 GLU B CA 1
ATOM 3828 C C . GLU B 1 205 ? -16.297 -32.844 0.397 1 98 205 GLU B C 1
ATOM 3830 O O . GLU B 1 205 ? -17.094 -32.281 -0.351 1 98 205 GLU B O 1
ATOM 3835 N N . ALA B 1 206 ? -15.164 -33.438 0.027 1 98.31 206 ALA B N 1
ATOM 3836 C CA . ALA B 1 206 ? -14.812 -33.344 -1.387 1 98.31 206 ALA B CA 1
ATOM 3837 C C . ALA B 1 206 ? -14.148 -34.625 -1.876 1 98.31 206 ALA B C 1
ATOM 3839 O O . ALA B 1 206 ? -13.508 -35.344 -1.097 1 98.31 206 ALA B O 1
ATOM 3840 N N . ALA B 1 207 ? -14.383 -34.938 -3.105 1 97.62 207 ALA B N 1
ATOM 3841 C CA . ALA B 1 207 ? -13.688 -36 -3.818 1 97.62 207 ALA B CA 1
ATOM 3842 C C . ALA B 1 207 ? -13.008 -35.469 -5.074 1 97.62 207 ALA B C 1
ATOM 3844 O O . ALA B 1 207 ? -13.57 -34.656 -5.789 1 97.62 207 ALA B O 1
ATOM 3845 N N . VAL B 1 208 ? -11.836 -36 -5.32 1 98.25 208 VAL B N 1
ATOM 3846 C CA . VAL B 1 208 ? -11.055 -35.531 -6.457 1 98.25 208 VAL B CA 1
ATOM 3847 C C . VAL B 1 208 ? -11.375 -36.375 -7.691 1 98.25 208 VAL B C 1
ATOM 3849 O O . VAL B 1 208 ? -11.414 -37.594 -7.617 1 98.25 208 VAL B O 1
ATOM 3852 N N . THR B 1 209 ? -11.727 -35.719 -8.734 1 98.12 209 THR B N 1
ATOM 3853 C CA . THR B 1 209 ? -11.719 -36.312 -10.078 1 98.12 209 THR B CA 1
ATOM 3854 C C . THR B 1 209 ? -10.414 -35.969 -10.797 1 98.12 209 THR B C 1
ATOM 3856 O O . THR B 1 209 ? -10.227 -34.844 -11.281 1 98.12 209 THR B O 1
ATOM 3859 N N . PRO B 1 210 ? -9.57 -36.906 -10.875 1 97.56 210 PRO B N 1
ATOM 3860 C CA . PRO B 1 210 ? -8.227 -36.625 -11.367 1 97.56 210 PRO B CA 1
ATOM 3861 C C . PRO B 1 210 ? -8.211 -36.188 -12.836 1 97.56 210 PRO B C 1
ATOM 3863 O O . PRO B 1 210 ? -8.797 -36.875 -13.688 1 97.56 210 PRO B O 1
ATOM 3866 N N . VAL B 1 211 ? -7.699 -35.031 -13.086 1 96.81 211 VAL B N 1
ATOM 3867 C CA . VAL B 1 211 ? -7.371 -34.5 -14.414 1 96.81 211 VAL B CA 1
ATOM 3868 C C . VAL B 1 211 ? -5.926 -34.031 -14.43 1 96.81 211 VAL B C 1
ATOM 3870 O O . VAL B 1 211 ? -5.609 -32.969 -13.852 1 96.81 211 VAL B O 1
ATOM 3873 N N . GLU B 1 212 ? -5.043 -34.781 -15.117 1 94.88 212 GLU B N 1
ATOM 3874 C CA . GLU B 1 212 ? -3.609 -34.5 -15.039 1 94.88 212 GLU B CA 1
ATOM 3875 C C . GLU B 1 212 ? -3.172 -33.469 -16.078 1 94.88 212 GLU B C 1
ATOM 3877 O O . GLU B 1 212 ? -2.355 -33.781 -16.953 1 94.88 212 GLU B O 1
ATOM 3882 N N . ASP B 1 213 ? -3.609 -32.188 -15.992 1 94.06 213 ASP B N 1
ATOM 3883 C CA . ASP B 1 213 ? -3.211 -31.172 -16.953 1 94.06 213 ASP B CA 1
ATOM 3884 C C . ASP B 1 213 ? -2.959 -29.844 -16.266 1 94.06 213 ASP B C 1
ATOM 3886 O O . ASP B 1 213 ? -3.029 -28.781 -16.906 1 94.06 213 ASP B O 1
ATOM 3890 N N . SER B 1 214 ? -2.863 -29.875 -14.891 1 91.5 214 SER B N 1
ATOM 3891 C CA . SER B 1 214 ? -2.463 -28.719 -14.078 1 91.5 214 SER B CA 1
ATOM 3892 C C . SER B 1 214 ? -3.393 -27.531 -14.297 1 91.5 214 SER B C 1
ATOM 3894 O O . SER B 1 214 ? -2.932 -26.422 -14.508 1 91.5 214 SER B O 1
ATOM 3896 N N . GLY B 1 215 ? -4.703 -27.875 -14.281 1 94.44 215 GLY B N 1
ATOM 3897 C CA . GLY B 1 215 ? -5.691 -26.828 -14.453 1 94.44 215 GLY B CA 1
ATOM 3898 C C . GLY B 1 215 ? -5.871 -26.406 -15.906 1 94.44 215 GLY B C 1
ATOM 3899 O O . GLY B 1 215 ? -6.422 -25.344 -16.188 1 94.44 215 GLY B O 1
ATOM 3900 N N . GLY B 1 216 ? -5.434 -27.25 -16.844 1 94.81 216 GLY B N 1
ATOM 3901 C CA . GLY B 1 216 ? -5.484 -26.953 -18.266 1 94.81 216 GLY B CA 1
ATOM 3902 C C . GLY B 1 216 ? -6.863 -27.141 -18.875 1 94.81 216 GLY B C 1
ATOM 3903 O O . GLY B 1 216 ? -7.867 -27.078 -18.156 1 94.81 216 GLY B O 1
ATOM 3904 N N . PRO B 1 217 ? -6.906 -27.297 -20.188 1 96.31 217 PRO B N 1
ATOM 3905 C CA . PRO B 1 217 ? -8.172 -27.312 -20.938 1 96.31 217 PRO B CA 1
ATOM 3906 C C . PRO B 1 217 ? -9.109 -28.422 -20.469 1 96.31 217 PRO B C 1
ATOM 3908 O O . PRO B 1 217 ? -10.328 -28.25 -20.469 1 96.31 217 PRO B O 1
ATOM 3911 N N . LEU B 1 218 ? -8.555 -29.594 -20.078 1 97.88 218 LEU B N 1
ATOM 3912 C CA . LEU B 1 218 ? -9.398 -30.703 -19.656 1 97.88 218 LEU B CA 1
ATOM 3913 C C . LEU B 1 218 ? -10.023 -30.422 -18.297 1 97.88 218 LEU B C 1
ATOM 3915 O O . LEU B 1 218 ? -11.18 -30.781 -18.062 1 97.88 218 LEU B O 1
ATOM 3919 N N . THR B 1 219 ? -9.281 -29.859 -17.438 1 98.06 219 THR B N 1
ATOM 3920 C CA . THR B 1 219 ? -9.805 -29.438 -16.141 1 98.06 219 THR B CA 1
ATOM 3921 C C . THR B 1 219 ? -10.898 -28.391 -16.312 1 98.06 219 THR B C 1
ATOM 3923 O O . THR B 1 219 ? -11.961 -28.484 -15.688 1 98.06 219 THR B O 1
ATOM 3926 N N . VAL B 1 220 ? -10.664 -27.422 -17.172 1 98.44 220 VAL B N 1
ATOM 3927 C CA . VAL B 1 220 ? -11.633 -26.375 -17.453 1 98.44 220 VAL B CA 1
ATOM 3928 C C . VAL B 1 220 ? -12.906 -26.984 -18.031 1 98.44 220 VAL B C 1
ATOM 3930 O O . VAL B 1 220 ? -14.008 -26.625 -17.625 1 98.44 220 VAL B O 1
ATOM 3933 N N . LYS B 1 221 ? -12.742 -27.906 -18.938 1 98.25 221 LYS B N 1
ATOM 3934 C CA . LYS B 1 221 ? -13.891 -28.562 -19.547 1 98.25 221 LYS B CA 1
ATOM 3935 C C . LYS B 1 221 ? -14.711 -29.312 -18.5 1 98.25 221 LYS B C 1
ATOM 3937 O O . LYS B 1 221 ? -15.945 -29.312 -18.547 1 98.25 221 LYS B O 1
ATOM 3942 N N . ALA B 1 222 ? -14.031 -29.984 -17.594 1 98.38 222 ALA B N 1
ATOM 3943 C CA . ALA B 1 222 ? -14.703 -30.781 -16.578 1 98.38 222 ALA B CA 1
ATOM 3944 C C . ALA B 1 222 ? -15.648 -29.906 -15.742 1 98.38 222 ALA B C 1
ATOM 3946 O O . ALA B 1 222 ? -16.75 -30.344 -15.375 1 98.38 222 ALA B O 1
ATOM 3947 N N . VAL B 1 223 ? -15.266 -28.688 -15.414 1 98.62 223 VAL B N 1
ATOM 3948 C CA . VAL B 1 223 ? -16.125 -27.844 -14.586 1 98.62 223 VAL B CA 1
ATOM 3949 C C . VAL B 1 223 ? -17.172 -27.156 -15.453 1 98.62 223 VAL B C 1
ATOM 3951 O O . VAL B 1 223 ? -18.312 -26.984 -15.031 1 98.62 223 VAL B O 1
ATOM 3954 N N . THR B 1 224 ? -16.844 -26.797 -16.703 1 98.31 224 THR B N 1
ATOM 3955 C CA . THR B 1 224 ? -17.766 -26.047 -17.547 1 98.31 224 THR B CA 1
ATOM 3956 C C . THR B 1 224 ? -18.875 -26.938 -18.094 1 98.31 224 THR B C 1
ATOM 3958 O O . THR B 1 224 ? -19.984 -26.484 -18.344 1 98.31 224 THR B O 1
ATOM 3961 N N . ASP B 1 225 ? -18.578 -28.234 -18.203 1 97.25 225 ASP B N 1
ATOM 3962 C CA . ASP B 1 225 ? -19.594 -29.141 -18.734 1 97.25 225 ASP B CA 1
ATOM 3963 C C . ASP B 1 225 ? -20.391 -29.781 -17.594 1 97.25 225 ASP B C 1
ATOM 3965 O O . ASP B 1 225 ? -21.297 -30.578 -17.828 1 97.25 225 ASP B O 1
ATOM 3969 N N . GLY B 1 226 ? -20 -29.516 -16.438 1 96.44 226 GLY B N 1
ATOM 3970 C CA . GLY B 1 226 ? -20.781 -29.969 -15.297 1 96.44 226 GLY B CA 1
ATOM 3971 C C . GLY B 1 226 ? -20.359 -31.344 -14.812 1 96.44 226 GLY B C 1
ATOM 3972 O O . GLY B 1 226 ? -21.031 -31.938 -13.953 1 96.44 226 GLY B O 1
ATOM 3973 N N . THR B 1 227 ? -19.297 -31.844 -15.32 1 97.5 227 THR B N 1
ATOM 3974 C CA . THR B 1 227 ? -18.781 -33.125 -14.859 1 97.5 227 THR B CA 1
ATOM 3975 C C . THR B 1 227 ? -18.375 -33.062 -13.391 1 97.5 227 THR B C 1
ATOM 3977 O O . THR B 1 227 ? -18.5 -34.031 -12.656 1 97.5 227 THR B O 1
ATOM 3980 N N . VAL B 1 228 ? -17.859 -31.922 -13 1 98.56 228 VAL B N 1
ATOM 3981 C CA . VAL B 1 228 ? -17.484 -31.688 -11.609 1 98.56 228 VAL B CA 1
ATOM 3982 C C . VAL B 1 228 ? -18.109 -30.375 -11.125 1 98.56 228 VAL B C 1
ATOM 3984 O O . VAL B 1 228 ? -18.562 -29.562 -11.93 1 98.56 228 VAL B O 1
ATOM 3987 N N . ASP B 1 229 ? -18.094 -30.203 -9.789 1 98.25 229 ASP B N 1
ATOM 3988 C CA . ASP B 1 229 ? -18.609 -28.984 -9.18 1 98.25 229 ASP B CA 1
ATOM 3989 C C . ASP B 1 229 ? -17.578 -27.859 -9.227 1 98.25 229 ASP B C 1
ATOM 3991 O O . ASP B 1 229 ? -17.938 -26.703 -9.438 1 98.25 229 ASP B O 1
ATOM 3995 N N . VAL B 1 230 ? -16.375 -28.281 -8.945 1 98.75 230 VAL B N 1
ATOM 3996 C CA . VAL B 1 230 ? -15.289 -27.328 -8.695 1 98.75 230 VAL B CA 1
ATOM 3997 C C . VAL B 1 230 ? -14.047 -27.75 -9.477 1 98.75 230 VAL B C 1
ATOM 3999 O O . VAL B 1 230 ? -13.844 -28.938 -9.742 1 98.75 230 VAL B O 1
ATOM 4002 N N . ALA B 1 231 ? -13.273 -26.812 -9.922 1 98.75 231 ALA B N 1
ATOM 4003 C CA . ALA B 1 231 ? -11.984 -27.109 -10.547 1 98.75 231 ALA B CA 1
ATOM 4004 C C . ALA B 1 231 ? -10.859 -26.344 -9.852 1 98.75 231 ALA B C 1
ATOM 4006 O O . ALA B 1 231 ? -11.047 -25.219 -9.398 1 98.75 231 ALA B O 1
ATOM 4007 N N . ASP B 1 232 ? -9.695 -27 -9.727 1 98.31 232 ASP B N 1
ATOM 4008 C CA . ASP B 1 232 ? -8.461 -26.344 -9.305 1 98.31 232 ASP B CA 1
ATOM 4009 C C . ASP B 1 232 ? -7.738 -25.719 -10.5 1 98.31 232 ASP B C 1
ATOM 4011 O O . ASP B 1 232 ? -7.152 -26.422 -11.32 1 98.31 232 ASP B O 1
ATOM 4015 N N . ILE B 1 233 ? -7.797 -24.438 -10.617 1 97 233 ILE B N 1
ATOM 4016 C CA . ILE B 1 233 ? -7.188 -23.656 -11.68 1 97 233 ILE B CA 1
ATOM 4017 C C . ILE B 1 233 ? -6.375 -22.5 -11.078 1 97 233 ILE B C 1
ATOM 4019 O O . ILE B 1 233 ? -6.77 -21.922 -10.07 1 97 233 ILE B O 1
ATOM 4023 N N . TYR B 1 234 ? -5.223 -22.203 -11.656 1 96.38 234 TYR B N 1
ATOM 4024 C CA . TYR B 1 234 ? -4.422 -21.109 -11.133 1 96.38 234 TYR B CA 1
ATOM 4025 C C . TYR B 1 234 ? -5.188 -19.781 -11.219 1 96.38 234 TYR B C 1
ATOM 4027 O O . TYR B 1 234 ? -5.867 -19.516 -12.211 1 96.38 234 TYR B O 1
ATOM 4035 N N . SER B 1 235 ? -5.062 -18.953 -10.227 1 97.44 235 SER B N 1
ATOM 4036 C CA . SER B 1 235 ? -5.852 -17.734 -10.078 1 97.44 235 SER B CA 1
ATOM 4037 C C . SER B 1 235 ? -5.605 -16.781 -11.242 1 97.44 235 SER B C 1
ATOM 4039 O O . SER B 1 235 ? -6.48 -15.992 -11.602 1 97.44 235 SER B O 1
ATOM 4041 N N . SER B 1 236 ? -4.434 -16.859 -11.852 1 97.25 236 SER B N 1
ATOM 4042 C CA . SER B 1 236 ? -4.094 -15.93 -12.914 1 97.25 236 SER B CA 1
ATOM 4043 C C . SER B 1 236 ? -4.293 -16.547 -14.289 1 97.25 236 SER B C 1
ATOM 4045 O O . SER B 1 236 ? -3.904 -15.969 -15.305 1 97.25 236 SER B O 1
ATOM 4047 N N . ASP B 1 237 ? -4.906 -17.719 -14.352 1 96.75 237 ASP B N 1
ATOM 4048 C CA . ASP B 1 237 ? -5.129 -18.422 -15.617 1 96.75 237 ASP B CA 1
ATOM 4049 C C . ASP B 1 237 ? -6.172 -17.688 -16.469 1 96.75 237 ASP B C 1
ATOM 4051 O O . ASP B 1 237 ? -7.297 -17.453 -16.016 1 96.75 237 ASP B O 1
ATOM 4055 N N . PRO B 1 238 ? -5.875 -17.438 -17.703 1 96.69 238 PRO B N 1
ATOM 4056 C CA . PRO B 1 238 ? -6.785 -16.672 -18.562 1 96.69 238 PRO B CA 1
ATOM 4057 C C . PRO B 1 238 ? -8.102 -17.406 -18.812 1 96.69 238 PRO B C 1
ATOM 4059 O O . PRO B 1 238 ? -9.094 -16.781 -19.203 1 96.69 238 PRO B O 1
ATOM 4062 N N . SER B 1 239 ? -8.109 -18.719 -18.656 1 96.81 239 SER B N 1
ATOM 4063 C CA . SER B 1 239 ? -9.32 -19.484 -18.938 1 96.81 239 SER B CA 1
ATOM 4064 C C . SER B 1 239 ? -10.453 -19.094 -18 1 96.81 239 SER B C 1
ATOM 4066 O O . SER B 1 239 ? -11.625 -19.297 -18.312 1 96.81 239 SER B O 1
ATOM 4068 N N . ILE B 1 240 ? -10.109 -18.562 -16.859 1 97.56 240 ILE B N 1
ATOM 4069 C CA . ILE B 1 240 ? -11.117 -18.156 -15.891 1 97.56 240 ILE B CA 1
ATOM 4070 C C . ILE B 1 240 ? -12 -17.078 -16.484 1 97.56 240 ILE B C 1
ATOM 4072 O O . ILE B 1 240 ? -13.227 -17.188 -16.5 1 97.56 240 ILE B O 1
ATOM 4076 N N . ALA B 1 241 ? -11.414 -16.078 -17.031 1 95.94 241 ALA B N 1
ATOM 4077 C CA . ALA B 1 241 ? -12.172 -15 -17.656 1 95.94 241 ALA B CA 1
ATOM 4078 C C . ALA B 1 241 ? -12.82 -15.477 -18.953 1 95.94 241 ALA B C 1
ATOM 4080 O O . ALA B 1 241 ? -13.969 -15.141 -19.25 1 95.94 241 ALA B O 1
ATOM 4081 N N . ALA B 1 242 ? -12.094 -16.266 -19.703 1 95.94 242 ALA B N 1
ATOM 4082 C CA . ALA B 1 242 ? -12.562 -16.719 -21.016 1 95.94 242 ALA B CA 1
ATOM 4083 C C . ALA B 1 242 ? -13.828 -17.562 -20.891 1 95.94 242 ALA B C 1
ATOM 4085 O O . ALA B 1 242 ? -14.664 -17.578 -21.797 1 95.94 242 ALA B O 1
ATOM 4086 N N . ASN B 1 243 ? -13.953 -18.266 -19.781 1 97.38 243 ASN B N 1
ATOM 4087 C CA . ASN B 1 243 ? -15.086 -19.172 -19.594 1 97.38 243 ASN B CA 1
ATOM 4088 C C . ASN B 1 243 ? -16.031 -18.656 -18.516 1 97.38 243 ASN B C 1
ATOM 4090 O O . ASN B 1 243 ? -16.891 -19.391 -18.047 1 97.38 243 ASN B O 1
ATOM 4094 N N . ASP B 1 244 ? -15.797 -17.406 -18.078 1 97.12 244 ASP B N 1
ATOM 4095 C CA . ASP B 1 244 ? -16.641 -16.734 -17.078 1 97.12 244 ASP B CA 1
ATOM 4096 C C . ASP B 1 244 ? -16.734 -17.547 -15.797 1 97.12 244 ASP B C 1
ATOM 4098 O O . ASP B 1 244 ? -17.828 -17.766 -15.273 1 97.12 244 ASP B O 1
ATOM 4102 N N . LEU B 1 245 ? -15.609 -18.078 -15.391 1 98.38 245 LEU B N 1
ATOM 4103 C CA . LEU B 1 245 ? -15.531 -18.844 -14.141 1 98.38 245 LEU B CA 1
ATOM 4104 C C . LEU B 1 245 ? -15.367 -17.906 -12.945 1 98.38 245 LEU B C 1
ATOM 4106 O O . LEU B 1 245 ? -14.961 -16.75 -13.109 1 98.38 245 LEU B O 1
ATOM 4110 N N . VAL B 1 246 ? -15.758 -18.422 -11.789 1 98.44 246 VAL B N 1
ATOM 4111 C CA . VAL B 1 246 ? -15.727 -17.641 -10.555 1 98.44 246 VAL B CA 1
ATOM 4112 C C . VAL B 1 246 ? -14.766 -18.281 -9.555 1 98.44 246 VAL B C 1
ATOM 4114 O O . VAL B 1 246 ? -14.906 -19.453 -9.219 1 98.44 246 VAL B O 1
ATOM 4117 N N . ILE B 1 247 ? -13.797 -17.531 -9.117 1 98.38 247 ILE B N 1
ATOM 4118 C CA . ILE B 1 247 ? -12.922 -17.984 -8.047 1 98.38 247 ILE B CA 1
ATOM 4119 C C . ILE B 1 247 ? -13.617 -17.797 -6.699 1 98.38 247 ILE B C 1
ATOM 4121 O O . ILE B 1 247 ? -14.078 -16.703 -6.375 1 98.38 247 ILE B O 1
ATOM 4125 N N . LEU B 1 248 ? -13.688 -18.844 -5.91 1 98.56 248 LEU B N 1
ATOM 4126 C CA . LEU B 1 248 ? -14.25 -18.734 -4.566 1 98.56 248 LEU B CA 1
ATOM 4127 C C . LEU B 1 248 ? -13.242 -18.125 -3.6 1 98.56 248 LEU B C 1
ATOM 4129 O O . LEU B 1 248 ? -12.055 -18.469 -3.637 1 98.56 248 LEU B O 1
ATOM 4133 N N . GLU B 1 249 ? -13.711 -17.172 -2.795 1 97.75 249 GLU B N 1
ATOM 4134 C CA . GLU B 1 249 ? -12.852 -16.547 -1.8 1 97.75 249 GLU B CA 1
ATOM 4135 C C . GLU B 1 249 ? -12.445 -17.547 -0.716 1 97.75 249 GLU B C 1
ATOM 4137 O O . GLU B 1 249 ? -13.195 -18.469 -0.395 1 97.75 249 GLU B O 1
ATOM 4142 N N . ASP B 1 250 ? -11.305 -17.391 -0.181 1 97.19 250 ASP B N 1
ATOM 4143 C CA . ASP B 1 250 ? -10.727 -18.25 0.848 1 97.19 250 ASP B CA 1
ATOM 4144 C C . ASP B 1 250 ? -10.445 -17.469 2.127 1 97.19 250 ASP B C 1
ATOM 4146 O O . ASP B 1 250 ? -9.289 -17.344 2.545 1 97.19 250 ASP B O 1
ATOM 4150 N N . PRO B 1 251 ? -11.461 -16.984 2.838 1 95.81 251 PRO B N 1
ATOM 4151 C CA . PRO B 1 251 ? -11.258 -16.078 3.969 1 95.81 251 PRO B CA 1
ATOM 4152 C C . PRO B 1 251 ? -10.531 -16.75 5.137 1 95.81 251 PRO B C 1
ATOM 4154 O O . PRO B 1 251 ? -9.922 -16.062 5.961 1 95.81 251 PRO B O 1
ATOM 4157 N N . GLU B 1 252 ? -10.586 -18.062 5.219 1 94.62 252 GLU B N 1
ATOM 4158 C CA . GLU B 1 252 ? -9.953 -18.75 6.34 1 94.62 252 GLU B CA 1
ATOM 4159 C C . GLU B 1 252 ? -8.523 -19.156 6 1 94.62 252 GLU B C 1
ATOM 4161 O O . GLU B 1 252 ? -7.812 -19.703 6.844 1 94.62 252 GLU B O 1
ATOM 4166 N N . GLY B 1 253 ? -8.109 -18.938 4.832 1 93.62 253 GLY B N 1
ATOM 4167 C CA . GLY B 1 253 ? -6.723 -19.125 4.453 1 93.62 253 GLY B CA 1
ATOM 4168 C C . GLY B 1 253 ? -6.348 -20.594 4.254 1 93.62 253 GLY B C 1
ATOM 4169 O O . GLY B 1 253 ? -5.305 -21.031 4.734 1 93.62 253 GLY B O 1
ATOM 4170 N N . LEU B 1 254 ? -7.188 -21.312 3.617 1 94.94 254 LEU B N 1
ATOM 4171 C CA . LEU B 1 254 ? -6.895 -22.703 3.271 1 94.94 254 LEU B CA 1
ATOM 4172 C C . LEU B 1 254 ? -5.645 -22.797 2.406 1 94.94 254 LEU B C 1
ATOM 4174 O O . LEU B 1 254 ? -4.805 -23.672 2.617 1 94.94 254 LEU B O 1
ATOM 4178 N N . ILE B 1 255 ? -5.566 -21.953 1.447 1 95.19 255 ILE B N 1
ATOM 4179 C CA . ILE B 1 255 ? -4.441 -21.891 0.521 1 95.19 255 ILE B CA 1
ATOM 4180 C C . ILE B 1 255 ? -3.52 -20.734 0.897 1 95.19 255 ILE B C 1
ATOM 4182 O O . ILE B 1 255 ? -3.975 -19.609 1.063 1 95.19 255 ILE B O 1
ATOM 4186 N N . LEU B 1 256 ? -2.225 -21.031 1.111 1 95.38 256 LEU B N 1
ATOM 4187 C CA . LEU B 1 256 ? -1.251 -19.984 1.391 1 95.38 256 LEU B CA 1
ATOM 4188 C C . LEU B 1 256 ? -1.183 -18.984 0.238 1 95.38 256 LEU B C 1
ATOM 4190 O O . LEU B 1 256 ? -0.921 -19.375 -0.904 1 95.38 256 LEU B O 1
ATOM 4194 N N . PRO B 1 257 ? -1.428 -17.734 0.553 1 96.94 257 PRO B N 1
ATOM 4195 C CA . PRO B 1 257 ? -1.484 -16.75 -0.531 1 96.94 257 PRO B CA 1
ATOM 4196 C C . PRO B 1 257 ? -0.152 -16.594 -1.26 1 96.94 257 PRO B C 1
ATOM 4198 O O . PRO B 1 257 ? 0.901 -16.531 -0.621 1 96.94 257 PRO B O 1
ATOM 4201 N N . GLN B 1 258 ? -0.222 -16.594 -2.598 1 97.69 258 GLN B N 1
ATOM 4202 C CA . GLN B 1 258 ? 0.927 -16.406 -3.477 1 97.69 258 GLN B CA 1
ATOM 4203 C C . GLN B 1 258 ? 0.855 -15.062 -4.195 1 97.69 258 GLN B C 1
ATOM 4205 O O . GLN B 1 258 ? 0.861 -15.008 -5.43 1 97.69 258 GLN B O 1
ATOM 4210 N N . ASN B 1 259 ? 0.823 -14.008 -3.396 1 98.69 259 ASN B N 1
ATOM 4211 C CA . ASN B 1 259 ? 0.849 -12.68 -3.998 1 98.69 259 ASN B CA 1
ATOM 4212 C C . ASN B 1 259 ? 2.15 -12.43 -4.758 1 98.69 259 ASN B C 1
ATOM 4214 O O . ASN B 1 259 ? 3.225 -12.828 -4.301 1 98.69 259 ASN B O 1
ATOM 4218 N N . VAL B 1 260 ? 1.957 -11.805 -5.934 1 98.88 260 VAL B N 1
ATOM 4219 C CA . VAL B 1 260 ? 3.146 -11.328 -6.629 1 98.88 260 VAL B CA 1
ATOM 4220 C C . VAL B 1 260 ? 3.922 -10.367 -5.73 1 98.88 260 VAL B C 1
ATOM 4222 O O . VAL B 1 260 ? 3.389 -9.336 -5.301 1 98.88 260 VAL B O 1
ATOM 4225 N N . THR B 1 261 ? 5.152 -10.719 -5.422 1 98.88 261 THR B N 1
ATOM 4226 C CA . THR B 1 261 ? 5.969 -9.969 -4.473 1 98.88 261 THR B CA 1
ATOM 4227 C C . THR B 1 261 ? 7.336 -9.656 -5.07 1 98.88 261 THR B C 1
ATOM 4229 O O . THR B 1 261 ? 8.156 -10.562 -5.258 1 98.88 261 THR B O 1
ATOM 4232 N N . PRO B 1 262 ? 7.617 -8.344 -5.34 1 98.94 262 PRO B N 1
ATOM 4233 C CA . PRO B 1 262 ? 8.961 -8.016 -5.812 1 98.94 262 PRO B CA 1
ATOM 4234 C C . PRO B 1 262 ? 10.031 -8.242 -4.754 1 98.94 262 PRO B C 1
ATOM 4236 O O . PRO B 1 262 ? 9.961 -7.668 -3.664 1 98.94 262 PRO B O 1
ATOM 4239 N N . VAL B 1 263 ? 10.953 -9.094 -5.039 1 98.88 263 VAL B N 1
ATOM 4240 C CA . VAL B 1 263 ? 12.141 -9.273 -4.211 1 98.88 263 VAL B CA 1
ATOM 4241 C C . VAL B 1 263 ? 13.336 -8.578 -4.859 1 98.88 263 VAL B C 1
ATOM 4243 O O . VAL B 1 263 ? 13.602 -8.773 -6.047 1 98.88 263 VAL B O 1
ATOM 4246 N N . VAL B 1 264 ? 13.992 -7.746 -4.047 1 98.81 264 VAL B N 1
ATOM 4247 C CA . VAL B 1 264 ? 15.023 -6.879 -4.613 1 98.81 264 VAL B CA 1
ATOM 4248 C C . VAL B 1 264 ? 16.25 -6.887 -3.711 1 98.81 264 VAL B C 1
ATOM 4250 O O . VAL B 1 264 ? 16.172 -7.25 -2.537 1 98.81 264 VAL B O 1
ATOM 4253 N N . ALA B 1 265 ? 17.375 -6.527 -4.344 1 98.06 265 ALA B N 1
ATOM 4254 C CA . ALA B 1 265 ? 18.562 -6.238 -3.527 1 98.06 265 ALA B CA 1
ATOM 4255 C C . ALA B 1 265 ? 18.25 -5.172 -2.479 1 98.06 265 ALA B C 1
ATOM 4257 O O . ALA B 1 265 ? 17.641 -4.148 -2.787 1 98.06 265 ALA B O 1
ATOM 4258 N N . ALA B 1 266 ? 18.719 -5.43 -1.279 1 97.5 266 ALA B N 1
ATOM 4259 C CA . ALA B 1 266 ? 18.453 -4.52 -0.167 1 97.5 266 ALA B CA 1
ATOM 4260 C C . ALA B 1 266 ? 18.984 -3.123 -0.459 1 97.5 266 ALA B C 1
ATOM 4262 O O . ALA B 1 266 ? 18.469 -2.131 0.062 1 97.5 266 ALA B O 1
ATOM 4263 N N . THR B 1 267 ? 19.906 -2.996 -1.323 1 96.69 267 THR B N 1
ATOM 4264 C CA . THR B 1 267 ? 20.609 -1.747 -1.609 1 96.69 267 THR B CA 1
ATOM 4265 C C . THR B 1 267 ? 19.984 -1.037 -2.805 1 96.69 267 THR B C 1
ATOM 4267 O O . THR B 1 267 ? 20.438 0.031 -3.213 1 96.69 267 THR B O 1
ATOM 4270 N N . LEU B 1 268 ? 18.969 -1.698 -3.436 1 97.69 268 LEU B N 1
ATOM 4271 C CA . LEU B 1 268 ? 18.281 -1.041 -4.539 1 97.69 268 LEU B CA 1
ATOM 4272 C C . LEU B 1 268 ? 17.844 0.364 -4.145 1 97.69 268 LEU B C 1
ATOM 4274 O O . LEU B 1 268 ? 17.328 0.571 -3.041 1 97.69 268 LEU B O 1
ATOM 4278 N N . PRO B 1 269 ? 18.016 1.327 -5.012 1 97.69 269 PRO B N 1
ATOM 4279 C CA . PRO B 1 269 ? 17.609 2.691 -4.656 1 97.69 269 PRO B CA 1
ATOM 4280 C C . PRO B 1 269 ? 16.109 2.818 -4.398 1 97.69 269 PRO B C 1
ATOM 4282 O O . PRO B 1 269 ? 15.312 2.17 -5.074 1 97.69 269 PRO B O 1
ATOM 4285 N N . ALA B 1 270 ? 15.773 3.758 -3.521 1 98.19 270 ALA B N 1
ATOM 4286 C CA . ALA B 1 270 ? 14.383 3.977 -3.143 1 98.19 270 ALA B CA 1
ATOM 4287 C C . ALA B 1 270 ? 13.547 4.406 -4.344 1 98.19 270 ALA B C 1
ATOM 4289 O O . ALA B 1 270 ? 12.367 4.055 -4.449 1 98.19 270 ALA B O 1
ATOM 4290 N N . ALA B 1 271 ? 14.156 5.172 -5.234 1 97.75 271 ALA B N 1
ATOM 4291 C CA . ALA B 1 271 ? 13.43 5.578 -6.434 1 97.75 271 ALA B CA 1
ATOM 4292 C C . ALA B 1 271 ? 12.984 4.363 -7.242 1 97.75 271 ALA B C 1
ATOM 4294 O O . ALA B 1 271 ? 11.898 4.355 -7.816 1 97.75 271 ALA B O 1
ATOM 4295 N N . ALA B 1 272 ? 13.867 3.35 -7.301 1 98.44 272 ALA B N 1
ATOM 4296 C CA . ALA B 1 272 ? 13.516 2.109 -7.988 1 98.44 272 ALA B CA 1
ATOM 4297 C C . ALA B 1 272 ? 12.391 1.374 -7.258 1 98.44 272 ALA B C 1
ATOM 4299 O O . ALA B 1 272 ? 11.445 0.896 -7.883 1 98.44 272 ALA B O 1
ATOM 4300 N N . ALA B 1 273 ? 12.523 1.317 -5.938 1 98.62 273 ALA B N 1
ATOM 4301 C CA . ALA B 1 273 ? 11.484 0.677 -5.129 1 98.62 273 ALA B CA 1
ATOM 4302 C C . ALA B 1 273 ? 10.133 1.355 -5.332 1 98.62 273 ALA B C 1
ATOM 4304 O O . ALA B 1 273 ? 9.109 0.683 -5.453 1 98.62 273 ALA B O 1
ATOM 4305 N N . THR B 1 274 ? 10.156 2.676 -5.375 1 98.38 274 THR B N 1
ATOM 4306 C CA . THR B 1 274 ? 8.93 3.443 -5.582 1 98.38 274 THR B CA 1
ATOM 4307 C C . THR B 1 274 ? 8.305 3.102 -6.93 1 98.38 274 THR B C 1
ATOM 4309 O O . THR B 1 274 ? 7.094 2.875 -7.016 1 98.38 274 THR B O 1
ATOM 4312 N N . ALA B 1 275 ? 9.102 3.041 -7.953 1 97.94 275 ALA B N 1
ATOM 4313 C CA . ALA B 1 275 ? 8.602 2.723 -9.289 1 97.94 275 ALA B CA 1
ATOM 4314 C C . ALA B 1 275 ? 7.957 1.338 -9.32 1 97.94 275 ALA B C 1
ATOM 4316 O O . ALA B 1 275 ? 6.879 1.159 -9.891 1 97.94 275 ALA B O 1
ATOM 4317 N N . ILE B 1 276 ? 8.586 0.369 -8.695 1 98.75 276 ILE B N 1
ATOM 4318 C CA . ILE B 1 276 ? 8.109 -1.008 -8.688 1 98.75 276 ILE B CA 1
ATOM 4319 C C . ILE B 1 276 ? 6.836 -1.107 -7.848 1 98.75 276 ILE B C 1
ATOM 4321 O O . ILE B 1 276 ? 5.883 -1.787 -8.234 1 98.75 276 ILE B O 1
ATOM 4325 N N . ASN B 1 277 ? 6.836 -0.429 -6.691 1 98.5 277 ASN B N 1
ATOM 4326 C CA . ASN B 1 277 ? 5.668 -0.453 -5.824 1 98.5 277 ASN B CA 1
ATOM 4327 C C . ASN B 1 277 ? 4.438 0.122 -6.52 1 98.5 277 ASN B C 1
ATOM 4329 O O . ASN B 1 277 ? 3.314 -0.329 -6.281 1 98.5 277 ASN B O 1
ATOM 4333 N N . ARG B 1 278 ? 4.617 1.081 -7.414 1 97.44 278 ARG B N 1
ATOM 4334 C CA . ARG B 1 278 ? 3.492 1.649 -8.148 1 97.44 278 ARG B CA 1
ATOM 4335 C C . ARG B 1 278 ? 2.861 0.612 -9.07 1 97.44 278 ARG B C 1
ATOM 4337 O O . ARG B 1 278 ? 1.645 0.61 -9.273 1 97.44 278 ARG B O 1
ATOM 4344 N N . VAL B 1 279 ? 3.701 -0.237 -9.609 1 98.5 279 VAL B N 1
ATOM 4345 C CA . VAL B 1 279 ? 3.195 -1.336 -10.422 1 98.5 279 VAL B CA 1
ATOM 4346 C C . VAL B 1 279 ? 2.385 -2.293 -9.555 1 98.5 279 VAL B C 1
ATOM 4348 O O . VAL B 1 279 ? 1.255 -2.65 -9.898 1 98.5 279 VAL B O 1
ATOM 4351 N N . SER B 1 280 ? 2.99 -2.668 -8.445 1 98.12 280 SER B N 1
ATOM 4352 C CA . SER B 1 280 ? 2.344 -3.619 -7.543 1 98.12 280 SER B CA 1
ATOM 4353 C C . SER B 1 280 ? 0.971 -3.119 -7.105 1 98.12 280 SER B C 1
ATOM 4355 O O . SER B 1 280 ? 0.017 -3.896 -7.027 1 98.12 280 SER B O 1
ATOM 4357 N N . GLU B 1 281 ? 0.862 -1.876 -6.883 1 95.94 281 GLU B N 1
ATOM 4358 C CA . GLU B 1 281 ? -0.375 -1.29 -6.375 1 95.94 281 GLU B CA 1
ATOM 4359 C C . GLU B 1 281 ? -1.513 -1.447 -7.379 1 95.94 281 GLU B C 1
ATOM 4361 O O . GLU B 1 281 ? -2.684 -1.507 -6.996 1 95.94 281 GLU B O 1
ATOM 4366 N N . ARG B 1 282 ? -1.186 -1.532 -8.625 1 97.25 282 ARG B N 1
ATOM 4367 C CA . ARG B 1 282 ? -2.197 -1.527 -9.672 1 97.25 282 ARG B CA 1
ATOM 4368 C C . ARG B 1 282 ? -2.418 -2.93 -10.227 1 97.25 282 ARG B C 1
ATOM 4370 O O . ARG B 1 282 ? -3.377 -3.168 -10.969 1 97.25 282 ARG B O 1
ATOM 4377 N N . LEU B 1 283 ? -1.565 -3.863 -9.852 1 98.69 283 LEU B N 1
ATOM 4378 C CA . LEU B 1 283 ? -1.608 -5.199 -10.438 1 98.69 283 LEU B CA 1
ATOM 4379 C C . LEU B 1 283 ? -2.523 -6.117 -9.633 1 98.69 283 LEU B C 1
ATOM 4381 O O . LEU B 1 283 ? -2.076 -6.781 -8.695 1 98.69 283 LEU B O 1
ATOM 4385 N N . THR B 1 284 ? -3.76 -6.227 -10.078 1 98.19 284 THR B N 1
ATOM 4386 C CA . THR B 1 284 ? -4.723 -7.141 -9.477 1 98.19 284 THR B CA 1
ATOM 4387 C C . THR B 1 284 ? -4.676 -8.5 -10.164 1 98.19 284 THR B C 1
ATOM 4389 O O . THR B 1 284 ? -4.035 -8.656 -11.203 1 98.19 284 THR B O 1
ATOM 4392 N N . THR B 1 285 ? -5.387 -9.398 -9.547 1 97.81 285 THR B N 1
ATOM 4393 C CA . THR B 1 285 ? -5.453 -10.727 -10.156 1 97.81 285 THR B CA 1
ATOM 4394 C C . THR B 1 285 ? -6.152 -10.664 -11.516 1 97.81 285 THR B C 1
ATOM 4396 O O . THR B 1 285 ? -5.742 -11.336 -12.461 1 97.81 285 THR B O 1
ATOM 4399 N N . GLU B 1 286 ? -7.195 -9.867 -11.57 1 96.94 286 GLU B N 1
ATOM 4400 C CA . GLU B 1 286 ? -7.906 -9.688 -12.828 1 96.94 286 GLU B CA 1
ATOM 4401 C C . GLU B 1 286 ? -7.004 -9.062 -13.891 1 96.94 286 GLU B C 1
ATOM 4403 O O . GLU B 1 286 ? -7.012 -9.484 -15.047 1 96.94 286 GLU B O 1
ATOM 4408 N N . GLU B 1 287 ? -6.191 -8.07 -13.5 1 98.06 287 GLU B N 1
ATOM 4409 C CA . GLU B 1 287 ? -5.238 -7.461 -14.422 1 98.06 287 GLU B CA 1
ATOM 4410 C C . GLU B 1 287 ? -4.207 -8.477 -14.906 1 98.06 287 GLU B C 1
ATOM 4412 O O . GLU B 1 287 ? -3.877 -8.523 -16.094 1 98.06 287 GLU B O 1
ATOM 4417 N N . LEU B 1 288 ? -3.707 -9.258 -13.984 1 98.5 288 LEU B N 1
ATOM 4418 C CA . LEU B 1 288 ? -2.707 -10.258 -14.352 1 98.5 288 LEU B CA 1
ATOM 4419 C C . LEU B 1 288 ? -3.291 -11.281 -15.32 1 98.5 288 LEU B C 1
ATOM 4421 O O . LEU B 1 288 ? -2.621 -11.688 -16.281 1 98.5 288 LEU B O 1
ATOM 4425 N N . ARG B 1 289 ? -4.547 -11.695 -15.117 1 97.44 289 ARG B N 1
ATOM 4426 C CA . ARG B 1 289 ? -5.211 -12.602 -16.047 1 97.44 289 ARG B CA 1
ATOM 4427 C C . ARG B 1 289 ? -5.312 -11.984 -17.438 1 97.44 289 ARG B C 1
ATOM 4429 O O . ARG B 1 289 ? -5.109 -12.664 -18.453 1 97.44 289 ARG B O 1
ATOM 4436 N N . SER B 1 290 ? -5.645 -10.734 -17.438 1 97.44 290 SER B N 1
ATOM 4437 C CA . SER B 1 290 ? -5.754 -10.039 -18.703 1 97.44 290 SER B CA 1
ATOM 4438 C C . SER B 1 290 ? -4.402 -9.969 -19.422 1 97.44 290 SER B C 1
ATOM 4440 O O . SER B 1 290 ? -4.324 -10.164 -20.625 1 97.44 290 SER B O 1
ATOM 4442 N N . LEU B 1 291 ? -3.365 -9.695 -18.672 1 98.56 291 LEU B N 1
ATOM 4443 C CA . LEU B 1 291 ? -2.02 -9.688 -19.234 1 98.56 291 LEU B CA 1
ATOM 4444 C C . LEU B 1 291 ? -1.65 -11.062 -19.781 1 98.56 291 LEU B C 1
ATOM 4446 O O . LEU B 1 291 ? -1.133 -11.172 -20.906 1 98.56 291 LEU B O 1
ATOM 4450 N N . ASN B 1 292 ? -1.949 -12.062 -19.031 1 98 292 ASN B N 1
ATOM 4451 C CA . ASN B 1 292 ? -1.636 -13.43 -19.422 1 98 292 ASN B CA 1
ATOM 4452 C C . ASN B 1 292 ? -2.406 -13.844 -20.672 1 98 292 ASN B C 1
ATOM 4454 O O . ASN B 1 292 ? -1.88 -14.555 -21.531 1 98 292 ASN B O 1
ATOM 4458 N N . ALA B 1 293 ? -3.621 -13.398 -20.844 1 97.25 293 ALA B N 1
ATOM 4459 C CA . ALA B 1 293 ? -4.43 -13.695 -22.016 1 97.25 293 ALA B CA 1
ATOM 4460 C C . ALA B 1 293 ? -3.809 -13.109 -23.281 1 97.25 293 ALA B C 1
ATOM 4462 O O . ALA B 1 293 ? -3.85 -13.727 -24.344 1 97.25 293 ALA B O 1
ATOM 4463 N N . ARG B 1 294 ? -3.254 -11.977 -23.125 1 97.62 294 ARG B N 1
ATOM 4464 C CA . ARG B 1 294 ? -2.625 -11.336 -24.281 1 97.62 294 ARG B CA 1
ATOM 4465 C C . ARG B 1 294 ? -1.41 -12.133 -24.75 1 97.62 294 ARG B C 1
ATOM 4467 O O . ARG B 1 294 ? -1.087 -12.133 -25.938 1 97.62 294 ARG B O 1
ATOM 4474 N N . SER B 1 295 ? -0.777 -12.727 -23.859 1 96.56 295 SER B N 1
ATOM 4475 C CA . SER B 1 295 ? 0.371 -13.555 -24.203 1 96.56 295 SER B CA 1
ATOM 4476 C C . SER B 1 295 ? -0.07 -14.875 -24.828 1 96.56 295 SER B C 1
ATOM 4478 O O . SER B 1 295 ? 0.397 -15.234 -25.922 1 96.56 295 SER B O 1
ATOM 4480 N N . THR B 1 296 ? -1.03 -15.547 -24.234 1 93.94 296 THR B N 1
ATOM 4481 C CA . THR B 1 296 ? -1.359 -16.922 -24.609 1 93.94 296 THR B CA 1
ATOM 4482 C C . THR B 1 296 ? -2.33 -16.938 -25.797 1 93.94 296 THR B C 1
ATOM 4484 O O . THR B 1 296 ? -2.277 -17.828 -26.625 1 93.94 296 THR B O 1
ATOM 4487 N N . ARG B 1 297 ? -3.166 -15.984 -25.875 1 92.25 297 ARG B N 1
ATOM 4488 C CA . ARG B 1 297 ? -4.18 -15.969 -26.938 1 92.25 297 ARG B CA 1
ATOM 4489 C C . ARG B 1 297 ? -3.732 -15.117 -28.109 1 92.25 297 ARG B C 1
ATOM 4491 O O . ARG B 1 297 ? -3.842 -15.539 -29.266 1 92.25 297 ARG B O 1
ATOM 4498 N N . GLU B 1 298 ? -3.168 -13.938 -27.781 1 93.38 298 GLU B N 1
ATOM 4499 C CA . GLU B 1 298 ? -2.766 -13.023 -28.844 1 93.38 298 GLU B CA 1
ATOM 4500 C C . GLU B 1 298 ? -1.304 -13.227 -29.219 1 93.38 298 GLU B C 1
ATOM 4502 O O . GLU B 1 298 ? -0.837 -12.688 -30.234 1 93.38 298 GLU B O 1
ATOM 4507 N N . GLN B 1 299 ? -0.585 -13.945 -28.438 1 94.75 299 GLN B N 1
ATOM 4508 C CA . GLN B 1 299 ? 0.809 -14.305 -28.688 1 94.75 299 GLN B CA 1
ATOM 4509 C C . GLN B 1 299 ? 1.685 -13.062 -28.797 1 94.75 299 GLN B C 1
ATOM 4511 O O . GLN B 1 299 ? 2.584 -13 -29.641 1 94.75 299 GLN B O 1
ATOM 4516 N N . LEU B 1 300 ? 1.345 -12.07 -28.031 1 96.88 300 LEU B N 1
ATOM 4517 C CA . LEU B 1 300 ? 2.146 -10.852 -28 1 96.88 300 LEU B CA 1
ATOM 4518 C C . LEU B 1 300 ? 3.369 -11.031 -27.109 1 96.88 300 LEU B C 1
ATOM 4520 O O . LEU B 1 300 ? 3.336 -11.805 -26.156 1 96.88 300 LEU B O 1
ATOM 4524 N N . ASP B 1 301 ? 4.379 -10.336 -27.438 1 97.44 301 ASP B N 1
ATOM 4525 C CA . ASP B 1 301 ? 5.59 -10.43 -26.625 1 97.44 301 ASP B CA 1
ATOM 4526 C C . ASP B 1 301 ? 5.434 -9.656 -25.312 1 97.44 301 ASP B C 1
ATOM 4528 O O . ASP B 1 301 ? 4.688 -8.68 -25.25 1 97.44 301 ASP B O 1
ATOM 4532 N N . PRO B 1 302 ? 6.168 -10.008 -24.328 1 98 302 PRO B N 1
ATOM 4533 C CA . PRO B 1 302 ? 6.062 -9.383 -23.016 1 98 302 PRO B CA 1
ATOM 4534 C C . PRO B 1 302 ? 6.309 -7.875 -23.062 1 98 302 PRO B C 1
ATOM 4536 O O . PRO B 1 302 ? 5.672 -7.121 -22.312 1 98 302 PRO B O 1
ATOM 4539 N N . ALA B 1 303 ? 7.25 -7.445 -23.875 1 98.44 303 ALA B N 1
ATOM 4540 C CA . ALA B 1 303 ? 7.57 -6.02 -23.953 1 98.44 303 ALA B CA 1
ATOM 4541 C C . ALA B 1 303 ? 6.359 -5.207 -24.391 1 98.44 303 ALA B C 1
ATOM 4543 O O . ALA B 1 303 ? 6.07 -4.152 -23.828 1 98.44 303 ALA B O 1
ATOM 4544 N N . THR B 1 304 ? 5.664 -5.711 -25.344 1 98.62 304 THR B N 1
ATOM 4545 C CA . THR B 1 304 ? 4.469 -5.043 -25.859 1 98.62 304 THR B CA 1
ATOM 4546 C C . THR B 1 304 ? 3.35 -5.078 -24.812 1 98.62 304 THR B C 1
ATOM 4548 O O . THR B 1 304 ? 2.691 -4.066 -24.562 1 98.62 304 THR B O 1
ATOM 4551 N N . ILE B 1 305 ? 3.125 -6.223 -24.234 1 98.69 305 ILE B N 1
ATOM 4552 C CA . ILE B 1 305 ? 2.084 -6.398 -23.219 1 98.69 305 ILE B CA 1
ATOM 4553 C C . ILE B 1 305 ? 2.316 -5.434 -22.062 1 98.69 305 ILE B C 1
ATOM 4555 O O . ILE B 1 305 ? 1.396 -4.734 -21.641 1 98.69 305 ILE B O 1
ATOM 4559 N N . ALA B 1 306 ? 3.533 -5.371 -21.656 1 98.69 306 ALA B N 1
ATOM 4560 C CA . ALA B 1 306 ? 3.887 -4.527 -20.516 1 98.69 306 ALA B CA 1
ATOM 4561 C C . ALA B 1 306 ? 3.715 -3.051 -20.859 1 98.69 306 ALA B C 1
ATOM 4563 O O . ALA B 1 306 ? 3.145 -2.289 -20.062 1 98.69 306 ALA B O 1
ATOM 4564 N N . ALA B 1 307 ? 4.168 -2.643 -22 1 98.56 307 ALA B N 1
ATOM 4565 C CA . ALA B 1 307 ? 4.074 -1.244 -22.406 1 98.56 307 ALA B CA 1
ATOM 4566 C C . ALA B 1 307 ? 2.621 -0.784 -22.469 1 98.56 307 ALA B C 1
ATOM 4568 O O . ALA B 1 307 ? 2.285 0.295 -21.969 1 98.56 307 ALA B O 1
ATOM 4569 N N . ASP B 1 308 ? 1.782 -1.597 -23.062 1 98.44 308 ASP B N 1
ATOM 4570 C CA . ASP B 1 308 ? 0.366 -1.27 -23.203 1 98.44 308 ASP B CA 1
ATOM 4571 C C . ASP B 1 308 ? -0.293 -1.122 -21.828 1 98.44 308 ASP B C 1
ATOM 4573 O O . ASP B 1 308 ? -1.075 -0.196 -21.609 1 98.44 308 ASP B O 1
ATOM 4577 N N . TRP B 1 309 ? 0.005 -2.031 -20.969 1 98.62 309 TRP B N 1
ATOM 4578 C CA . TRP B 1 309 ? -0.625 -2.012 -19.656 1 98.62 309 TRP B CA 1
ATOM 4579 C C . TRP B 1 309 ? -0.156 -0.807 -18.844 1 98.62 309 TRP B C 1
ATOM 4581 O O . TRP B 1 309 ? -0.965 -0.122 -18.219 1 98.62 309 TRP B O 1
ATOM 4591 N N . LEU B 1 310 ? 1.166 -0.543 -18.828 1 98.5 310 LEU B N 1
ATOM 4592 C CA . LEU B 1 310 ? 1.692 0.603 -18.094 1 98.5 310 LEU B CA 1
ATOM 4593 C C . LEU B 1 310 ? 1.073 1.901 -18.609 1 98.5 310 LEU B C 1
ATOM 4595 O O . LEU B 1 310 ? 0.739 2.785 -17.812 1 98.5 310 LEU B O 1
ATOM 4599 N N . ALA B 1 311 ? 0.897 2.018 -19.859 1 97.62 311 ALA B N 1
ATOM 4600 C CA . ALA B 1 311 ? 0.256 3.193 -20.438 1 97.62 311 ALA B CA 1
ATOM 4601 C C . ALA B 1 311 ? -1.189 3.32 -19.969 1 97.62 311 ALA B C 1
ATOM 4603 O O . ALA B 1 311 ? -1.639 4.414 -19.609 1 97.62 311 ALA B O 1
ATOM 4604 N N . SER B 1 312 ? -1.885 2.188 -20 1 97.62 312 SER B N 1
ATOM 4605 C CA . SER B 1 312 ? -3.289 2.195 -19.609 1 97.62 312 SER B CA 1
ATOM 4606 C C . SER B 1 312 ? -3.443 2.58 -18.141 1 97.62 312 SER B C 1
ATOM 4608 O O . SER B 1 312 ? -4.488 3.092 -17.734 1 97.62 312 SER B O 1
ATOM 4610 N N . GLN B 1 313 ? -2.395 2.334 -17.344 1 96.06 313 GLN B N 1
ATOM 4611 C CA . GLN B 1 313 ? -2.426 2.637 -15.914 1 96.06 313 GLN B CA 1
ATOM 4612 C C . GLN B 1 313 ? -1.866 4.027 -15.633 1 96.06 313 GLN B C 1
ATOM 4614 O O . GLN B 1 313 ? -1.804 4.457 -14.484 1 96.06 313 GLN B O 1
ATOM 4619 N N . GLY B 1 314 ? -1.369 4.727 -16.625 1 93.19 314 GLY B N 1
ATOM 4620 C CA . GLY B 1 314 ? -0.745 6.027 -16.438 1 93.19 314 GLY B CA 1
ATOM 4621 C C . GLY B 1 314 ? 0.614 5.945 -15.773 1 93.19 314 GLY B C 1
ATOM 4622 O O . GLY B 1 314 ? 1.017 6.863 -15.062 1 93.19 314 GLY B O 1
ATOM 4623 N N . LEU B 1 315 ? 1.329 4.832 -15.961 1 93.62 315 LEU B N 1
ATOM 4624 C CA . LEU B 1 315 ? 2.619 4.602 -15.32 1 93.62 315 LEU B CA 1
ATOM 4625 C C . LEU B 1 315 ? 3.758 4.727 -16.328 1 93.62 315 LEU B C 1
ATOM 4627 O O . LEU B 1 315 ? 4.898 4.375 -16.016 1 93.62 315 LEU B O 1
ATOM 4631 N N . ASP B 1 316 ? 3.523 5.223 -17.484 1 85.38 316 ASP B N 1
ATOM 4632 C CA . ASP B 1 316 ? 4.523 5.262 -18.547 1 85.38 316 ASP B CA 1
ATOM 4633 C C . ASP B 1 316 ? 5.195 6.633 -18.625 1 85.38 316 ASP B C 1
ATOM 4635 O O . ASP B 1 316 ? 5.848 6.957 -19.609 1 85.38 316 ASP B O 1
ATOM 4639 N N . GLY B 1 317 ? 4.949 7.441 -17.656 1 77.19 317 GLY B N 1
ATOM 4640 C CA . GLY B 1 317 ? 5.535 8.773 -17.641 1 77.19 317 GLY B CA 1
ATOM 4641 C C . GLY B 1 317 ? 6.551 8.977 -16.531 1 77.19 317 GLY B C 1
ATOM 4642 O O . GLY B 1 317 ? 6.617 8.18 -15.594 1 77.19 317 GLY B O 1
#

Sequence (634 aa):
MSSPHPAPVPGAPAPGRRSLLALGGALALGAAAACSNRDPFAQEGGAVVEGRTIVVGSQQYYSNEIIAELYAQALEHAGMEVQRQFQIGQREVYLPELESGTIQVLPEYGGNLLQYYDPRTTASGSSGVYDALLTALPAALTALTPAPATDQDSLVVTRATAQEHSLTTIGDLASLGRPISIAANSEFNTRPYGPQGLRRIYGVEAAVTPVEDSGGPLTVKAVTDGTVDVADIYSSDPSIAANDLVILEDPEGLILPQNVTPVVAATLPAAAATAINRVSERLTTEELRSLNARSTREQLDPATIAADWLASQGLDGMSSPHPAPVPGAPAPGRRSLLALGGALALGAAAACSNRDPFAQEGGAVVEGRTIVVGSQQYYSNEIIAELYAQALEHAGMEVQRQFQIGQREVYLPELESGTIQVLPEYGGNLLQYYDPRTTASGSSGVYDALLTALPAALTALTPAPATDQDSLVVTRATAQEHSLTTIGDLASLGRPISIAANSEFNTRPYGPQGLRRIYGVEAAVTPVEDSGGPLTVKAVTDGTVDVADIYSSDPSIAANDLVILEDPEGLILPQNVTPVVAATLPAAAATAINRVSERLTTEELRSLNARSTREQLDPATIAADWLASQGLDG

Nearest PDB structures (foldseek):
  4z7e-assembly2_B  TM=9.077E-01  e=4.571E-24  Listeria monocytogenes EGD-e
  3o66-assembly2_B  TM=9.004E-01  e=1.435E-22  Staphylococcus aureus subsp. aureus Mu50
  7s7w-assembly1_A  TM=8.856E-01  e=2.076E-22  Thermoanaerobacter sp. X513
  7s7y-assembly1_A  TM=8.631E-01  e=1.269E-22  Thermoanaerobacter sp. X513
  8dp7-assembly1_A  TM=6.410E-01  e=1.745E-20  Helicobacter pylori P12

Secondary structure (DSSP, 8-state):
---------------------------------------TT------------EEEE--SSHHHHHHHHHHHHHHHHTT--EEEE----SHHHHHHHHHHTS--EEEEEHHHHHHHH-TT----HHHHHHHHHHHHS-TTEEE-PPPS-B-SEEEEEEHHHHHHTT--BGGGGGGGSSPEEEEE-GGGGGSTTSHHHHHHHH---EEEEE--STT-HHHHHHHHTTS-SEEEEETT-HHHHHTTEEEPB-TT-SSPP-BEEEEEETTSBHHHHHHHHHHHHH--HHHHHHHHHHHHTT---HHHHHHHHHHHTT---/---------------------------------------TT------------EEEE--SSHHHHHHHHHHHHHHHHTT--EEEE----SHHHHHHHHHHTS--EEEEEHHHHHHHH-TT----HHHHHHHHHHHHS-TTEEE-PPPS-B-SEEEEEEHHHHHHTT--BGGGGGGGSSPEEEEE-GGGGGSTTSHHHHHHHH---EEEEE--STT-HHHHHHHHTTS-SEEEEETT-HHHHHTTEEEPB-TT-SSPP-BEEEEEETTSBHHHHHHHHHHHHH--HHHHHHHHHHHHTT---HHHHHHHHHHHTT---